Protein AF-A0A5S6QL30-F1 (afdb_monomer_lite)

Structure (mmCIF, N/CA/C/O backbone):
data_AF-A0A5S6QL30-F1
#
_entry.id   AF-A0A5S6QL30-F1
#
loop_
_atom_site.group_PDB
_atom_site.id
_atom_site.type_symbol
_atom_site.label_atom_id
_atom_site.label_alt_id
_atom_site.label_comp_id
_atom_site.label_asym_id
_atom_site.label_entity_id
_atom_site.label_seq_id
_atom_site.pdbx_PDB_ins_code
_atom_site.Cartn_x
_atom_site.Cartn_y
_atom_site.Cartn_z
_atom_site.occupancy
_atom_site.B_iso_or_equiv
_atom_site.auth_seq_id
_atom_site.auth_comp_id
_atom_site.auth_asym_id
_atom_site.auth_atom_id
_atom_site.pdbx_PDB_model_num
ATOM 1 N N . MET A 1 1 ? -44.414 19.441 17.711 1.00 27.30 1 MET A N 1
ATOM 2 C CA . MET A 1 1 ? -45.048 19.842 16.439 1.00 27.30 1 MET A CA 1
ATOM 3 C C . MET A 1 1 ? -44.093 20.809 15.750 1.00 27.30 1 MET A C 1
ATOM 5 O O . MET A 1 1 ? -44.275 22.012 15.836 1.00 27.30 1 MET A O 1
ATOM 9 N N . ASP A 1 2 ? -42.900 20.371 15.337 1.00 24.83 2 ASP A N 1
ATOM 10 C CA . ASP A 1 2 ? -42.609 19.432 14.226 1.00 24.83 2 ASP A CA 1
ATOM 11 C C . ASP A 1 2 ? -43.253 19.964 12.941 1.00 24.83 2 ASP A C 1
ATOM 13 O O . ASP A 1 2 ? -44.472 20.048 12.878 1.00 24.83 2 ASP A O 1
ATOM 17 N N . THR A 1 3 ? -42.542 20.414 11.909 1.00 24.20 3 THR A N 1
ATOM 18 C CA . THR A 1 3 ? -41.207 20.064 11.387 1.00 24.20 3 THR A CA 1
ATOM 19 C C . THR A 1 3 ? -40.676 21.210 10.508 1.00 24.20 3 THR A C 1
ATOM 21 O O . THR A 1 3 ? -41.485 21.781 9.775 1.00 24.20 3 THR A O 1
ATOM 24 N N . PRO A 1 4 ? -39.359 21.465 10.392 1.00 29.81 4 PRO A N 1
ATOM 25 C CA . PRO A 1 4 ? -38.807 22.034 9.175 1.00 29.81 4 PRO A CA 1
ATOM 26 C C . PRO A 1 4 ? -38.207 20.901 8.335 1.00 29.81 4 PRO A C 1
ATOM 28 O O . PRO A 1 4 ? -37.140 20.366 8.638 1.00 29.81 4 PRO A O 1
ATOM 31 N N . PHE A 1 5 ? -38.902 20.537 7.256 1.00 30.11 5 PHE A N 1
ATOM 32 C CA . PHE A 1 5 ? -38.281 19.865 6.119 1.00 30.11 5 PHE A CA 1
ATOM 33 C C . PHE A 1 5 ? -37.259 20.836 5.518 1.00 30.11 5 PHE A C 1
ATOM 35 O O . PHE A 1 5 ? -37.591 21.696 4.705 1.00 30.11 5 PHE A O 1
ATOM 42 N N . ALA A 1 6 ? -36.007 20.723 5.957 1.00 29.45 6 ALA A N 1
ATOM 43 C CA . ALA A 1 6 ? -34.879 21.308 5.253 1.00 29.45 6 ALA A CA 1
ATOM 44 C C . ALA A 1 6 ? -34.857 20.696 3.842 1.00 29.45 6 ALA A C 1
ATOM 46 O O . ALA A 1 6 ? -34.790 19.473 3.690 1.00 29.45 6 ALA A O 1
ATOM 47 N N . SER A 1 7 ? -35.020 21.535 2.816 1.00 34.50 7 SER A N 1
ATOM 48 C CA . SER A 1 7 ? -35.141 21.088 1.428 1.00 34.50 7 SER A CA 1
ATOM 49 C C . SER A 1 7 ? -33.910 20.273 1.027 1.00 34.50 7 SER A C 1
ATOM 51 O O . SER A 1 7 ? -32.803 20.543 1.498 1.00 34.50 7 SER A O 1
ATOM 53 N N . LEU A 1 8 ? -34.078 19.286 0.141 1.00 33.56 8 LEU A N 1
ATOM 54 C CA . LEU A 1 8 ? -32.977 18.452 -0.364 1.00 33.56 8 LEU A CA 1
ATOM 55 C C . LEU A 1 8 ? -31.755 19.280 -0.819 1.00 33.56 8 LEU A C 1
ATOM 57 O O . LEU A 1 8 ? -30.634 18.801 -0.702 1.00 33.56 8 LEU A O 1
ATOM 61 N N . ALA A 1 9 ? -31.970 20.527 -1.262 1.00 31.28 9 ALA A N 1
ATOM 62 C CA . ALA A 1 9 ? -30.929 21.477 -1.650 1.00 31.28 9 ALA A CA 1
ATOM 63 C C . ALA A 1 9 ? -30.005 21.902 -0.489 1.00 31.28 9 ALA A C 1
ATOM 65 O O . ALA A 1 9 ? -28.820 22.136 -0.699 1.00 31.28 9 ALA A O 1
ATOM 66 N N . THR A 1 10 ? -30.517 21.976 0.743 1.00 32.66 10 THR A N 1
ATOM 67 C CA . THR A 1 10 ? -29.713 22.309 1.936 1.00 32.66 10 THR A CA 1
ATOM 68 C C . THR A 1 10 ? -28.853 21.141 2.417 1.00 32.66 10 THR A C 1
ATOM 70 O O . THR A 1 10 ? -27.733 21.358 2.874 1.00 32.66 10 THR A O 1
ATOM 73 N N . TRP A 1 11 ? -29.307 19.898 2.225 1.00 32.75 11 TRP A N 1
ATOM 74 C CA . TRP A 1 11 ? -28.490 18.708 2.487 1.00 32.75 11 TRP A CA 1
ATOM 75 C C . TRP A 1 11 ? -27.426 18.480 1.410 1.00 32.75 11 TRP A C 1
ATOM 77 O O . TRP A 1 11 ? -26.304 18.105 1.745 1.00 32.75 11 TRP A O 1
ATOM 87 N N . THR A 1 12 ? -27.723 18.760 0.137 1.00 33.16 12 THR A N 1
ATOM 88 C CA . THR A 1 12 ? -26.707 18.715 -0.924 1.00 33.16 12 THR A CA 1
ATOM 89 C C . THR A 1 12 ? -25.686 19.836 -0.797 1.00 33.16 12 THR A C 1
ATOM 91 O O . THR A 1 12 ? -24.514 19.556 -1.015 1.00 33.16 12 THR A O 1
ATOM 94 N N . LEU A 1 13 ? -26.064 21.053 -0.377 1.00 31.69 13 LEU A N 1
ATOM 95 C CA . LEU A 1 13 ? -25.088 22.115 -0.091 1.00 31.69 13 LEU A CA 1
ATOM 96 C C . LEU A 1 13 ? -24.204 21.781 1.116 1.00 31.69 13 LEU A C 1
ATOM 98 O O . LEU A 1 13 ? -23.003 22.007 1.051 1.00 31.69 13 LEU A O 1
ATOM 102 N N . PHE A 1 14 ? -24.760 21.201 2.186 1.00 32.59 14 PHE A N 1
ATOM 103 C CA . PHE A 1 14 ? -23.971 20.779 3.349 1.00 32.59 14 PHE A CA 1
ATOM 104 C C . PHE A 1 14 ? -22.988 19.656 2.986 1.00 32.59 14 PHE A C 1
ATOM 106 O O . PHE A 1 14 ? -21.822 19.710 3.370 1.00 32.59 14 PHE A O 1
ATOM 113 N N . LEU A 1 15 ? -23.415 18.690 2.165 1.00 30.44 15 LEU A N 1
ATOM 114 C CA . LEU A 1 15 ? -22.529 17.658 1.623 1.00 30.44 15 LEU A CA 1
ATOM 115 C C . LEU A 1 15 ? -21.462 18.262 0.697 1.00 30.44 15 LEU A C 1
ATOM 117 O O . LEU A 1 15 ? -20.284 17.984 0.890 1.00 30.44 15 LEU A O 1
ATOM 121 N N . LEU A 1 16 ? -21.828 19.168 -0.215 1.00 30.36 16 LEU A N 1
ATOM 122 C CA . LEU A 1 16 ? -20.885 19.890 -1.080 1.00 30.36 16 LEU A CA 1
ATOM 123 C C . LEU A 1 16 ? -19.876 20.725 -0.286 1.00 30.36 16 LEU A C 1
ATOM 125 O O . LEU A 1 16 ? -18.712 20.757 -0.658 1.00 30.36 16 LEU A O 1
ATOM 129 N N . GLN A 1 17 ? -20.276 21.334 0.828 1.00 30.20 17 GLN A N 1
ATOM 130 C CA . GLN A 1 17 ? -19.393 22.143 1.670 1.00 30.20 17 GLN A CA 1
ATOM 131 C C . GLN A 1 17 ? -18.479 21.274 2.553 1.00 30.20 17 GLN A C 1
ATOM 133 O O . GLN A 1 17 ? -17.334 21.641 2.809 1.00 30.20 17 GLN A O 1
ATOM 138 N N . THR A 1 18 ? -18.920 20.069 2.940 1.00 32.12 18 THR A N 1
ATOM 139 C CA . THR A 1 18 ? -18.022 19.054 3.526 1.00 32.12 18 THR A CA 1
ATOM 140 C C . THR A 1 18 ? -17.090 18.407 2.494 1.00 32.12 18 THR A C 1
ATOM 142 O O . THR A 1 18 ? -16.000 17.969 2.857 1.00 32.12 18 THR A O 1
ATOM 145 N N . MET A 1 19 ? -17.478 18.389 1.214 1.00 31.00 19 MET A N 1
ATOM 146 C CA . MET A 1 19 ? -16.683 17.848 0.107 1.00 31.00 19 MET A CA 1
ATOM 147 C C . MET A 1 19 ? -15.715 18.879 -0.500 1.00 31.00 19 MET A C 1
ATOM 149 O O . MET A 1 19 ? -14.642 18.483 -0.946 1.00 31.00 19 MET A O 1
ATOM 153 N N . SER A 1 20 ? -16.019 20.185 -0.463 1.00 31.84 20 SER A N 1
ATOM 154 C CA . SER A 1 20 ? -15.163 21.242 -1.035 1.00 31.84 20 SER A CA 1
ATOM 155 C C . SER A 1 20 ? -13.999 21.661 -0.136 1.00 31.84 20 SER A C 1
ATOM 157 O O . SER A 1 20 ? -13.062 22.279 -0.624 1.00 31.84 20 SER A O 1
ATOM 159 N N . ASN A 1 21 ? -14.019 21.310 1.154 1.00 30.17 21 ASN A N 1
ATOM 160 C CA . ASN A 1 21 ? -12.858 21.466 2.045 1.00 30.17 21 ASN A CA 1
ATOM 161 C C . ASN A 1 21 ? -11.951 20.221 2.056 1.00 30.17 21 ASN A C 1
ATOM 163 O O . ASN A 1 21 ? -10.986 20.142 2.818 1.00 30.17 21 ASN A O 1
ATOM 167 N N . GLY A 1 22 ? -12.251 19.232 1.213 1.00 36.12 22 GLY A N 1
ATOM 168 C CA . GLY A 1 22 ? -11.392 18.089 0.949 1.00 36.12 22 GLY A CA 1
ATOM 169 C C . GLY A 1 22 ? -10.364 18.418 -0.125 1.00 36.12 22 GLY A C 1
ATOM 170 O O . GLY A 1 22 ? -10.407 17.814 -1.192 1.00 36.12 22 GLY A O 1
ATOM 171 N N . ASN A 1 23 ? -9.440 19.346 0.144 1.00 31.39 23 ASN A N 1
ATOM 172 C CA . ASN A 1 23 ? -8.239 19.483 -0.678 1.00 31.39 23 ASN A CA 1
ATOM 173 C C . ASN A 1 23 ? -7.398 18.212 -0.509 1.00 31.39 23 ASN A C 1
ATOM 175 O O . ASN A 1 23 ? -6.568 18.078 0.382 1.00 31.39 23 ASN A O 1
ATOM 179 N N . LEU A 1 24 ? -7.663 17.241 -1.379 1.00 34.72 24 LEU A N 1
ATOM 180 C CA . LEU A 1 24 ? -6.976 15.956 -1.516 1.00 34.72 24 LEU A CA 1
ATOM 181 C C . LEU A 1 24 ? -5.585 16.106 -2.174 1.00 34.72 24 LEU A C 1
ATOM 183 O O . LEU A 1 24 ? -5.085 15.173 -2.794 1.00 34.72 24 LEU A O 1
ATOM 187 N N . TYR A 1 25 ? -4.975 17.287 -2.047 1.00 29.92 25 TYR A N 1
ATOM 188 C CA . TYR A 1 25 ? -3.693 17.658 -2.648 1.00 29.92 25 TYR A CA 1
ATOM 189 C C . TYR A 1 25 ? -2.484 17.415 -1.723 1.00 29.92 25 TYR A C 1
ATOM 191 O O . TYR A 1 25 ? -1.354 17.614 -2.143 1.00 29.92 25 TYR A O 1
ATOM 199 N N . GLU A 1 26 ? -2.683 16.957 -0.484 1.00 36.44 26 GLU A N 1
ATOM 200 C CA . GLU A 1 26 ? -1.668 17.087 0.582 1.00 36.44 26 GLU A CA 1
ATOM 201 C C . GLU A 1 26 ? -1.311 15.772 1.293 1.00 36.44 26 GLU A C 1
ATOM 203 O O . GLU A 1 26 ? -1.044 15.748 2.490 1.00 36.44 26 GLU A O 1
ATOM 208 N N . VAL A 1 27 ? -1.292 14.647 0.576 1.00 33.84 27 VAL A N 1
ATOM 209 C CA . VAL A 1 27 ? -0.546 13.446 1.033 1.00 33.84 27 VAL A CA 1
ATOM 210 C C . VAL A 1 27 ? 0.636 13.180 0.091 1.00 33.84 27 VAL A C 1
ATOM 212 O O . VAL A 1 27 ? 1.112 12.064 -0.109 1.00 33.84 27 VAL A O 1
ATOM 215 N N . GLN A 1 28 ? 1.111 14.253 -0.530 1.00 41.78 28 GLN A N 1
ATOM 216 C CA . GLN A 1 28 ? 2.356 14.279 -1.264 1.00 41.78 28 GLN A CA 1
ATOM 217 C C . GLN A 1 28 ? 3.505 14.329 -0.246 1.00 41.78 28 GLN A C 1
ATOM 219 O O . GLN A 1 28 ? 3.478 15.114 0.687 1.00 41.78 28 GLN A O 1
ATOM 224 N N . THR A 1 29 ? 4.495 13.456 -0.453 1.00 39.97 29 THR A N 1
ATOM 225 C CA . THR A 1 29 ? 5.862 13.538 0.094 1.00 39.97 29 THR A CA 1
ATOM 226 C C . THR A 1 29 ? 6.090 13.068 1.538 1.00 39.97 29 THR A C 1
ATOM 228 O O . THR A 1 29 ? 6.372 13.866 2.422 1.00 39.97 29 THR A O 1
ATOM 231 N N . ASN A 1 30 ? 6.095 11.743 1.745 1.00 36.84 30 ASN A N 1
ATOM 232 C CA . ASN A 1 30 ? 7.153 11.093 2.547 1.00 36.84 30 ASN A CA 1
ATOM 233 C C . ASN A 1 30 ? 7.345 9.601 2.206 1.00 36.84 30 ASN A C 1
ATOM 235 O O . ASN A 1 30 ? 7.435 8.708 3.046 1.00 36.84 30 ASN A O 1
ATOM 239 N N . THR A 1 31 ? 7.356 9.287 0.910 1.00 39.44 31 THR A N 1
ATOM 240 C CA . THR A 1 31 ? 7.536 7.914 0.411 1.00 39.44 31 THR A CA 1
ATOM 241 C C . THR A 1 31 ? 8.948 7.640 -0.091 1.00 39.44 31 THR A C 1
ATOM 243 O O . THR A 1 31 ? 9.138 6.794 -0.964 1.00 39.44 31 THR A O 1
ATOM 246 N N . ARG A 1 32 ? 9.966 8.315 0.453 1.00 37.56 32 ARG A N 1
ATOM 247 C CA . ARG A 1 32 ? 11.339 7.836 0.284 1.00 37.56 32 ARG A CA 1
ATOM 248 C C . ARG A 1 32 ? 11.570 6.735 1.313 1.00 37.56 32 ARG A C 1
ATOM 250 O O . ARG A 1 32 ? 12.226 6.932 2.322 1.00 37.56 32 ARG A O 1
ATOM 257 N N . THR A 1 33 ? 10.974 5.570 1.069 1.00 45.16 33 THR A N 1
ATOM 258 C CA . THR A 1 33 ? 11.364 4.348 1.771 1.00 45.16 33 THR A CA 1
ATOM 259 C C . THR A 1 33 ? 12.815 4.119 1.367 1.00 45.16 33 THR A C 1
ATOM 261 O O . THR A 1 33 ? 13.051 3.681 0.249 1.00 45.16 33 THR A O 1
ATOM 264 N N . GLU A 1 34 ? 13.793 4.537 2.166 1.00 45.28 34 GLU A N 1
ATOM 265 C CA . GLU A 1 34 ? 15.200 4.195 1.954 1.00 45.28 34 GLU A CA 1
ATOM 266 C C . GLU A 1 34 ? 15.444 2.866 2.664 1.00 45.28 34 GLU A C 1
ATOM 268 O O . GLU A 1 34 ? 15.461 2.783 3.890 1.00 45.28 34 GLU A O 1
ATOM 273 N N . VAL A 1 35 ? 15.564 1.789 1.887 1.00 54.31 35 VAL A N 1
ATOM 274 C CA . VAL A 1 35 ? 15.933 0.487 2.436 1.00 54.31 35 VAL A CA 1
ATOM 275 C C . VAL A 1 35 ? 17.444 0.513 2.614 1.00 54.31 35 VAL A C 1
ATOM 277 O O . VAL A 1 35 ? 18.186 0.556 1.633 1.00 54.31 35 VAL A O 1
ATOM 280 N N . SER A 1 36 ? 17.905 0.503 3.866 1.00 58.34 36 SER A N 1
ATOM 281 C CA . SER A 1 36 ? 19.325 0.323 4.168 1.00 58.34 36 SER A CA 1
ATOM 282 C C . SER A 1 36 ? 19.766 -1.053 3.671 1.00 58.34 36 SER A C 1
ATOM 284 O O . SER A 1 36 ? 19.280 -2.085 4.143 1.00 58.34 36 SER A O 1
ATOM 286 N N . LEU A 1 37 ? 20.644 -1.068 2.669 1.00 65.62 37 LEU A N 1
ATOM 287 C CA . LEU A 1 37 ? 21.164 -2.306 2.109 1.00 65.62 37 LEU A CA 1
ATOM 288 C C . LEU A 1 37 ? 22.292 -2.856 2.985 1.00 65.62 37 LEU A C 1
ATOM 290 O O . LEU A 1 37 ? 23.103 -2.081 3.500 1.00 65.62 37 LEU A O 1
ATOM 294 N N . PRO A 1 38 ? 22.401 -4.190 3.124 1.00 73.62 38 PRO A N 1
ATOM 295 C CA . PRO A 1 38 ? 23.589 -4.805 3.692 1.00 73.62 38 PRO A CA 1
ATOM 296 C C . PRO A 1 38 ? 24.842 -4.282 2.972 1.00 73.62 38 PRO A C 1
ATOM 298 O O . PRO A 1 38 ? 24.801 -4.133 1.751 1.00 73.62 38 PRO A O 1
ATOM 301 N N . PRO A 1 39 ? 25.979 -4.077 3.663 1.00 70.44 39 PRO A N 1
ATOM 302 C CA . PRO A 1 39 ? 27.203 -3.554 3.042 1.00 70.44 39 PRO A CA 1
ATOM 303 C C . PRO A 1 39 ? 27.685 -4.355 1.820 1.00 70.44 39 PRO A C 1
ATOM 305 O O . PRO A 1 39 ? 28.372 -3.828 0.949 1.00 70.44 39 PRO A O 1
ATOM 308 N N . THR A 1 40 ? 27.319 -5.637 1.758 1.00 75.06 40 THR A N 1
ATOM 309 C CA . THR A 1 40 ? 27.644 -6.575 0.678 1.00 75.06 40 THR A CA 1
ATOM 310 C C . THR A 1 40 ? 26.717 -6.481 -0.536 1.00 75.06 40 THR A C 1
ATOM 312 O O . THR A 1 40 ? 27.034 -7.055 -1.576 1.00 75.06 40 THR A O 1
ATOM 315 N N . LEU A 1 41 ? 25.584 -5.780 -0.434 1.00 81.62 41 LEU A N 1
ATOM 316 C CA . LEU A 1 41 ? 24.588 -5.652 -1.492 1.00 81.62 41 LEU A CA 1
ATOM 317 C C . LEU A 1 41 ? 24.532 -4.204 -1.978 1.00 81.62 41 LEU A C 1
ATOM 319 O O . LEU A 1 41 ? 24.017 -3.322 -1.299 1.00 81.62 41 LEU A O 1
ATOM 323 N N . GLN A 1 42 ? 25.034 -3.965 -3.186 1.00 85.19 42 GLN A N 1
ATOM 324 C CA . GLN A 1 42 ? 24.994 -2.646 -3.813 1.00 85.19 42 GLN A CA 1
ATOM 325 C C . GLN A 1 42 ? 23.971 -2.625 -4.944 1.00 85.19 42 GLN A C 1
ATOM 327 O O . GLN A 1 42 ? 23.900 -3.545 -5.763 1.00 85.19 42 GLN A O 1
ATOM 332 N N . ARG A 1 43 ? 23.171 -1.556 -4.997 1.00 87.81 43 ARG A N 1
ATOM 333 C CA . ARG A 1 43 ? 22.287 -1.295 -6.133 1.00 87.81 43 ARG A CA 1
ATOM 334 C C . ARG A 1 43 ? 23.152 -0.919 -7.346 1.00 87.81 43 ARG A C 1
ATOM 336 O O . ARG A 1 43 ? 23.945 0.015 -7.230 1.00 87.81 43 ARG A O 1
ATOM 343 N N . PRO A 1 44 ? 23.012 -1.602 -8.493 1.00 93.25 44 PRO A N 1
ATOM 344 C CA . PRO A 1 44 ? 23.786 -1.274 -9.680 1.00 93.25 44 PRO A CA 1
ATOM 345 C C . PRO A 1 44 ? 23.339 0.060 -10.283 1.00 93.25 44 PRO A C 1
ATOM 347 O O . PRO A 1 44 ? 22.203 0.503 -10.095 1.00 93.25 44 PRO A O 1
ATOM 350 N N . THR A 1 45 ? 24.233 0.682 -11.049 1.00 94.31 45 THR A N 1
ATOM 351 C CA . THR A 1 45 ? 23.926 1.906 -11.792 1.00 94.31 45 THR A CA 1
ATOM 352 C C . THR A 1 45 ? 22.918 1.603 -12.911 1.00 94.31 45 THR A C 1
ATOM 354 O O . THR A 1 45 ? 23.205 0.756 -13.766 1.00 94.31 45 THR A O 1
ATOM 357 N N . PRO A 1 46 ? 21.753 2.278 -12.942 1.00 94.25 46 PRO A N 1
ATOM 358 C CA . PRO A 1 46 ? 20.791 2.132 -14.032 1.00 94.25 46 PRO A CA 1
ATOM 359 C C . PRO A 1 46 ? 21.375 2.586 -15.373 1.00 94.25 46 PRO A C 1
ATOM 361 O O . PRO A 1 46 ? 22.088 3.593 -15.435 1.00 94.25 46 PRO A O 1
ATOM 364 N N . SER A 1 47 ? 21.017 1.899 -16.459 1.00 95.38 47 SER A N 1
ATOM 365 C CA . SER A 1 47 ? 21.228 2.418 -17.813 1.00 95.38 47 SER A CA 1
ATOM 366 C C . SER A 1 47 ? 20.511 3.758 -17.962 1.00 95.38 47 SER A C 1
ATOM 368 O O . SER A 1 47 ? 19.378 3.921 -17.509 1.00 95.38 47 SER A O 1
ATOM 370 N N . LYS A 1 48 ? 21.151 4.737 -18.606 1.00 92.62 48 LYS A N 1
ATOM 371 C CA . LYS A 1 48 ? 20.518 6.041 -18.835 1.00 92.62 48 LYS A CA 1
ATOM 372 C C . LYS A 1 48 ? 19.301 5.871 -19.745 1.00 92.62 48 LYS A C 1
ATOM 374 O O . LYS A 1 48 ? 19.422 5.334 -20.841 1.00 92.62 48 LYS A O 1
ATOM 379 N N . VAL A 1 49 ? 18.152 6.371 -19.296 1.00 89.94 49 VAL A N 1
ATOM 380 C CA . VAL A 1 49 ? 16.908 6.400 -20.072 1.00 89.94 49 VAL A CA 1
ATOM 381 C C . VAL A 1 49 ? 16.592 7.843 -20.407 1.00 89.94 49 VAL A C 1
ATOM 383 O O . VAL A 1 49 ? 16.391 8.663 -19.510 1.00 89.94 49 VAL A O 1
ATOM 386 N N . HIS A 1 50 ? 16.543 8.163 -21.698 1.00 88.19 50 HIS A N 1
ATOM 387 C CA . HIS A 1 50 ? 16.126 9.490 -22.122 1.00 88.19 50 HIS A CA 1
ATOM 388 C C . HIS A 1 50 ? 14.651 9.719 -21.762 1.00 88.19 50 HIS A C 1
ATOM 390 O O . HIS A 1 50 ? 13.817 8.828 -21.920 1.00 88.19 50 HIS A O 1
ATOM 396 N N . LYS A 1 51 ? 14.300 10.928 -21.315 1.00 82.44 51 LYS A N 1
ATOM 397 C CA . LYS A 1 51 ? 12.949 11.274 -20.834 1.00 82.44 51 LYS A CA 1
ATOM 398 C C . LYS A 1 51 ? 11.838 10.899 -21.826 1.00 82.44 51 LYS A C 1
ATOM 400 O O . LYS A 1 51 ? 10.826 10.329 -21.429 1.00 82.44 51 LYS A O 1
ATOM 405 N N . LEU A 1 52 ? 12.052 11.164 -23.117 1.00 85.50 52 LEU A N 1
ATOM 406 C CA . LEU A 1 52 ? 11.089 10.852 -24.187 1.00 85.50 52 LEU A CA 1
ATOM 407 C C . LEU A 1 52 ? 10.931 9.343 -24.439 1.00 85.50 52 LEU A C 1
ATOM 409 O O . LEU A 1 52 ? 9.896 8.898 -24.930 1.00 85.50 52 LEU A O 1
ATOM 413 N N . GLU A 1 53 ? 11.940 8.556 -24.070 1.00 89.44 53 GLU A N 1
ATOM 414 C CA . GLU A 1 53 ? 11.970 7.101 -24.218 1.00 89.44 53 GLU A CA 1
ATOM 415 C C . GLU A 1 53 ? 11.495 6.378 -22.957 1.00 89.44 53 GLU A C 1
ATOM 417 O O . GLU A 1 53 ? 11.457 5.154 -22.933 1.00 89.44 53 GLU A O 1
ATOM 422 N N . ARG A 1 54 ? 11.115 7.093 -21.892 1.00 89.00 54 ARG A N 1
ATOM 423 C CA . ARG A 1 54 ? 10.667 6.456 -20.650 1.00 89.00 54 ARG A CA 1
ATOM 424 C C . ARG A 1 54 ? 9.386 5.644 -20.858 1.00 89.00 54 ARG A C 1
ATOM 426 O O . ARG A 1 54 ? 9.270 4.544 -20.330 1.00 89.00 54 ARG A O 1
ATOM 433 N N . ASN A 1 55 ? 8.436 6.152 -21.641 1.00 90.69 55 ASN A N 1
ATOM 434 C CA . ASN A 1 55 ? 7.190 5.439 -21.914 1.00 90.69 55 ASN A CA 1
ATOM 435 C C . ASN A 1 55 ? 7.441 4.216 -22.812 1.00 90.69 55 ASN A C 1
ATOM 437 O O . ASN A 1 55 ? 8.069 4.335 -23.865 1.00 90.69 55 ASN A O 1
ATOM 441 N N . TRP A 1 56 ? 6.906 3.057 -22.424 1.00 92.56 56 TRP A N 1
ATOM 442 C CA . TRP A 1 56 ? 6.998 1.807 -23.180 1.00 92.56 56 TRP A CA 1
ATOM 443 C C . TRP A 1 56 ? 6.460 1.914 -24.611 1.00 92.56 56 TRP A C 1
ATOM 445 O O . TRP A 1 56 ? 6.997 1.251 -25.497 1.00 92.56 56 TRP A O 1
ATOM 455 N N . THR A 1 57 ? 5.486 2.798 -24.863 1.00 91.25 57 THR A N 1
ATOM 456 C CA . THR A 1 57 ? 4.955 3.054 -26.214 1.00 91.25 57 THR A CA 1
ATOM 457 C C . THR A 1 57 ? 5.965 3.734 -27.137 1.00 91.25 57 THR A C 1
ATOM 459 O O . THR A 1 57 ? 5.839 3.645 -28.356 1.00 91.25 57 THR A O 1
ATOM 462 N N . THR A 1 58 ? 6.964 4.426 -26.582 1.00 91.12 58 THR A N 1
ATOM 463 C CA . THR A 1 58 ? 8.058 4.995 -27.369 1.00 91.12 58 THR A CA 1
ATOM 464 C C . THR A 1 58 ? 9.028 3.883 -27.756 1.00 91.12 58 THR A C 1
ATOM 466 O O . THR A 1 58 ? 9.535 3.144 -26.902 1.00 91.12 58 THR A O 1
ATOM 469 N N . VAL A 1 59 ? 9.310 3.782 -29.054 1.00 90.44 59 VAL A N 1
ATOM 470 C CA . VAL A 1 59 ? 10.294 2.848 -29.605 1.00 90.44 59 VAL A CA 1
ATOM 471 C C . VAL A 1 59 ? 11.695 3.276 -29.159 1.00 90.44 59 VAL A C 1
ATOM 473 O O . VAL A 1 59 ? 12.130 4.380 -29.467 1.00 90.44 59 VAL A O 1
ATOM 476 N N . SER A 1 60 ? 12.404 2.396 -28.450 1.00 90.94 60 SER A N 1
ATOM 477 C CA . SER A 1 60 ? 13.813 2.578 -28.071 1.00 90.94 60 SER A CA 1
ATOM 478 C C . SER A 1 60 ? 14.576 1.277 -28.366 1.00 90.94 60 SER A C 1
ATOM 480 O O . SER A 1 60 ? 14.657 0.396 -27.509 1.00 90.94 60 SER A O 1
ATOM 482 N N . PRO A 1 61 ? 15.064 1.085 -29.609 1.00 87.31 61 PRO A N 1
ATOM 483 C CA . PRO A 1 61 ? 15.653 -0.184 -30.051 1.00 87.31 61 PRO A CA 1
ATOM 484 C C . PRO A 1 61 ? 16.985 -0.509 -29.366 1.00 87.31 61 PRO A C 1
ATOM 486 O O . PRO A 1 61 ? 17.348 -1.673 -29.253 1.00 87.31 61 PRO A O 1
ATOM 489 N N . GLY A 1 62 ? 17.712 0.519 -28.916 1.00 89.50 62 GLY A N 1
ATOM 490 C CA . GLY A 1 62 ? 18.983 0.380 -28.199 1.00 89.50 62 GLY A CA 1
ATOM 491 C C . GLY A 1 62 ? 18.830 0.230 -26.686 1.00 89.50 62 GLY A C 1
ATOM 492 O O . GLY A 1 62 ? 19.835 0.232 -25.975 1.00 89.50 62 GLY A O 1
ATOM 493 N N . TYR A 1 63 ? 17.599 0.144 -26.174 1.00 95.00 63 TYR A N 1
ATOM 494 C CA . TYR A 1 63 ? 17.372 0.045 -24.741 1.00 95.00 63 TYR A CA 1
ATOM 495 C C . TYR A 1 63 ? 17.852 -1.303 -24.197 1.00 95.00 63 TYR A C 1
ATOM 497 O O . TYR A 1 63 ? 17.241 -2.342 -24.434 1.00 95.00 63 TYR A O 1
ATOM 505 N N . SER A 1 64 ? 18.939 -1.257 -23.430 1.00 95.12 64 SER A N 1
ATOM 506 C CA . SER A 1 64 ? 19.516 -2.404 -22.735 1.00 95.12 64 SER A CA 1
ATOM 507 C C . SER A 1 64 ? 19.653 -2.068 -21.245 1.00 95.12 64 SER A C 1
ATOM 509 O O . SER A 1 64 ? 20.653 -1.460 -20.844 1.00 95.12 64 SER A O 1
ATOM 511 N N . PRO A 1 65 ? 18.646 -2.385 -20.412 1.00 97.00 65 PRO A N 1
ATOM 512 C CA . PRO A 1 65 ? 18.692 -2.107 -18.980 1.00 97.00 65 PRO A CA 1
ATOM 513 C C . PRO A 1 65 ? 19.733 -2.968 -18.264 1.00 97.00 65 PRO A C 1
ATOM 515 O O . PRO A 1 65 ? 19.939 -4.131 -18.614 1.00 97.00 65 PRO A O 1
ATOM 518 N N . THR A 1 66 ? 20.348 -2.417 -17.219 1.00 97.81 66 THR A N 1
ATOM 519 C CA . THR A 1 66 ? 21.270 -3.166 -16.359 1.00 97.81 66 THR A CA 1
ATOM 520 C C . THR A 1 66 ? 20.492 -4.243 -15.586 1.00 97.81 66 THR A C 1
ATOM 522 O O . THR A 1 66 ? 19.560 -3.897 -14.853 1.00 97.81 66 THR A O 1
ATOM 525 N N . PRO A 1 67 ? 20.843 -5.539 -15.698 1.00 96.25 67 PRO A N 1
ATOM 526 C CA . PRO A 1 67 ? 20.163 -6.596 -14.954 1.00 96.25 67 PRO A CA 1
ATOM 527 C C . PRO A 1 67 ? 20.376 -6.484 -13.445 1.00 96.25 67 PRO A C 1
ATOM 529 O O . PRO A 1 67 ? 21.502 -6.315 -12.977 1.00 96.25 67 PRO A O 1
ATOM 532 N N . TRP A 1 68 ? 19.302 -6.639 -12.668 1.00 94.62 68 TRP A N 1
ATOM 533 C CA . TRP A 1 68 ? 19.363 -6.609 -11.212 1.00 94.62 68 TRP A CA 1
ATOM 534 C C . TRP A 1 68 ? 18.327 -7.532 -10.561 1.00 94.62 68 TRP A C 1
ATOM 536 O O . TRP A 1 68 ? 17.118 -7.319 -10.631 1.00 94.62 68 TRP A O 1
ATOM 546 N N . ASN A 1 69 ? 18.811 -8.558 -9.862 1.00 92.62 69 ASN A N 1
ATOM 547 C CA . ASN A 1 69 ? 17.996 -9.443 -9.032 1.00 92.62 69 ASN A CA 1
ATOM 548 C C . ASN A 1 69 ? 18.712 -9.634 -7.696 1.00 92.62 69 ASN A C 1
ATOM 550 O O . ASN A 1 69 ? 19.653 -10.422 -7.602 1.00 92.62 69 ASN A O 1
ATOM 554 N N . ALA A 1 70 ? 18.310 -8.874 -6.679 1.00 90.62 70 ALA A N 1
ATOM 555 C CA . ALA A 1 70 ? 18.905 -8.995 -5.359 1.00 90.62 70 ALA A CA 1
ATOM 556 C C . ALA A 1 70 ? 18.480 -10.317 -4.685 1.00 90.62 70 ALA A C 1
ATOM 558 O O . ALA A 1 70 ? 17.407 -10.856 -4.994 1.00 90.62 70 ALA A O 1
ATOM 559 N N . PRO A 1 71 ? 19.289 -10.841 -3.742 1.00 90.50 71 PRO A N 1
ATOM 560 C CA . PRO A 1 71 ? 18.862 -11.924 -2.864 1.00 90.50 71 PRO A CA 1
ATOM 561 C C . PRO A 1 71 ? 17.546 -11.582 -2.158 1.00 90.50 71 PRO A C 1
ATOM 563 O O . PRO A 1 71 ? 17.271 -10.418 -1.866 1.00 90.50 71 PRO A O 1
ATOM 566 N N . CYS A 1 72 ? 16.733 -12.598 -1.867 1.00 90.06 72 CYS A N 1
ATOM 567 C CA . CYS A 1 72 ? 15.470 -12.376 -1.174 1.00 90.06 72 CYS A CA 1
ATOM 568 C C . CYS A 1 72 ? 15.719 -11.857 0.248 1.00 90.06 72 CYS A C 1
ATOM 570 O O . CYS A 1 72 ? 16.322 -12.554 1.061 1.00 90.06 72 CYS A O 1
ATOM 572 N N . MET A 1 73 ? 15.246 -10.642 0.532 1.00 85.56 73 MET A N 1
ATOM 573 C CA . MET A 1 73 ? 15.330 -10.010 1.857 1.00 85.56 73 MET A CA 1
ATOM 574 C C . MET A 1 73 ? 14.002 -10.053 2.628 1.00 85.56 73 MET A C 1
ATOM 576 O O . MET A 1 73 ? 13.952 -9.673 3.793 1.00 85.56 73 MET A O 1
ATOM 580 N N . ALA A 1 74 ? 12.924 -10.502 1.984 1.00 87.06 74 ALA A N 1
ATOM 581 C CA . ALA A 1 74 ? 11.623 -10.709 2.610 1.00 87.06 74 ALA A CA 1
ATOM 582 C C . ALA A 1 74 ? 11.469 -12.160 3.094 1.00 87.06 74 ALA A C 1
ATOM 584 O O . ALA A 1 74 ? 12.269 -13.033 2.761 1.00 87.06 74 ALA A O 1
ATOM 585 N N . LYS A 1 75 ? 10.387 -12.443 3.831 1.00 86.88 75 LYS A N 1
ATOM 586 C CA . LYS A 1 75 ? 10.042 -13.807 4.277 1.00 86.88 75 LYS A CA 1
ATOM 587 C C . LYS A 1 75 ? 9.931 -14.795 3.110 1.00 86.88 75 LYS A C 1
ATOM 589 O O . LYS A 1 75 ? 10.277 -15.964 3.248 1.00 86.88 75 LYS A O 1
ATOM 594 N N . SER A 1 76 ? 9.422 -14.327 1.974 1.00 90.25 76 SER A N 1
ATOM 595 C CA . SER A 1 76 ? 9.415 -15.068 0.719 1.00 90.25 76 SER A CA 1
ATOM 596 C C . SER A 1 76 ? 9.478 -14.101 -0.456 1.00 90.25 76 SER A C 1
ATOM 598 O O . SER A 1 76 ? 9.024 -12.962 -0.356 1.00 90.25 76 SER A O 1
ATOM 600 N N . CYS A 1 77 ? 10.035 -14.569 -1.566 1.00 92.12 77 CYS A N 1
ATOM 601 C CA . CYS A 1 77 ? 10.068 -13.839 -2.823 1.00 92.12 77 CYS A CA 1
ATOM 602 C C . CYS A 1 77 ? 9.596 -14.756 -3.943 1.00 92.12 77 CYS A C 1
ATOM 604 O O . CYS A 1 77 ? 9.675 -15.983 -3.833 1.00 92.12 77 CYS A O 1
ATOM 606 N N . ASP A 1 78 ? 9.137 -14.153 -5.029 1.00 90.88 78 ASP A N 1
ATOM 607 C CA . ASP A 1 78 ? 8.842 -14.882 -6.245 1.00 90.88 78 ASP A CA 1
ATOM 608 C C . ASP A 1 78 ? 10.100 -15.575 -6.766 1.00 90.88 78 ASP A C 1
ATOM 610 O O . ASP A 1 78 ? 11.218 -15.044 -6.736 1.00 90.88 78 ASP A O 1
ATOM 614 N N . SER A 1 79 ? 9.890 -16.782 -7.277 1.00 82.44 79 SER A N 1
ATOM 615 C CA . SER A 1 79 ? 10.896 -17.512 -8.030 1.00 82.44 79 SER A CA 1
ATOM 616 C C . SER A 1 79 ? 11.134 -16.870 -9.407 1.00 82.44 79 SER A C 1
ATOM 618 O O . SER A 1 79 ? 10.756 -15.726 -9.673 1.00 82.44 79 SER A O 1
ATOM 620 N N . SER A 1 80 ? 11.771 -17.618 -10.307 1.00 84.06 80 SER A N 1
ATOM 621 C CA . SER A 1 80 ? 11.901 -17.229 -11.712 1.00 84.06 80 SER A CA 1
ATOM 622 C C . SER A 1 80 ? 10.537 -16.921 -12.343 1.00 84.06 80 SER A C 1
ATOM 624 O O . SER A 1 80 ? 9.546 -17.572 -11.993 1.00 84.06 80 SER A O 1
ATOM 626 N N . ILE A 1 81 ? 10.494 -15.927 -13.235 1.00 82.50 81 ILE A N 1
ATOM 627 C CA . ILE A 1 81 ? 9.254 -15.433 -13.855 1.00 82.50 81 ILE A CA 1
ATOM 628 C C . ILE A 1 81 ? 8.531 -16.531 -14.645 1.00 82.50 81 ILE A C 1
ATOM 630 O O . ILE A 1 81 ? 7.312 -16.554 -14.676 1.00 82.50 81 ILE A O 1
ATOM 634 N N . GLU A 1 82 ? 9.263 -17.506 -15.192 1.00 79.00 82 GLU A N 1
ATOM 635 C CA . GLU A 1 82 ? 8.733 -18.604 -16.011 1.00 79.00 82 GLU A CA 1
ATOM 636 C C . GLU A 1 82 ? 7.795 -19.530 -15.224 1.00 79.00 82 GLU A C 1
ATOM 638 O O . GLU A 1 82 ? 7.079 -20.343 -15.804 1.00 79.00 82 GLU A O 1
ATOM 643 N N . LYS A 1 83 ? 7.804 -19.432 -13.890 1.00 77.25 83 LYS A N 1
ATOM 644 C CA . LYS A 1 83 ? 6.889 -20.164 -13.007 1.00 77.25 83 LYS A CA 1
ATOM 645 C C . LYS A 1 83 ? 5.588 -19.408 -12.734 1.00 77.25 83 LYS A C 1
ATOM 647 O O . LYS A 1 83 ? 4.691 -19.983 -12.124 1.00 77.25 83 LYS A O 1
ATOM 652 N N . ILE A 1 84 ? 5.491 -18.145 -13.144 1.00 78.50 84 ILE A N 1
ATOM 653 C CA . ILE A 1 84 ? 4.295 -17.318 -13.008 1.00 78.50 84 ILE A CA 1
ATOM 654 C C . ILE A 1 84 ? 3.537 -17.401 -14.327 1.00 78.50 84 ILE A C 1
ATOM 656 O O . ILE A 1 84 ? 4.058 -17.063 -15.387 1.00 78.50 84 ILE A O 1
ATOM 660 N N . SER A 1 85 ? 2.298 -17.881 -14.266 1.00 78.25 85 SER A N 1
ATOM 661 C CA . SER A 1 85 ? 1.432 -17.897 -15.441 1.00 78.25 85 SER A CA 1
ATOM 662 C C . SER A 1 85 ? 1.117 -16.459 -15.854 1.00 78.25 85 SER A C 1
ATOM 664 O O . SER A 1 85 ? 0.776 -15.644 -14.995 1.00 78.25 85 SER A O 1
ATOM 666 N N . GLU A 1 86 ? 1.160 -16.142 -17.154 1.00 74.12 86 GLU A N 1
ATOM 667 C CA . GLU A 1 86 ? 0.757 -14.815 -17.662 1.00 74.12 86 GLU A CA 1
ATOM 668 C C . GLU A 1 86 ? -0.635 -14.407 -17.160 1.00 74.12 86 GLU A C 1
ATOM 670 O O . GLU A 1 86 ? -0.916 -13.249 -16.851 1.00 74.12 86 GLU A O 1
ATOM 675 N N . ASP A 1 87 ? -1.481 -15.414 -17.005 1.00 74.56 87 ASP A N 1
ATOM 676 C CA . ASP A 1 87 ? -2.848 -15.359 -16.534 1.00 74.56 87 ASP A CA 1
ATOM 677 C C . ASP A 1 87 ? -2.974 -14.990 -15.038 1.00 74.56 87 ASP A C 1
ATOM 679 O O . ASP A 1 87 ? -4.056 -14.622 -14.580 1.00 74.56 87 ASP A O 1
ATOM 683 N N . GLU A 1 88 ? -1.895 -15.069 -14.253 1.00 80.19 88 GLU A N 1
ATOM 684 C CA . GLU A 1 88 ? -1.843 -14.621 -12.854 1.00 80.19 88 GLU A CA 1
ATOM 685 C C . GLU A 1 88 ? -1.694 -13.092 -12.757 1.00 80.19 88 GLU A C 1
ATOM 687 O O . GLU A 1 88 ? -2.164 -12.462 -11.803 1.00 80.19 88 GLU A O 1
ATOM 692 N N . HIS A 1 89 ? -1.085 -12.459 -13.762 1.00 84.00 89 HIS A N 1
ATOM 693 C CA . HIS A 1 89 ? -0.894 -11.015 -13.778 1.00 84.00 89 HIS A CA 1
ATOM 694 C C . HIS A 1 89 ? -2.222 -10.263 -13.888 1.00 84.00 89 HIS A C 1
ATOM 696 O O . HIS A 1 89 ? -3.133 -10.634 -14.630 1.00 84.00 89 HIS A O 1
ATOM 702 N N . ASN A 1 90 ? -2.341 -9.152 -13.156 1.00 84.19 90 ASN A N 1
ATOM 703 C CA . ASN A 1 90 ? -3.562 -8.348 -13.074 1.00 84.19 90 ASN A CA 1
ATOM 704 C C . ASN A 1 90 ? -4.828 -9.106 -12.586 1.00 84.19 90 ASN A C 1
ATOM 706 O O . ASN A 1 90 ? -5.925 -8.527 -12.624 1.00 84.19 90 ASN A O 1
ATOM 710 N N . ARG A 1 91 ? -4.747 -10.372 -12.140 1.00 76.94 91 ARG A N 1
ATOM 711 C CA . ARG A 1 91 ? -5.887 -11.098 -11.552 1.00 76.94 91 ARG A CA 1
ATOM 712 C C . ARG A 1 91 ? -5.964 -10.873 -10.046 1.00 76.94 91 ARG A C 1
ATOM 714 O O . ARG A 1 91 ? -4.963 -10.698 -9.365 1.00 76.94 91 ARG A O 1
ATOM 721 N N . ARG A 1 92 ? -7.204 -10.837 -9.538 1.00 62.41 92 ARG A N 1
ATOM 722 C CA . ARG A 1 92 ? -7.491 -10.629 -8.107 1.00 62.41 92 ARG A CA 1
ATOM 723 C C . ARG A 1 92 ? -7.429 -11.936 -7.316 1.00 62.41 92 ARG A C 1
ATOM 725 O O . ARG A 1 92 ? -7.072 -11.889 -6.151 1.00 62.41 92 ARG A O 1
ATOM 732 N N . ARG A 1 93 ? -7.843 -13.061 -7.920 1.00 58.34 93 ARG A N 1
ATOM 733 C CA . ARG A 1 93 ? -7.795 -14.409 -7.330 1.00 58.34 93 ARG A CA 1
ATOM 734 C C . ARG A 1 93 ? -8.407 -15.462 -8.255 1.00 58.34 93 ARG A C 1
ATOM 736 O O . ARG A 1 93 ? -9.460 -15.208 -8.838 1.00 58.34 93 ARG A O 1
ATOM 743 N N . SER A 1 94 ? -7.828 -16.659 -8.222 1.00 50.97 94 SER A N 1
ATOM 744 C CA . SER A 1 94 ? -8.596 -17.878 -7.916 1.00 50.97 94 SER A CA 1
ATOM 745 C C . SER A 1 94 ? -7.820 -18.811 -6.971 1.00 50.97 94 SER A C 1
ATOM 747 O O . SER A 1 94 ? -8.462 -19.447 -6.146 1.00 50.97 94 SER A O 1
ATOM 749 N N . GLU A 1 95 ? -6.472 -18.812 -6.979 1.00 55.53 95 GLU A N 1
ATOM 750 C CA . GLU A 1 95 ? -5.665 -19.769 -6.176 1.00 55.53 95 GLU A CA 1
ATOM 751 C C . GLU A 1 95 ? -4.409 -19.202 -5.457 1.00 55.53 95 GLU A C 1
ATOM 753 O O . GLU A 1 95 ? -3.898 -19.849 -4.548 1.00 55.53 95 GLU A O 1
ATOM 758 N N . SER A 1 96 ? -3.924 -17.996 -5.791 1.00 68.31 96 SER A N 1
ATOM 759 C CA . SER A 1 96 ? -2.691 -17.406 -5.214 1.00 68.31 96 SER A CA 1
ATOM 760 C C . SER A 1 96 ? -2.960 -16.544 -3.966 1.00 68.31 96 SER A C 1
ATOM 762 O O . SER A 1 96 ? -3.997 -15.881 -3.877 1.00 68.31 96 SER A O 1
ATOM 764 N N . THR A 1 97 ? -2.027 -16.542 -3.003 1.00 83.69 97 THR A N 1
ATOM 765 C CA . THR A 1 97 ? -2.026 -15.663 -1.810 1.00 83.69 97 THR A CA 1
ATOM 766 C C . THR A 1 97 ? -1.405 -14.289 -2.077 1.00 83.69 97 THR A C 1
ATOM 768 O O . THR A 1 97 ? -1.383 -13.451 -1.184 1.00 83.69 97 THR A O 1
ATOM 771 N N . ILE A 1 98 ? -0.878 -14.062 -3.284 1.00 88.69 98 ILE A N 1
ATOM 772 C CA . ILE A 1 98 ? -0.176 -12.835 -3.670 1.00 88.69 98 ILE A CA 1
ATOM 773 C C . ILE A 1 98 ? -1.097 -11.993 -4.551 1.00 88.69 98 ILE A C 1
ATOM 775 O O . ILE A 1 98 ? -1.609 -12.460 -5.572 1.00 88.69 98 ILE A O 1
ATOM 779 N N . ASN A 1 99 ? -1.281 -10.725 -4.192 1.00 90.94 99 ASN A N 1
ATOM 780 C CA . ASN A 1 99 ? -2.066 -9.783 -4.973 1.00 90.94 99 ASN A CA 1
ATOM 781 C C . ASN A 1 99 ? -1.196 -9.120 -6.044 1.00 90.94 99 ASN A C 1
ATOM 783 O O . ASN A 1 99 ? -0.345 -8.282 -5.759 1.00 90.94 99 ASN A O 1
ATOM 787 N N . ARG A 1 100 ? -1.436 -9.494 -7.304 1.00 91.75 100 ARG A N 1
ATOM 788 C CA . ARG A 1 100 ? -0.733 -8.949 -8.474 1.00 91.75 100 ARG A CA 1
ATOM 789 C C . ARG A 1 100 ? -1.531 -7.861 -9.192 1.00 91.75 100 ARG A C 1
ATOM 791 O O . ARG A 1 100 ? -1.337 -7.646 -10.385 1.00 91.75 100 ARG A O 1
ATOM 798 N N . LYS A 1 101 ? -2.476 -7.190 -8.528 1.00 91.50 101 LYS A N 1
ATOM 799 C CA . LYS A 1 101 ? -3.168 -6.025 -9.101 1.00 91.50 101 LYS A CA 1
ATOM 800 C C . LYS A 1 101 ? -2.471 -4.733 -8.702 1.00 91.50 101 LYS A C 1
ATOM 802 O O . LYS A 1 101 ? -1.884 -4.617 -7.637 1.00 91.50 101 LYS A O 1
ATOM 807 N N . ARG A 1 102 ? -2.600 -3.710 -9.542 1.00 92.75 102 ARG A N 1
ATOM 808 C CA . ARG A 1 102 ? -2.184 -2.357 -9.161 1.00 92.75 102 ARG A CA 1
ATOM 809 C C . ARG A 1 102 ? -3.086 -1.805 -8.067 1.00 92.75 102 ARG A C 1
ATOM 811 O O . ARG A 1 102 ? -4.282 -2.114 -8.030 1.00 92.75 102 ARG A O 1
ATOM 818 N N . ALA A 1 103 ? -2.544 -0.940 -7.211 1.00 88.69 103 ALA A N 1
ATOM 819 C CA . ALA A 1 103 ? -3.378 -0.236 -6.254 1.00 88.69 103 ALA A CA 1
ATOM 820 C C . ALA A 1 103 ? -4.337 0.696 -7.010 1.00 88.69 103 ALA A C 1
ATOM 822 O O . ALA A 1 103 ? -3.943 1.470 -7.883 1.00 88.69 103 ALA A O 1
ATOM 823 N N . MET A 1 104 ? -5.627 0.609 -6.681 1.00 83.50 104 MET A N 1
ATOM 824 C CA . MET A 1 104 ? -6.636 1.484 -7.279 1.00 83.50 104 MET A CA 1
ATOM 825 C C . MET A 1 104 ? -6.300 2.946 -6.966 1.00 83.50 104 MET A C 1
ATOM 827 O O . MET A 1 104 ? -6.249 3.314 -5.793 1.00 83.50 104 MET A O 1
ATOM 831 N N . CYS A 1 105 ? -6.191 3.773 -8.001 1.00 77.44 105 CYS A N 1
ATOM 832 C CA . CYS A 1 105 ? -6.120 5.228 -7.904 1.00 77.44 105 CYS A CA 1
ATOM 833 C C . CYS A 1 105 ? -7.216 5.854 -8.770 1.00 77.44 105 CYS A C 1
ATOM 835 O O . CYS A 1 105 ? -7.710 5.208 -9.695 1.00 77.44 105 CYS A O 1
ATOM 837 N N . CYS A 1 106 ? -7.621 7.088 -8.479 1.00 69.38 106 CYS A N 1
ATOM 838 C CA . CYS A 1 106 ? -8.608 7.826 -9.268 1.00 69.38 106 CYS A CA 1
ATOM 839 C C . CYS A 1 106 ? -9.914 7.060 -9.546 1.00 69.38 106 CYS A C 1
ATOM 841 O O . CYS A 1 106 ? -10.494 7.152 -10.622 1.00 69.38 106 CYS A O 1
ATOM 843 N N . CYS A 1 107 ? -10.383 6.272 -8.568 1.00 67.69 107 CYS A N 1
ATOM 844 C CA . CYS A 1 107 ? -11.631 5.500 -8.639 1.00 67.69 107 CYS A CA 1
ATOM 845 C C . CYS A 1 107 ? -11.671 4.439 -9.769 1.00 67.69 107 CYS A C 1
ATOM 847 O O . CYS A 1 107 ? -12.744 3.871 -10.026 1.00 67.69 107 CYS A O 1
ATOM 849 N N . ALA A 1 108 ? -10.525 4.141 -10.393 1.00 73.81 108 ALA A N 1
ATOM 850 C CA . ALA A 1 108 ? -10.378 3.232 -11.525 1.00 73.81 108 ALA A CA 1
ATOM 851 C C . ALA A 1 108 ? -9.443 2.058 -11.198 1.00 73.81 108 ALA A C 1
ATOM 853 O O . ALA A 1 108 ? -8.430 2.211 -10.512 1.00 73.81 108 ALA A O 1
ATOM 854 N N . GLU A 1 109 ? -9.789 0.870 -11.701 1.00 78.31 109 GLU A N 1
ATOM 855 C CA . GLU A 1 109 ? -8.848 -0.249 -11.718 1.00 78.31 109 GLU A CA 1
ATOM 856 C C . GLU A 1 109 ? -7.809 -0.004 -12.812 1.00 78.31 109 GLU A C 1
ATOM 858 O O . GLU A 1 109 ? -8.160 0.227 -13.968 1.00 78.31 109 GLU A O 1
ATOM 863 N N . HIS A 1 110 ? -6.532 -0.085 -12.443 1.00 84.56 110 HIS A N 1
ATOM 864 C CA . HIS A 1 110 ? -5.423 0.046 -13.380 1.00 84.56 110 HIS A CA 1
ATOM 865 C C . HIS A 1 110 ? -4.824 -1.326 -13.670 1.00 84.56 110 HIS A C 1
ATOM 867 O O . HIS A 1 110 ? -4.671 -2.148 -12.764 1.00 84.56 110 HIS A O 1
ATOM 873 N N . ARG A 1 111 ? -4.455 -1.560 -14.928 1.00 90.62 111 ARG A N 1
ATOM 874 C CA . ARG A 1 111 ? -3.699 -2.744 -15.354 1.00 90.62 111 ARG A CA 1
ATOM 875 C C . ARG A 1 111 ? -2.277 -2.339 -15.735 1.00 90.62 111 ARG A C 1
ATOM 877 O O . ARG A 1 111 ? -2.010 -1.157 -15.951 1.00 90.62 111 ARG A O 1
ATOM 884 N N . TYR A 1 112 ? -1.380 -3.311 -15.782 1.00 92.56 112 TYR A N 1
ATOM 885 C CA . TYR A 1 112 ? -0.051 -3.178 -16.377 1.00 92.56 112 TYR A CA 1
ATOM 886 C C . TYR A 1 112 ? 0.108 -4.162 -17.535 1.00 92.56 112 TYR A C 1
ATOM 888 O O . TYR A 1 112 ? -0.563 -5.198 -17.583 1.00 92.56 112 TYR A O 1
ATOM 896 N N . GLU A 1 113 ? 0.989 -3.813 -18.464 1.00 93.38 113 GLU A N 1
ATOM 897 C CA . GLU A 1 113 ? 1.348 -4.652 -19.602 1.00 93.38 113 GLU A CA 1
ATOM 898 C C . GLU A 1 113 ? 2.291 -5.776 -19.161 1.00 93.38 113 GLU A C 1
ATOM 900 O O . GLU A 1 113 ? 3.099 -5.604 -18.247 1.00 93.38 113 GLU A O 1
ATOM 905 N N . VAL A 1 114 ? 2.168 -6.932 -19.807 1.00 92.69 114 VAL A N 1
ATOM 906 C CA . VAL A 1 114 ? 3.082 -8.064 -19.656 1.00 92.69 114 VAL A CA 1
ATOM 907 C C . VAL A 1 114 ? 3.633 -8.362 -21.038 1.00 92.69 114 VAL A C 1
ATOM 909 O O . VAL A 1 114 ? 2.859 -8.500 -21.984 1.00 92.69 114 VAL A O 1
ATOM 912 N N . LYS A 1 115 ? 4.955 -8.440 -21.151 1.00 90.50 115 LYS A N 1
ATOM 913 C CA . LYS A 1 115 ? 5.652 -8.714 -22.402 1.00 90.50 115 LYS A CA 1
ATOM 914 C C . LYS A 1 115 ? 6.655 -9.836 -22.184 1.00 90.50 115 LYS A C 1
ATOM 916 O O . LYS A 1 115 ? 7.490 -9.739 -21.290 1.00 90.50 115 LYS A O 1
ATOM 921 N N . ASP A 1 116 ? 6.556 -10.889 -22.994 1.00 88.31 116 ASP A N 1
ATOM 922 C CA . ASP A 1 116 ? 7.407 -12.083 -22.906 1.00 88.31 116 ASP A CA 1
ATOM 923 C C . ASP A 1 116 ? 7.414 -12.698 -21.487 1.00 88.31 116 ASP A C 1
ATOM 925 O O . ASP A 1 116 ? 8.452 -13.099 -20.965 1.00 88.31 116 ASP A O 1
ATOM 929 N N . GLY A 1 117 ? 6.254 -12.696 -20.819 1.00 88.00 117 GLY A N 1
ATOM 930 C CA . GLY A 1 117 ? 6.095 -13.119 -19.424 1.00 88.00 117 GLY A CA 1
ATOM 931 C C . GLY A 1 117 ? 6.535 -12.100 -18.363 1.00 88.00 117 GLY A C 1
ATOM 932 O O . GLY A 1 117 ? 6.226 -12.283 -17.190 1.00 88.00 117 GLY A O 1
ATOM 933 N N . TYR A 1 118 ? 7.201 -11.000 -18.725 1.00 92.06 118 TYR A N 1
ATOM 934 C CA . TYR A 1 118 ? 7.654 -9.990 -17.767 1.00 92.06 118 TYR A CA 1
ATOM 935 C C . TYR A 1 118 ? 6.646 -8.841 -17.619 1.00 92.06 118 TYR A C 1
ATOM 937 O O . TYR A 1 118 ? 6.265 -8.223 -18.616 1.00 92.06 118 TYR A O 1
ATOM 945 N N . PRO A 1 119 ? 6.235 -8.479 -16.390 1.00 95.38 119 PRO A N 1
ATOM 946 C CA . PRO A 1 119 ? 5.439 -7.278 -16.172 1.00 95.38 119 PRO A CA 1
ATOM 947 C C . PRO A 1 119 ? 6.261 -6.032 -16.512 1.00 95.38 119 PRO A C 1
ATOM 949 O O . PRO A 1 119 ? 7.458 -5.974 -16.237 1.00 95.38 119 PRO A O 1
ATOM 952 N N . LEU A 1 120 ? 5.616 -5.023 -17.087 1.00 95.75 120 LEU A N 1
ATOM 953 C CA . LEU A 1 120 ? 6.237 -3.743 -17.408 1.00 95.75 120 LEU A CA 1
ATOM 954 C C . LEU A 1 120 ? 5.774 -2.672 -16.425 1.00 95.75 120 LEU A C 1
ATOM 956 O O . LEU A 1 120 ? 4.575 -2.483 -16.203 1.00 95.75 120 LEU A O 1
ATOM 960 N N . ASN A 1 121 ? 6.737 -1.960 -15.841 1.00 96.56 121 ASN A N 1
ATOM 961 C CA . ASN A 1 121 ? 6.474 -0.894 -14.887 1.00 96.56 121 ASN A CA 1
ATOM 962 C C . ASN A 1 121 ? 5.586 0.186 -15.528 1.00 96.56 121 ASN A C 1
ATOM 964 O O . ASN A 1 121 ? 5.988 0.781 -16.531 1.00 96.56 121 ASN A O 1
ATOM 968 N N . PRO A 1 122 ? 4.399 0.479 -14.966 1.00 93.25 122 PRO A N 1
ATOM 969 C CA . PRO A 1 122 ? 3.457 1.438 -15.539 1.00 93.25 122 PRO A CA 1
ATOM 970 C C . PRO A 1 122 ? 4.004 2.872 -15.575 1.00 93.25 122 PRO A C 1
ATOM 972 O O . PRO A 1 122 ? 3.522 3.675 -16.368 1.00 93.25 122 PRO A O 1
ATOM 975 N N . SER A 1 123 ? 5.011 3.188 -14.754 1.00 90.06 123 SER A N 1
ATOM 976 C CA . SER A 1 123 ? 5.708 4.480 -14.765 1.00 90.06 123 SER A CA 1
ATOM 977 C C . SER A 1 123 ? 6.803 4.571 -15.847 1.00 90.06 123 SER A C 1
ATOM 979 O O . SER A 1 123 ? 7.428 5.623 -15.999 1.00 90.06 123 SER A O 1
ATOM 981 N N . GLY A 1 124 ? 7.034 3.493 -16.607 1.00 93.19 124 GLY A N 1
ATOM 982 C CA . GLY A 1 124 ? 7.983 3.425 -17.718 1.00 93.19 124 GLY A CA 1
ATOM 983 C C . GLY A 1 124 ? 9.325 2.764 -17.385 1.00 93.19 124 GLY A C 1
ATOM 984 O O . GLY A 1 124 ? 9.524 2.214 -16.302 1.00 93.19 124 GLY A O 1
ATOM 985 N N . ARG A 1 125 ? 10.245 2.830 -18.353 1.00 95.12 125 ARG A N 1
ATOM 986 C CA . ARG A 1 125 ? 11.626 2.334 -18.284 1.00 95.12 125 ARG A CA 1
ATOM 987 C C . ARG A 1 125 ? 12.404 3.019 -17.158 1.00 95.12 125 ARG A C 1
ATOM 989 O O . ARG A 1 125 ? 12.422 4.247 -17.075 1.00 95.12 125 ARG A O 1
ATOM 996 N N . THR A 1 126 ? 13.096 2.241 -16.334 1.00 94.50 126 THR A N 1
ATOM 997 C CA . THR A 1 126 ? 13.906 2.726 -15.206 1.00 94.50 126 THR A CA 1
ATOM 998 C C . THR A 1 126 ? 15.410 2.593 -15.442 1.00 94.50 126 THR A C 1
ATOM 1000 O O . THR A 1 126 ? 16.196 3.153 -14.679 1.00 94.50 126 THR A O 1
ATOM 1003 N N . GLY A 1 127 ? 15.821 1.849 -16.474 1.00 96.12 127 GLY A N 1
ATOM 1004 C CA . GLY A 1 127 ? 17.221 1.508 -16.731 1.00 96.12 127 GLY A CA 1
ATOM 1005 C C . GLY A 1 127 ? 17.712 0.274 -15.971 1.00 96.12 127 GLY A C 1
ATOM 1006 O O . GLY A 1 127 ? 18.891 -0.068 -16.081 1.00 96.12 127 GLY A O 1
ATOM 1007 N N . LEU A 1 128 ? 16.836 -0.393 -15.212 1.00 97.31 128 LEU A N 1
ATOM 1008 C CA . LEU A 1 128 ? 17.125 -1.614 -14.458 1.00 97.31 128 LEU A CA 1
ATOM 1009 C C . LEU A 1 128 ? 16.118 -2.705 -14.815 1.00 97.31 128 LEU A C 1
ATOM 1011 O O . LEU A 1 128 ? 14.919 -2.479 -14.695 1.00 97.31 128 LEU A O 1
ATOM 1015 N N . SER A 1 129 ? 16.581 -3.902 -15.163 1.00 96.31 129 SER A N 1
ATOM 1016 C CA . SER A 1 129 ? 15.717 -5.076 -15.356 1.00 96.31 129 SER A CA 1
ATOM 1017 C C . SER A 1 129 ? 15.809 -6.036 -14.169 1.00 96.31 129 SER A C 1
ATOM 1019 O O . SER A 1 129 ? 16.634 -5.869 -13.273 1.00 96.31 129 SER A O 1
ATOM 1021 N N . GLY A 1 130 ? 14.949 -7.053 -14.149 1.00 95.25 130 GLY A N 1
ATOM 1022 C CA . GLY A 1 130 ? 14.804 -7.986 -13.028 1.00 95.25 130 GLY A CA 1
ATOM 1023 C C . GLY A 1 130 ? 13.915 -7.449 -11.903 1.00 95.25 130 GLY A C 1
ATOM 1024 O O . GLY A 1 130 ? 13.306 -6.388 -12.032 1.00 95.25 130 GLY A O 1
ATOM 1025 N N . ARG A 1 131 ? 13.811 -8.185 -10.791 1.00 94.38 131 ARG A N 1
ATOM 1026 C CA . ARG A 1 131 ? 13.007 -7.776 -9.619 1.00 94.38 131 ARG A CA 1
ATOM 1027 C C . ARG A 1 131 ? 13.675 -6.719 -8.750 1.00 94.38 131 ARG A C 1
ATOM 1029 O O . ARG A 1 131 ? 13.011 -6.092 -7.930 1.00 94.38 131 ARG A O 1
ATOM 1036 N N . GLY A 1 132 ? 14.990 -6.560 -8.859 1.00 94.12 132 GLY A N 1
ATOM 1037 C CA . GLY A 1 132 ? 15.755 -5.769 -7.907 1.00 94.12 132 GLY A CA 1
ATOM 1038 C C . GLY A 1 132 ? 15.573 -6.269 -6.475 1.00 94.12 132 GLY A C 1
ATOM 1039 O O . GLY A 1 132 ? 15.758 -7.457 -6.217 1.00 94.12 132 GLY A O 1
ATOM 1040 N N . LEU A 1 133 ? 15.214 -5.362 -5.561 1.00 91.62 133 LEU A N 1
ATOM 1041 C CA . LEU A 1 133 ? 14.958 -5.652 -4.138 1.00 91.62 133 LEU A CA 1
ATOM 1042 C C . LEU A 1 133 ? 13.530 -6.116 -3.851 1.00 91.62 133 LEU A C 1
ATOM 1044 O O . LEU A 1 133 ? 13.245 -6.575 -2.746 1.00 91.62 133 LEU A O 1
ATOM 1048 N N . CYS A 1 134 ? 12.619 -5.952 -4.805 1.00 93.75 134 CYS A N 1
ATOM 1049 C CA . CYS A 1 134 ? 11.221 -6.264 -4.588 1.00 93.75 134 CYS A CA 1
ATOM 1050 C C . CYS A 1 134 ? 11.011 -7.782 -4.425 1.00 93.75 134 CYS A C 1
ATOM 1052 O O . CYS A 1 134 ? 11.550 -8.577 -5.212 1.00 93.75 134 CYS A O 1
ATOM 1054 N N . PRO A 1 135 ? 10.206 -8.216 -3.436 1.00 92.31 135 PRO A N 1
ATOM 1055 C CA . PRO A 1 135 ? 9.904 -9.630 -3.262 1.00 92.31 135 PRO A CA 1
ATOM 1056 C C . PRO A 1 135 ? 9.095 -10.208 -4.425 1.00 92.31 135 PRO A C 1
ATOM 1058 O O . PRO A 1 135 ? 9.274 -11.379 -4.750 1.00 92.31 135 PRO A O 1
ATOM 1061 N N . ARG A 1 136 ? 8.240 -9.414 -5.078 1.00 94.06 136 ARG A N 1
ATOM 1062 C CA . ARG A 1 136 ? 7.325 -9.866 -6.135 1.00 94.06 136 ARG A CA 1
ATOM 1063 C C . ARG A 1 136 ? 7.678 -9.273 -7.495 1.00 94.06 136 ARG A C 1
ATOM 1065 O O . ARG A 1 136 ? 8.110 -8.123 -7.580 1.00 94.06 136 ARG A O 1
ATOM 1072 N N . TRP A 1 137 ? 7.450 -10.038 -8.564 1.00 94.88 137 TRP A N 1
ATOM 1073 C CA . TRP A 1 137 ? 7.392 -9.488 -9.921 1.00 94.88 137 TRP A CA 1
ATOM 1074 C C . TRP A 1 137 ? 6.135 -8.624 -10.079 1.00 94.88 137 TRP A C 1
ATOM 1076 O O . TRP A 1 137 ? 5.037 -9.027 -9.686 1.00 94.88 137 TRP A O 1
ATOM 1086 N N . GLY A 1 138 ? 6.290 -7.453 -10.694 1.00 95.69 138 GLY A N 1
ATOM 1087 C CA . GLY A 1 138 ? 5.222 -6.479 -10.884 1.00 95.69 138 GLY A CA 1
ATOM 1088 C C . GLY A 1 138 ? 4.954 -5.634 -9.626 1.00 95.69 138 GLY A C 1
ATOM 1089 O O . GLY A 1 138 ? 5.902 -5.111 -9.032 1.00 95.69 138 GLY A O 1
ATOM 1090 N N . PRO A 1 139 ? 3.687 -5.445 -9.218 1.00 95.62 139 PRO A N 1
ATOM 1091 C CA . PRO A 1 139 ? 3.339 -4.592 -8.085 1.00 95.62 139 PRO A CA 1
ATOM 1092 C C . PRO A 1 139 ? 3.742 -5.213 -6.737 1.00 95.62 139 PRO A C 1
ATOM 1094 O O . PRO A 1 139 ? 3.490 -6.385 -6.476 1.00 95.62 139 PRO A O 1
ATOM 1097 N N . ASN A 1 140 ? 4.326 -4.399 -5.857 1.00 95.31 140 ASN A N 1
ATOM 1098 C CA . ASN A 1 140 ? 4.673 -4.749 -4.479 1.00 95.31 140 ASN A CA 1
ATOM 1099 C C . ASN A 1 140 ? 3.948 -3.791 -3.534 1.00 95.31 140 ASN A C 1
ATOM 1101 O O . ASN A 1 140 ? 4.233 -2.591 -3.523 1.00 95.31 140 ASN A O 1
ATOM 1105 N N . HIS A 1 141 ? 2.984 -4.300 -2.769 1.00 94.06 141 HIS A N 1
ATOM 1106 C CA . HIS A 1 141 ? 2.103 -3.451 -1.977 1.00 94.06 141 HIS A CA 1
ATOM 1107 C C . HIS A 1 141 ? 2.748 -3.000 -0.672 1.00 94.06 141 HIS A C 1
ATOM 1109 O O . HIS A 1 141 ? 3.140 -3.820 0.153 1.00 94.06 141 HIS A O 1
ATOM 1115 N N . TYR A 1 142 ? 2.790 -1.686 -0.471 1.00 92.31 142 TYR A N 1
ATOM 1116 C CA . TYR A 1 142 ? 3.295 -1.054 0.740 1.00 92.31 142 TYR A CA 1
ATOM 1117 C C . TYR A 1 142 ? 2.170 -0.282 1.425 1.00 92.31 142 TYR A C 1
ATOM 1119 O O . TYR A 1 142 ? 1.587 0.637 0.842 1.00 92.31 142 TYR A O 1
ATOM 1127 N N . ILE A 1 143 ? 1.828 -0.670 2.649 1.00 91.50 143 ILE A N 1
ATOM 1128 C CA . ILE A 1 143 ? 0.737 -0.061 3.409 1.00 91.50 143 ILE A CA 1
ATOM 1129 C C . ILE A 1 143 ? 1.320 0.909 4.425 1.00 91.50 143 ILE A C 1
ATOM 1131 O O . ILE A 1 143 ? 2.249 0.547 5.132 1.00 91.50 143 ILE A O 1
ATOM 1135 N N . LYS A 1 144 ? 0.736 2.106 4.527 1.00 89.06 144 LYS A N 1
ATOM 1136 C CA . LYS A 1 144 ? 0.940 3.045 5.636 1.00 89.06 144 LYS A CA 1
ATOM 1137 C C . LYS A 1 144 ? -0.384 3.273 6.366 1.00 89.06 144 LYS A C 1
ATOM 1139 O O . LYS A 1 144 ? -1.386 3.629 5.738 1.00 89.06 144 LYS A O 1
ATOM 1144 N N . LEU A 1 145 ? -0.402 3.092 7.682 1.00 92.25 145 LEU A N 1
ATOM 1145 C CA . LEU A 1 145 ? -1.582 3.261 8.531 1.00 92.25 145 LEU A CA 1
ATOM 1146 C C . LEU A 1 145 ? -1.368 4.392 9.538 1.00 92.25 145 LEU A C 1
ATOM 1148 O O . LEU A 1 145 ? -0.343 4.436 10.210 1.00 92.25 145 LEU A O 1
ATOM 1152 N N . LEU A 1 146 ? -2.376 5.253 9.686 1.00 89.50 146 LEU A N 1
ATOM 1153 C CA . LEU A 1 146 ? -2.458 6.271 10.736 1.00 89.50 146 LEU A CA 1
ATOM 1154 C C . LEU A 1 146 ? -3.691 6.011 11.601 1.00 89.50 146 LEU A C 1
ATOM 1156 O O . LEU A 1 146 ? -4.810 5.939 11.086 1.00 89.50 146 LEU A O 1
ATOM 1160 N N . PHE A 1 147 ? -3.518 5.899 12.915 1.00 94.81 147 PHE A N 1
ATOM 1161 C CA . PHE A 1 147 ? -4.636 5.723 13.844 1.00 94.81 147 PHE A CA 1
ATOM 1162 C C . PHE A 1 147 ? -5.127 7.073 14.347 1.00 94.81 147 PHE A C 1
ATOM 1164 O O . PHE A 1 147 ? -4.382 7.799 15.000 1.00 94.81 147 PHE A O 1
ATOM 1171 N N . VAL A 1 148 ? -6.395 7.388 14.077 1.00 90.06 148 VAL A N 1
ATOM 1172 C CA . VAL A 1 148 ? -6.996 8.678 14.433 1.00 90.06 148 VAL A CA 1
ATOM 1173 C C . VAL A 1 148 ? -8.163 8.467 15.388 1.00 90.06 148 VAL A C 1
ATOM 1175 O O . VAL A 1 148 ? -9.129 7.759 15.080 1.00 90.06 148 VAL A O 1
ATOM 1178 N N . LYS A 1 149 ? -8.100 9.128 16.542 1.00 92.19 149 LYS A N 1
ATOM 1179 C CA . LYS A 1 149 ? -9.176 9.187 17.530 1.00 92.19 149 LYS A CA 1
ATOM 1180 C C . LYS A 1 149 ? -9.838 10.557 17.477 1.00 92.19 149 LYS A C 1
ATOM 1182 O O . LYS A 1 149 ? -9.171 11.577 17.374 1.00 92.19 149 LYS A O 1
ATOM 1187 N N . LYS A 1 150 ? -11.165 10.576 17.550 1.00 87.94 150 LYS A N 1
ATOM 1188 C CA . LYS A 1 150 ? -11.963 11.800 17.589 1.00 87.94 150 LYS A CA 1
ATOM 1189 C C . LYS A 1 150 ? -12.663 11.893 18.930 1.00 87.94 150 LYS A C 1
ATOM 1191 O O . LYS A 1 150 ? -13.323 10.942 19.344 1.00 87.94 150 LYS A O 1
ATOM 1196 N N . GLU A 1 151 ? -12.559 13.046 19.570 1.00 86.38 151 GLU A N 1
ATOM 1197 C CA . GLU A 1 151 ? -13.239 13.338 20.826 1.00 86.38 151 GLU A CA 1
ATOM 1198 C C . GLU A 1 151 ? -14.100 14.589 20.668 1.00 86.38 151 GLU A C 1
ATOM 1200 O O . GLU A 1 151 ? -13.688 15.584 20.071 1.00 86.38 151 GLU A O 1
ATOM 1205 N N . LYS A 1 152 ? -15.333 14.525 21.177 1.00 81.81 152 LYS A N 1
ATOM 1206 C CA . LYS A 1 152 ? -16.241 15.673 21.201 1.00 81.81 152 LYS A CA 1
ATOM 1207 C C . LYS A 1 152 ? -16.159 16.333 22.571 1.00 81.81 152 LYS A C 1
ATOM 1209 O O . LYS A 1 152 ? -16.548 15.726 23.566 1.00 81.81 152 LYS A O 1
ATOM 1214 N N . SER A 1 153 ? -15.704 17.577 22.604 1.00 76.81 153 SER A N 1
ATOM 1215 C CA . SER A 1 153 ? -15.917 18.484 23.729 1.00 76.81 153 SER A CA 1
ATOM 1216 C C . SER A 1 153 ? -17.191 19.299 23.484 1.00 76.81 153 SER A C 1
ATOM 1218 O O . SER A 1 153 ? -17.691 19.364 22.363 1.00 76.81 153 SER A O 1
ATOM 1220 N N . LYS A 1 154 ? -17.743 19.935 24.524 1.00 75.06 154 LYS A N 1
ATOM 1221 C CA . LYS A 1 154 ? -19.043 20.640 24.485 1.00 75.06 154 LYS A CA 1
ATOM 1222 C C . LYS A 1 154 ? -19.176 21.678 23.355 1.00 75.06 154 LYS A C 1
ATOM 1224 O O . LYS A 1 154 ? -20.302 22.026 23.014 1.00 75.06 154 LYS A O 1
ATOM 1229 N N . LYS A 1 155 ? -18.062 22.184 22.813 1.00 76.31 155 LYS A N 1
ATOM 1230 C CA . LYS A 1 155 ? -18.034 23.170 21.719 1.00 76.31 155 LYS A CA 1
ATOM 1231 C C . LYS A 1 155 ? -17.143 22.794 20.530 1.00 76.31 155 LYS A C 1
ATOM 1233 O O . LYS A 1 155 ? -17.375 23.328 19.456 1.00 76.31 155 LYS A O 1
ATOM 1238 N N . ASP A 1 156 ? -16.213 21.851 20.694 1.00 79.69 156 ASP A N 1
ATOM 1239 C CA . ASP A 1 156 ? -15.181 21.555 19.695 1.00 79.69 156 ASP A CA 1
ATOM 1240 C C . ASP A 1 156 ? -15.000 20.054 19.462 1.00 79.69 156 ASP A C 1
ATOM 1242 O O . ASP A 1 156 ? -15.253 19.217 20.335 1.00 79.69 156 ASP A O 1
ATOM 1246 N N . VAL A 1 157 ? -14.532 19.717 18.264 1.00 82.00 157 VAL A N 1
ATOM 1247 C CA . VAL A 1 157 ? -14.155 18.358 17.876 1.00 82.00 157 VAL A CA 1
ATOM 1248 C C . VAL A 1 157 ? -12.637 18.286 17.796 1.00 82.00 157 VAL A C 1
ATOM 1250 O O . VAL A 1 157 ? -12.034 18.837 16.878 1.00 82.00 157 VAL A O 1
ATOM 1253 N N . MET A 1 158 ? -12.032 17.546 18.719 1.00 85.25 158 MET A N 1
ATOM 1254 C CA . MET A 1 158 ? -10.587 17.347 18.753 1.00 85.25 158 MET A CA 1
ATOM 1255 C C . MET A 1 158 ? -10.225 16.030 18.075 1.00 85.25 158 MET A C 1
ATOM 1257 O O . MET A 1 158 ? -10.919 15.020 18.231 1.00 85.25 158 MET A O 1
ATOM 1261 N N . HIS A 1 159 ? -9.132 16.046 17.318 1.00 86.81 159 HIS A N 1
ATOM 1262 C CA . HIS A 1 159 ? -8.571 14.862 16.683 1.00 86.81 159 HIS A CA 1
ATOM 1263 C C . HIS A 1 159 ? -7.247 14.544 17.361 1.00 86.81 159 HIS A C 1
ATOM 1265 O O . HIS A 1 159 ? -6.473 15.445 17.667 1.00 86.81 159 HIS A O 1
ATOM 1271 N N . PHE A 1 160 ? -6.998 13.266 17.601 1.00 90.38 160 PHE A N 1
ATOM 1272 C CA . PHE A 1 160 ? -5.762 12.767 18.170 1.00 90.38 160 PHE A CA 1
ATOM 1273 C C . PHE A 1 160 ? -5.158 11.750 17.221 1.00 90.38 160 PHE A C 1
ATOM 1275 O O . PHE A 1 160 ? -5.879 10.917 16.666 1.00 90.38 160 PHE A O 1
ATOM 1282 N N . LEU A 1 161 ? -3.844 11.809 17.069 1.00 89.75 161 LEU A N 1
ATOM 1283 C CA . LEU A 1 161 ? -3.072 10.854 16.292 1.00 89.75 161 LEU A CA 1
ATOM 1284 C C . LEU A 1 161 ? -2.242 10.015 17.265 1.00 89.75 161 LEU A C 1
ATOM 1286 O O . LEU A 1 161 ? -1.713 10.532 18.251 1.00 89.75 161 LEU A O 1
ATOM 1290 N N . LEU A 1 162 ? -2.189 8.706 17.033 1.00 94.00 162 LEU A N 1
ATOM 1291 C CA . LEU A 1 162 ? -1.303 7.826 17.787 1.00 94.00 162 LEU A CA 1
ATOM 1292 C C . LEU A 1 162 ? 0.108 7.958 17.211 1.00 94.00 162 LEU A C 1
ATOM 1294 O O . LEU A 1 162 ? 0.308 7.652 16.041 1.00 94.00 162 LEU A O 1
ATOM 1298 N N . SER A 1 163 ? 1.060 8.405 18.024 1.00 92.00 163 SER A N 1
ATOM 1299 C CA . SER A 1 163 ? 2.436 8.673 17.593 1.00 92.00 163 SER A CA 1
ATOM 1300 C C . SER A 1 163 ? 3.438 8.158 18.621 1.00 92.00 163 SER A C 1
ATOM 1302 O O . SER A 1 163 ? 3.158 8.171 19.829 1.00 92.00 163 SER A O 1
ATOM 1304 N N . LEU A 1 164 ? 4.596 7.685 18.164 1.00 90.94 164 LEU A N 1
ATOM 1305 C CA . LEU A 1 164 ? 5.696 7.279 19.030 1.00 90.94 164 LEU A CA 1
ATOM 1306 C C . LEU A 1 164 ? 6.140 8.478 19.878 1.00 90.94 164 LEU A C 1
ATOM 1308 O O . LEU A 1 164 ? 6.340 9.581 19.378 1.00 90.94 164 LEU A O 1
ATOM 1312 N N . ASN A 1 165 ? 6.237 8.283 21.194 1.00 89.69 165 ASN A N 1
ATOM 1313 C CA . ASN A 1 165 ? 6.526 9.327 22.186 1.00 89.69 165 ASN A CA 1
ATOM 1314 C C . ASN A 1 165 ? 5.517 10.497 22.239 1.00 89.69 165 ASN A C 1
ATOM 1316 O O . ASN A 1 165 ? 5.676 11.389 23.072 1.00 89.69 165 ASN A O 1
ATOM 1320 N N . GLY A 1 166 ? 4.443 10.469 21.439 1.00 84.44 166 GLY A N 1
ATOM 1321 C CA . GLY A 1 166 ? 3.433 11.527 21.376 1.00 84.44 166 GLY A CA 1
ATOM 1322 C C . GLY A 1 166 ? 3.911 12.801 20.673 1.00 84.44 166 GLY A C 1
ATOM 1323 O O . GLY A 1 166 ? 3.527 13.891 21.094 1.00 84.44 166 GLY A O 1
ATOM 1324 N N . THR A 1 167 ? 4.761 12.672 19.650 1.00 82.00 167 THR A N 1
ATOM 1325 C CA . THR A 1 167 ? 5.260 13.802 18.849 1.00 82.00 167 THR A CA 1
ATOM 1326 C C . THR A 1 167 ? 4.297 14.179 17.727 1.00 82.00 167 THR A C 1
ATOM 1328 O O . THR A 1 167 ? 3.528 13.339 17.259 1.00 82.00 167 THR A O 1
ATOM 1331 N N . ASP A 1 168 ? 4.392 15.419 17.251 1.00 72.88 168 ASP A N 1
ATOM 1332 C CA . ASP A 1 168 ? 3.689 15.917 16.064 1.00 72.88 168 ASP A CA 1
ATOM 1333 C C . ASP A 1 168 ? 4.343 15.515 14.731 1.00 72.88 168 ASP A C 1
ATOM 1335 O O . ASP A 1 168 ? 3.721 15.672 13.679 1.00 72.88 168 ASP A O 1
ATOM 1339 N N . ASP A 1 169 ? 5.548 14.943 14.786 1.00 74.50 169 ASP A N 1
ATOM 1340 C CA . ASP A 1 169 ? 6.207 14.297 13.652 1.00 74.50 169 ASP A CA 1
ATOM 1341 C C . ASP A 1 169 ? 5.377 13.116 13.122 1.00 74.50 169 ASP A C 1
ATOM 1343 O O . ASP A 1 169 ? 5.094 12.149 13.839 1.00 74.50 169 ASP A O 1
ATOM 1347 N N . LEU A 1 170 ? 4.986 13.214 11.851 1.00 74.19 170 LEU A N 1
ATOM 1348 C CA . LEU A 1 170 ? 4.145 12.237 11.172 1.00 74.19 170 LEU A CA 1
ATOM 1349 C C . LEU A 1 170 ? 4.894 10.929 10.884 1.00 74.19 170 LEU A C 1
ATOM 1351 O O . LEU A 1 170 ? 4.256 9.877 10.843 1.00 74.19 170 LEU A O 1
ATOM 1355 N N . GLU A 1 171 ? 6.225 10.965 10.762 1.00 77.00 171 GLU A N 1
ATOM 1356 C CA . GLU A 1 171 ? 7.042 9.759 10.562 1.00 77.00 171 GLU A CA 1
ATOM 1357 C C . GLU A 1 171 ? 6.957 8.816 11.764 1.00 77.00 171 GLU A C 1
ATOM 1359 O O . GLU A 1 171 ? 6.901 7.599 11.610 1.00 77.00 171 GLU A O 1
ATOM 1364 N N . ASN A 1 172 ? 6.813 9.378 12.963 1.00 84.19 172 ASN A N 1
ATOM 1365 C CA . ASN A 1 172 ? 6.612 8.628 14.202 1.00 84.19 172 ASN A CA 1
ATOM 1366 C C . ASN A 1 172 ? 5.175 8.106 14.382 1.00 84.19 172 ASN A C 1
ATOM 1368 O O . ASN A 1 172 ? 4.896 7.375 15.336 1.00 84.19 172 ASN A O 1
ATOM 1372 N N . ALA A 1 173 ? 4.247 8.488 13.501 1.00 87.75 173 ALA A N 1
ATOM 1373 C CA . ALA A 1 173 ? 2.845 8.084 13.564 1.00 87.75 173 ALA A CA 1
ATOM 1374 C C . ALA A 1 173 ? 2.477 6.990 12.552 1.00 87.75 173 ALA A C 1
ATOM 1376 O O . ALA A 1 173 ? 1.431 6.346 12.702 1.00 87.75 173 ALA A O 1
ATOM 1377 N N . TYR A 1 174 ? 3.300 6.777 11.521 1.00 85.56 174 TYR A N 1
ATOM 1378 C CA . TYR A 1 174 ? 3.051 5.749 10.521 1.00 85.56 174 TYR A CA 1
ATOM 1379 C C . TYR A 1 174 ? 3.367 4.356 11.056 1.00 85.56 174 TYR A C 1
ATOM 1381 O O . TYR A 1 174 ? 4.467 4.064 11.511 1.00 85.56 174 TYR A O 1
ATOM 1389 N N . PHE A 1 175 ? 2.400 3.456 10.900 1.00 92.75 175 PHE A N 1
ATOM 1390 C CA . PHE A 1 175 ? 2.662 2.025 10.929 1.00 92.75 175 PHE A CA 1
ATOM 1391 C C . PHE A 1 175 ? 2.694 1.518 9.498 1.00 92.75 175 PHE A C 1
ATOM 1393 O O . PHE A 1 175 ? 1.677 1.582 8.798 1.00 92.75 175 PHE A O 1
ATOM 1400 N N . GLU A 1 176 ? 3.846 1.035 9.053 1.00 89.69 176 GLU A N 1
ATOM 1401 C CA . GLU A 1 176 ? 4.064 0.759 7.641 1.00 89.69 176 GLU A CA 1
ATOM 1402 C C . GLU A 1 176 ? 4.831 -0.530 7.356 1.00 89.69 176 GLU A C 1
ATOM 1404 O O . GLU A 1 176 ? 5.552 -1.053 8.202 1.00 89.69 176 GLU A O 1
ATOM 1409 N N . GLY A 1 177 ? 4.629 -1.079 6.159 1.00 88.12 177 GLY A N 1
ATOM 1410 C CA . GLY A 1 177 ? 5.320 -2.283 5.714 1.00 88.12 177 GLY A CA 1
ATOM 1411 C C . GLY A 1 177 ? 4.741 -2.889 4.440 1.00 88.12 177 GLY A C 1
ATOM 1412 O O . GLY A 1 177 ? 3.659 -2.516 3.976 1.00 88.12 177 GLY A O 1
ATOM 1413 N N . PHE A 1 178 ? 5.487 -3.838 3.872 1.00 91.31 178 PHE A N 1
ATOM 1414 C CA . PHE A 1 178 ? 5.042 -4.620 2.721 1.00 91.31 178 PHE A CA 1
ATOM 1415 C C . PHE A 1 178 ? 4.051 -5.708 3.138 1.00 91.31 178 PHE A C 1
ATOM 1417 O O . PHE A 1 178 ? 4.215 -6.332 4.187 1.00 91.31 178 PHE A O 1
ATOM 1424 N N . VAL A 1 179 ? 3.051 -5.946 2.290 1.00 93.12 179 VAL A N 1
ATOM 1425 C CA . VAL A 1 179 ? 2.054 -7.016 2.448 1.00 93.12 179 VAL A CA 1
ATOM 1426 C C . VAL A 1 179 ? 1.837 -7.713 1.108 1.00 93.12 179 VAL A C 1
ATOM 1428 O O . VAL A 1 179 ? 1.926 -7.070 0.058 1.00 93.12 179 VAL A O 1
ATOM 1431 N N . ASP A 1 180 ? 1.543 -9.013 1.128 1.00 92.00 180 ASP A N 1
ATOM 1432 C CA . ASP A 1 180 ? 1.341 -9.771 -0.112 1.00 92.00 180 ASP A CA 1
ATOM 1433 C C . ASP A 1 180 ? -0.053 -9.535 -0.701 1.00 92.00 180 ASP A C 1
ATOM 1435 O O . ASP A 1 180 ? -0.197 -9.414 -1.918 1.00 92.00 180 ASP A O 1
ATOM 1439 N N . ASP A 1 181 ? -1.074 -9.405 0.150 1.00 91.38 181 ASP A N 1
ATOM 1440 C CA . ASP A 1 181 ? -2.429 -9.052 -0.270 1.00 91.38 181 ASP A CA 1
ATOM 1441 C C . ASP A 1 181 ? -3.080 -8.036 0.682 1.00 91.38 181 ASP A C 1
ATOM 1443 O O . ASP A 1 181 ? -3.611 -8.424 1.718 1.00 91.38 181 ASP A O 1
ATOM 1447 N N . PRO A 1 182 ? -3.159 -6.744 0.314 1.00 90.38 182 PRO A N 1
ATOM 1448 C CA . PRO A 1 182 ? -3.833 -5.708 1.107 1.00 90.38 182 PRO A CA 1
ATOM 1449 C C . PRO A 1 182 ? -5.310 -5.983 1.439 1.00 90.38 182 PRO A C 1
ATOM 1451 O O . PRO A 1 182 ? -5.903 -5.304 2.289 1.00 90.38 182 PRO A O 1
ATOM 1454 N N . GLU A 1 183 ? -5.960 -6.899 0.715 1.00 86.94 183 GLU A N 1
ATOM 1455 C CA . GLU A 1 183 ? -7.349 -7.294 0.947 1.00 86.94 183 GLU A CA 1
ATOM 1456 C C . GLU A 1 183 ? -7.505 -8.269 2.117 1.00 86.94 183 GLU A C 1
ATOM 1458 O O . GLU A 1 183 ? -8.508 -8.183 2.833 1.00 86.94 183 GLU A O 1
ATOM 1463 N N . GLU A 1 184 ? -6.506 -9.121 2.343 1.00 87.56 184 GLU A N 1
ATOM 1464 C CA . GLU A 1 184 ? -6.478 -10.122 3.416 1.00 87.56 184 GLU A CA 1
ATOM 1465 C C . GLU A 1 184 ? -5.543 -9.698 4.564 1.00 87.56 184 GLU A C 1
ATOM 1467 O O . GLU A 1 184 ? -5.917 -9.773 5.735 1.00 87.56 184 GLU A O 1
ATOM 1472 N N . GLU A 1 185 ? -4.371 -9.158 4.230 1.00 89.44 185 GLU A N 1
ATOM 1473 C CA . GLU A 1 185 ? -3.295 -8.706 5.115 1.00 89.44 185 GLU A CA 1
ATOM 1474 C C . GLU A 1 185 ? -3.240 -7.171 5.149 1.00 89.44 185 GLU A C 1
ATOM 1476 O O . GLU A 1 185 ? -2.403 -6.517 4.532 1.00 89.44 185 GLU A O 1
ATOM 1481 N N . PHE A 1 186 ? -4.190 -6.558 5.858 1.00 93.56 186 PHE A N 1
ATOM 1482 C CA . PHE A 1 186 ? -4.273 -5.093 5.940 1.00 93.56 186 PHE A CA 1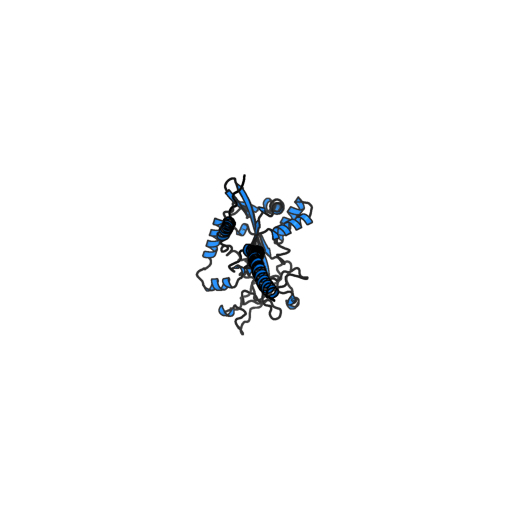
ATOM 1483 C C . PHE A 1 186 ? -3.217 -4.461 6.860 1.00 93.56 186 PHE A C 1
ATOM 1485 O O . PHE A 1 186 ? -2.806 -3.324 6.641 1.00 93.56 186 PHE A O 1
ATOM 1492 N N . PHE A 1 187 ? -2.817 -5.171 7.915 1.00 96.44 187 PHE A N 1
ATOM 1493 C CA . PHE A 1 187 ? -1.836 -4.695 8.886 1.00 96.44 187 PHE A CA 1
ATOM 1494 C C . PHE A 1 187 ? -0.461 -5.288 8.548 1.00 96.44 187 PHE A C 1
ATOM 1496 O O . PHE A 1 187 ? -0.389 -6.506 8.377 1.00 96.44 187 PHE A O 1
ATOM 1503 N N . PRO A 1 188 ? 0.618 -4.482 8.494 1.00 94.00 188 PRO A N 1
ATOM 1504 C CA . PRO A 1 188 ? 1.983 -5.004 8.418 1.00 94.00 188 PRO A CA 1
ATOM 1505 C C . PRO A 1 188 ? 2.263 -6.013 9.538 1.00 94.00 188 PRO A C 1
ATOM 1507 O O . PRO A 1 188 ? 1.709 -5.867 10.627 1.00 94.00 188 PRO A O 1
ATOM 1510 N N . ALA A 1 189 ? 3.119 -7.010 9.288 1.00 91.06 189 ALA A N 1
ATOM 1511 C CA . ALA A 1 189 ? 3.287 -8.189 10.149 1.00 91.06 189 ALA A CA 1
ATOM 1512 C C . ALA A 1 189 ? 3.467 -7.865 11.647 1.00 91.06 189 ALA A C 1
ATOM 1514 O O . ALA A 1 189 ? 2.696 -8.348 12.474 1.00 91.06 189 ALA A O 1
ATOM 1515 N N . ASP A 1 190 ? 4.401 -6.976 11.996 1.00 91.44 190 ASP A N 1
ATOM 1516 C CA . ASP A 1 190 ? 4.679 -6.628 13.398 1.00 91.44 190 ASP A CA 1
ATOM 1517 C C . ASP A 1 190 ? 3.470 -5.977 14.093 1.00 91.44 190 ASP A C 1
ATOM 1519 O O . ASP A 1 190 ? 3.161 -6.252 15.260 1.00 91.44 190 ASP A O 1
ATOM 1523 N N . LEU A 1 191 ? 2.738 -5.133 13.358 1.00 96.56 191 LEU A N 1
ATOM 1524 C CA . LEU A 1 191 ? 1.517 -4.507 13.852 1.00 96.56 191 LEU A CA 1
ATOM 1525 C C . LEU A 1 191 ? 0.371 -5.520 13.941 1.00 96.56 191 LEU A C 1
ATOM 1527 O O . LEU A 1 191 ? -0.383 -5.508 14.915 1.00 96.56 191 LEU A O 1
ATOM 1531 N N . HIS A 1 192 ? 0.234 -6.390 12.938 1.00 96.88 192 HIS A N 1
ATOM 1532 C CA . HIS A 1 192 ? -0.755 -7.460 12.918 1.00 96.88 192 HIS A CA 1
ATOM 1533 C C . HIS A 1 192 ? -0.614 -8.338 14.163 1.00 96.88 192 HIS A C 1
ATOM 1535 O O . HIS A 1 192 ? -1.593 -8.542 14.881 1.00 96.88 192 HIS A O 1
ATOM 1541 N N . ASP A 1 193 ? 0.601 -8.801 14.448 1.00 96.00 193 ASP A N 1
ATOM 1542 C CA . ASP A 1 193 ? 0.877 -9.700 15.565 1.00 96.00 193 ASP A CA 1
ATOM 1543 C C . ASP A 1 193 ? 0.649 -9.009 16.909 1.00 96.00 193 ASP A C 1
ATOM 1545 O O . ASP A 1 193 ? 0.034 -9.592 17.804 1.00 96.00 193 ASP A O 1
ATOM 1549 N N . THR A 1 194 ? 1.034 -7.735 17.024 1.00 97.81 194 THR A N 1
ATOM 1550 C CA . THR A 1 194 ? 0.780 -6.930 18.226 1.00 97.81 194 THR A CA 1
ATOM 1551 C C . THR A 1 194 ? -0.721 -6.744 18.485 1.00 97.81 194 THR A C 1
ATOM 1553 O O . THR A 1 194 ? -1.196 -7.013 19.590 1.00 97.81 194 THR A O 1
ATOM 1556 N N . ILE A 1 195 ? -1.491 -6.337 17.467 1.00 98.25 195 ILE A N 1
ATOM 1557 C CA . ILE A 1 195 ? -2.945 -6.140 17.589 1.00 98.25 195 ILE A CA 1
ATOM 1558 C C . ILE A 1 195 ? -3.646 -7.469 17.872 1.00 98.25 195 ILE A C 1
ATOM 1560 O O . ILE A 1 195 ? -4.518 -7.547 18.740 1.00 98.25 195 ILE A O 1
ATOM 1564 N N . SER A 1 196 ? -3.274 -8.523 17.146 1.00 97.69 196 SER A N 1
ATOM 1565 C CA . SER A 1 196 ? -3.841 -9.858 17.315 1.00 97.69 196 SER A CA 1
ATOM 1566 C C . SER A 1 196 ? -3.589 -10.381 18.728 1.00 97.69 196 SER A C 1
ATOM 1568 O O . SER A 1 196 ? -4.522 -10.864 19.373 1.00 97.69 196 SER A O 1
ATOM 1570 N N . TYR A 1 197 ? -2.368 -10.235 19.250 1.00 97.69 197 TYR A N 1
ATOM 1571 C CA . TYR A 1 197 ? -2.020 -10.613 20.619 1.00 97.69 197 TYR A CA 1
ATOM 1572 C C . TYR A 1 197 ? -2.905 -9.902 21.649 1.00 97.69 197 TYR A C 1
ATOM 1574 O O . TYR A 1 197 ? -3.537 -10.556 22.481 1.00 97.69 197 TYR A O 1
ATOM 1582 N N . ASP A 1 198 ? -3.012 -8.578 21.554 1.00 98.31 198 ASP A N 1
ATOM 1583 C CA . ASP A 1 198 ? -3.786 -7.767 22.490 1.00 98.31 198 ASP A CA 1
ATOM 1584 C C . ASP A 1 198 ? -5.288 -8.107 22.467 1.00 98.31 198 ASP A C 1
ATOM 1586 O O . ASP A 1 198 ? -5.927 -8.256 23.515 1.00 98.31 198 ASP A O 1
ATOM 1590 N N . LEU A 1 199 ? -5.863 -8.277 21.272 1.00 98.38 199 LEU A N 1
ATOM 1591 C CA . LEU A 1 199 ? -7.271 -8.647 21.112 1.00 98.38 199 LEU A CA 1
ATOM 1592 C C . LEU A 1 199 ? -7.549 -10.067 21.617 1.00 98.38 199 LEU A C 1
ATOM 1594 O O . LEU A 1 199 ? -8.571 -10.296 22.269 1.00 98.38 199 LEU A O 1
ATOM 1598 N N . ASN A 1 200 ? -6.644 -11.014 21.358 1.00 97.75 200 ASN A N 1
ATOM 1599 C CA . ASN A 1 200 ? -6.749 -12.379 21.870 1.00 97.75 200 ASN A CA 1
ATOM 1600 C C . ASN A 1 200 ? -6.661 -12.420 23.395 1.00 97.75 200 ASN A C 1
ATOM 1602 O O . ASN A 1 200 ? -7.441 -13.129 24.030 1.00 97.75 200 ASN A O 1
ATOM 1606 N N . LEU A 1 201 ? -5.767 -11.630 23.990 1.00 96.75 201 LEU A N 1
ATOM 1607 C CA . LEU A 1 201 ? -5.646 -11.525 25.440 1.00 96.75 201 LEU A CA 1
ATOM 1608 C C . LEU A 1 201 ? -6.920 -10.943 26.070 1.00 96.75 201 LEU A C 1
ATOM 1610 O O . LEU A 1 201 ? -7.381 -11.439 27.099 1.00 96.75 201 LEU A O 1
ATOM 1614 N N . GLN A 1 202 ? -7.514 -9.928 25.436 1.00 97.81 202 GLN A N 1
ATOM 1615 C CA . GLN A 1 202 ? -8.736 -9.289 25.921 1.00 97.81 202 GLN A CA 1
ATOM 1616 C C . GLN A 1 202 ? -9.968 -10.196 25.805 1.00 97.81 202 GLN A C 1
ATOM 1618 O O . GLN A 1 202 ? -10.752 -10.291 26.748 1.00 97.81 202 GLN A O 1
ATOM 1623 N N . PHE A 1 203 ? -10.187 -10.810 24.641 1.00 97.44 203 PHE A N 1
ATOM 1624 C CA . PHE A 1 203 ? -11.443 -11.505 24.346 1.00 97.44 203 PHE A CA 1
ATOM 1625 C C . PHE A 1 203 ? -11.382 -13.017 24.539 1.00 97.44 203 PHE A C 1
ATOM 1627 O O . PHE A 1 203 ? -12.436 -13.640 24.642 1.00 97.44 203 PHE A O 1
ATOM 1634 N N . LYS A 1 204 ? -10.179 -13.607 24.583 1.00 96.56 204 LYS A N 1
ATOM 1635 C CA . LYS A 1 204 ? -9.957 -15.063 24.608 1.00 96.56 204 LYS A CA 1
ATOM 1636 C C . LYS A 1 204 ? -10.679 -15.795 23.464 1.00 96.56 204 LYS A C 1
ATOM 1638 O O . LYS A 1 204 ? -11.080 -16.945 23.607 1.00 96.56 204 LYS A O 1
ATOM 1643 N N . ASP A 1 205 ? -10.847 -15.108 22.335 1.00 95.62 205 ASP A N 1
ATOM 1644 C CA . ASP A 1 205 ? -11.535 -15.588 21.137 1.00 95.62 205 ASP A CA 1
ATOM 1645 C C . ASP A 1 205 ? -10.813 -15.063 19.887 1.00 95.62 205 ASP A C 1
ATOM 1647 O O . ASP A 1 205 ? -10.944 -13.894 19.503 1.00 95.62 205 ASP A O 1
ATOM 1651 N N . SER A 1 206 ? -10.070 -15.957 19.234 1.00 95.00 206 SER A N 1
ATOM 1652 C CA . SER A 1 206 ? -9.301 -15.650 18.026 1.00 95.00 206 SER A CA 1
ATOM 1653 C C . SER A 1 206 ? -10.163 -15.323 16.819 1.00 95.00 206 SER A C 1
ATOM 1655 O O . SER A 1 206 ? -9.797 -14.458 16.023 1.00 95.00 206 SER A O 1
ATOM 1657 N N . LYS A 1 207 ? -11.358 -15.913 16.713 1.00 97.06 207 LYS A N 1
ATOM 1658 C CA . LYS A 1 207 ? -12.295 -15.596 15.629 1.00 97.06 207 LYS A CA 1
ATOM 1659 C C . LYS A 1 207 ? -12.851 -14.189 15.799 1.00 97.06 207 LYS A C 1
ATOM 1661 O O . LYS A 1 207 ? -13.038 -13.471 14.812 1.00 97.06 207 LYS A O 1
ATOM 1666 N N . LYS A 1 208 ? -13.110 -13.762 17.042 1.00 97.19 208 LYS A N 1
ATOM 1667 C CA . LYS A 1 208 ? -13.505 -12.375 17.322 1.00 97.19 208 LYS A CA 1
ATOM 1668 C C . LYS A 1 208 ? -12.378 -11.400 16.978 1.00 97.19 208 LYS A C 1
ATOM 1670 O O . LYS A 1 208 ? -12.663 -10.398 16.319 1.00 97.19 208 LYS A O 1
ATOM 1675 N N . ALA A 1 209 ? -11.137 -11.693 17.370 1.00 96.88 209 ALA A N 1
ATOM 1676 C CA . ALA A 1 209 ? -9.975 -10.860 17.048 1.00 96.88 209 ALA A CA 1
ATOM 1677 C C . ALA A 1 209 ? -9.813 -10.675 15.526 1.00 96.88 209 ALA A C 1
ATOM 1679 O O . ALA A 1 209 ? -9.837 -9.544 15.034 1.00 96.88 209 ALA A O 1
ATOM 1680 N N . GLU A 1 210 ? -9.795 -11.772 14.765 1.00 95.25 210 GLU A N 1
ATOM 1681 C CA . GLU A 1 210 ? -9.694 -11.748 13.300 1.00 95.25 210 GLU A CA 1
ATOM 1682 C C . GLU A 1 210 ? -10.846 -10.948 12.662 1.00 95.25 210 GLU A C 1
ATOM 1684 O O . GLU A 1 210 ? -10.647 -10.118 11.770 1.00 95.25 210 GLU A O 1
ATOM 1689 N N . LYS A 1 211 ? -12.076 -11.129 13.162 1.00 96.75 211 LYS A N 1
ATOM 1690 C CA . LYS A 1 211 ? -13.252 -10.387 12.688 1.00 96.75 211 LYS A CA 1
ATOM 1691 C C . LYS A 1 211 ? -13.130 -8.883 12.932 1.00 96.75 211 LYS A C 1
ATOM 1693 O O . LYS A 1 211 ? -13.596 -8.105 12.096 1.00 96.75 211 LYS A O 1
ATOM 1698 N N . LEU A 1 212 ? -12.556 -8.455 14.058 1.00 97.38 212 LEU A N 1
ATOM 1699 C CA . LEU A 1 212 ? -12.316 -7.038 14.346 1.00 97.38 212 LEU A CA 1
ATOM 1700 C C . LEU A 1 212 ? -11.274 -6.450 13.392 1.00 97.38 212 LEU A C 1
ATOM 1702 O O . LEU A 1 212 ? -11.522 -5.391 12.816 1.00 97.38 212 LEU A O 1
ATOM 1706 N N . MET A 1 213 ? -10.177 -7.165 13.148 1.00 96.31 213 MET A N 1
ATOM 1707 C CA . MET A 1 213 ? -9.128 -6.741 12.216 1.00 96.31 213 MET A CA 1
ATOM 1708 C C . MET A 1 213 ? -9.655 -6.642 10.774 1.00 96.31 213 MET A C 1
ATOM 1710 O O . MET A 1 213 ? -9.494 -5.609 10.121 1.00 96.31 213 MET A O 1
ATOM 1714 N N . LYS A 1 214 ? -10.420 -7.641 10.309 1.00 95.00 214 LYS A N 1
ATOM 1715 C CA . LYS A 1 214 ? -11.096 -7.608 8.996 1.00 95.00 214 LYS A CA 1
ATOM 1716 C C . LYS A 1 214 ? -12.109 -6.465 8.875 1.00 95.00 214 LYS A C 1
ATOM 1718 O O . LYS A 1 214 ? -12.245 -5.857 7.810 1.00 95.00 214 LYS A O 1
ATOM 1723 N N . LYS A 1 21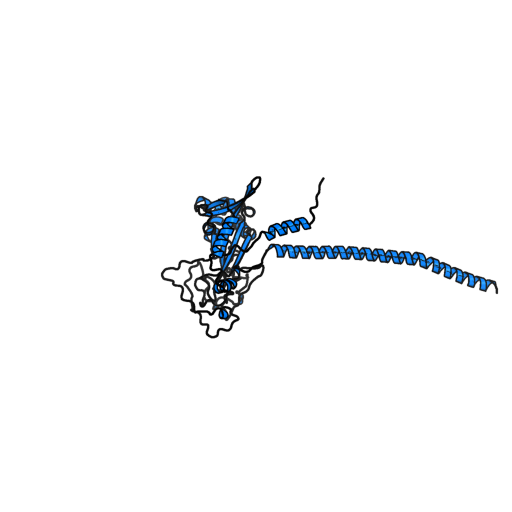5 ? -12.846 -6.151 9.948 1.00 95.62 215 LYS A N 1
ATOM 1724 C CA . LYS A 1 215 ? -13.750 -4.986 9.980 1.00 95.62 215 LYS A CA 1
ATOM 1725 C C . LYS A 1 215 ? -12.976 -3.676 9.901 1.00 95.62 215 LYS A C 1
ATOM 1727 O O . LYS A 1 215 ? -13.442 -2.774 9.209 1.00 95.62 215 LYS A O 1
ATOM 1732 N N . ALA A 1 216 ? -11.830 -3.583 10.571 1.00 95.31 216 ALA A N 1
ATOM 1733 C CA . ALA A 1 216 ? -11.020 -2.376 10.579 1.00 95.31 216 ALA A CA 1
ATOM 1734 C C . ALA A 1 216 ? -10.564 -1.994 9.179 1.00 95.31 216 ALA A C 1
ATOM 1736 O O . ALA A 1 216 ? -10.848 -0.876 8.767 1.00 95.31 216 ALA A O 1
ATOM 1737 N N . ARG A 1 217 ? -10.043 -2.944 8.392 1.00 93.06 217 ARG A N 1
ATOM 1738 C CA . ARG A 1 217 ? -9.752 -2.733 6.963 1.00 93.06 217 ARG A CA 1
ATOM 1739 C C . ARG A 1 217 ? -10.922 -2.073 6.221 1.00 93.06 217 ARG A C 1
ATOM 1741 O O . ARG A 1 217 ? -10.756 -1.040 5.584 1.00 93.06 217 ARG A O 1
ATOM 1748 N N . LYS A 1 218 ? -12.124 -2.653 6.329 1.00 91.44 218 LYS A N 1
ATOM 1749 C CA . LYS A 1 218 ? -13.328 -2.182 5.613 1.00 91.44 218 LYS A CA 1
ATOM 1750 C C . LYS A 1 218 ? -13.839 -0.821 6.095 1.00 91.44 218 LYS A C 1
ATOM 1752 O O . LYS A 1 218 ? -14.582 -0.164 5.373 1.00 91.44 218 LYS A O 1
ATOM 1757 N N . ARG A 1 219 ? -13.525 -0.439 7.334 1.00 90.94 219 ARG A N 1
ATOM 1758 C CA . ARG A 1 219 ? -14.007 0.792 7.982 1.00 90.94 219 ARG A CA 1
ATOM 1759 C C . ARG A 1 219 ? -12.980 1.921 7.971 1.00 90.94 219 ARG A C 1
ATOM 1761 O O . ARG A 1 219 ? -13.354 3.062 8.244 1.00 90.94 219 ARG A O 1
ATOM 1768 N N . SER A 1 220 ? -11.721 1.606 7.686 1.00 85.88 220 SER A N 1
ATOM 1769 C CA . SER A 1 220 ? -10.653 2.575 7.473 1.00 85.88 220 SER A CA 1
ATOM 1770 C C . SER A 1 220 ? -10.887 3.365 6.189 1.00 85.88 220 SER A C 1
ATOM 1772 O O . SER A 1 220 ? -11.422 2.851 5.207 1.00 85.88 220 SER A O 1
ATOM 1774 N N . ALA A 1 221 ? -10.486 4.631 6.200 1.00 82.56 221 ALA A N 1
ATOM 1775 C CA . ALA A 1 221 ? -10.561 5.491 5.030 1.00 82.56 221 ALA A CA 1
ATOM 1776 C C . ALA A 1 221 ? -9.232 5.423 4.281 1.00 82.56 221 ALA A C 1
ATOM 1778 O O . ALA A 1 221 ? -8.196 5.788 4.833 1.00 82.56 221 ALA A O 1
ATOM 1779 N N . ARG A 1 222 ? -9.247 4.966 3.029 1.00 81.25 222 ARG A N 1
ATOM 1780 C CA . ARG A 1 222 ? -8.067 5.062 2.169 1.00 81.25 222 ARG A CA 1
ATOM 1781 C C . ARG A 1 222 ? -7.924 6.492 1.672 1.00 81.25 222 ARG A C 1
ATOM 1783 O O . ARG A 1 222 ? -8.850 7.003 1.049 1.00 81.25 222 ARG A O 1
ATOM 1790 N N . VAL A 1 223 ? -6.778 7.104 1.935 1.00 77.75 223 VAL A N 1
ATOM 1791 C CA . VAL A 1 223 ? -6.484 8.483 1.534 1.00 77.75 223 VAL A CA 1
ATOM 1792 C C . VAL A 1 223 ? -5.803 8.508 0.177 1.00 77.75 223 VAL A C 1
ATOM 1794 O O . VAL A 1 223 ? -6.253 9.221 -0.709 1.00 77.75 223 VAL A O 1
ATOM 1797 N N . LEU A 1 224 ? -4.779 7.670 -0.004 1.00 75.31 224 LEU A N 1
ATOM 1798 C CA . LEU A 1 224 ? -4.040 7.533 -1.257 1.00 75.31 224 LEU A CA 1
ATOM 1799 C C . LEU A 1 224 ? -3.824 6.069 -1.627 1.00 75.31 224 LEU A C 1
ATOM 1801 O O . LEU A 1 224 ? -3.802 5.186 -0.766 1.00 75.31 224 LEU A O 1
ATOM 1805 N N . GLY A 1 225 ? -3.619 5.829 -2.917 1.00 82.00 225 GLY A N 1
ATOM 1806 C CA . GLY A 1 225 ? -3.203 4.541 -3.451 1.00 82.00 225 GLY A CA 1
ATOM 1807 C C . GLY A 1 225 ? -2.616 4.698 -4.848 1.00 82.00 225 GLY A C 1
ATOM 1808 O O . GLY A 1 225 ? -3.152 5.472 -5.632 1.00 82.00 225 GLY A O 1
ATOM 1809 N N . GLY A 1 226 ? -1.552 3.971 -5.177 1.00 85.06 226 GLY A N 1
ATOM 1810 C CA . GLY A 1 226 ? -1.003 3.917 -6.535 1.00 85.06 226 GLY A CA 1
ATOM 1811 C C . GLY A 1 226 ? 0.487 3.591 -6.576 1.00 85.06 226 GLY A C 1
ATOM 1812 O O . GLY A 1 226 ? 1.106 3.376 -5.534 1.00 85.06 226 GLY A O 1
ATOM 1813 N N . SER A 1 227 ? 1.073 3.594 -7.777 1.00 87.56 227 SER A N 1
ATOM 1814 C CA . SER A 1 227 ? 2.512 3.397 -7.947 1.00 87.56 227 SER A CA 1
ATOM 1815 C C . SER A 1 227 ? 3.274 4.587 -7.376 1.00 87.56 227 SER A C 1
ATOM 1817 O O . SER A 1 227 ? 2.850 5.732 -7.538 1.00 87.56 227 SER A O 1
ATOM 1819 N N . VAL A 1 228 ? 4.395 4.311 -6.712 1.00 82.69 228 VAL A N 1
ATOM 1820 C CA . VAL A 1 228 ? 5.173 5.302 -5.959 1.00 82.69 228 VAL A CA 1
ATOM 1821 C C . VAL A 1 228 ? 6.599 5.387 -6.499 1.00 82.69 228 VAL A C 1
ATOM 1823 O O . VAL A 1 228 ? 7.193 4.342 -6.792 1.00 82.69 228 VAL A O 1
ATOM 1826 N N . PRO A 1 229 ? 7.186 6.594 -6.615 1.00 82.00 229 PRO A N 1
ATOM 1827 C CA . PRO A 1 229 ? 8.607 6.731 -6.903 1.00 82.00 229 PRO A CA 1
ATOM 1828 C C . PRO A 1 229 ? 9.426 6.098 -5.779 1.00 82.00 229 PRO A C 1
ATOM 1830 O O . PRO A 1 229 ? 9.363 6.526 -4.631 1.00 82.00 229 PRO A O 1
ATOM 1833 N N . SER A 1 230 ? 10.192 5.062 -6.113 1.00 85.00 230 SER A N 1
ATOM 1834 C CA . SER A 1 230 ? 11.017 4.329 -5.158 1.00 85.00 230 SER A CA 1
ATOM 1835 C C . SER A 1 230 ? 12.326 3.894 -5.800 1.00 85.00 230 SER A C 1
ATOM 1837 O O . SER A 1 230 ? 12.375 3.519 -6.973 1.00 85.00 230 SER A O 1
ATOM 1839 N N . HIS A 1 231 ? 13.392 3.889 -5.001 1.00 85.06 231 HIS A N 1
ATOM 1840 C CA . HIS A 1 231 ? 14.693 3.345 -5.387 1.00 85.06 231 HIS A CA 1
ATOM 1841 C C . HIS A 1 231 ? 14.643 1.826 -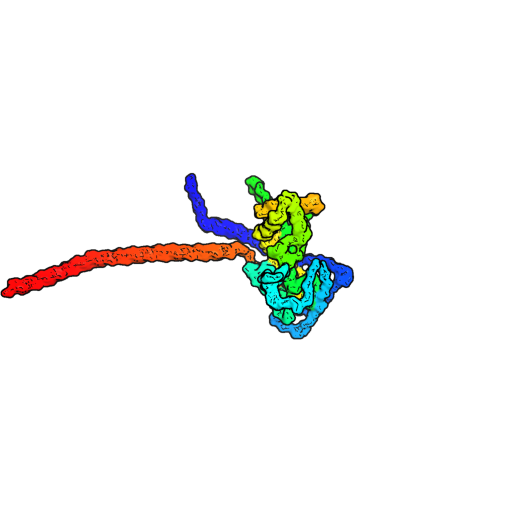5.647 1.00 85.06 231 HIS A C 1
ATOM 1843 O O . HIS A 1 231 ? 15.549 1.281 -6.276 1.00 85.06 231 HIS A O 1
ATOM 1849 N N . MET A 1 232 ? 13.587 1.147 -5.189 1.00 88.62 232 MET A N 1
ATOM 1850 C CA . MET A 1 232 ? 13.357 -0.278 -5.430 1.00 88.62 232 MET A CA 1
ATOM 1851 C C . MET A 1 232 ? 12.801 -0.567 -6.829 1.00 88.62 232 MET A C 1
ATOM 1853 O O . MET A 1 232 ? 12.842 -1.715 -7.263 1.00 88.62 232 MET A O 1
ATOM 1857 N N . ASN A 1 233 ? 12.282 0.447 -7.529 1.00 93.12 233 ASN A N 1
ATOM 1858 C CA . ASN A 1 233 ? 11.622 0.249 -8.813 1.00 93.12 233 ASN A CA 1
ATOM 1859 C C . ASN A 1 233 ? 12.623 -0.187 -9.896 1.00 93.12 233 ASN A C 1
ATOM 1861 O O . ASN A 1 233 ? 13.684 0.417 -10.082 1.00 93.12 233 ASN A O 1
ATOM 1865 N N . THR A 1 234 ? 12.227 -1.200 -10.655 1.00 97.00 234 THR A N 1
ATOM 1866 C CA . THR A 1 234 ? 12.857 -1.683 -11.884 1.00 97.00 234 THR A CA 1
ATOM 1867 C C . THR A 1 234 ? 11.833 -1.636 -13.024 1.00 97.00 234 THR A C 1
ATOM 1869 O O . THR A 1 234 ? 10.690 -1.212 -12.832 1.00 97.00 234 THR A O 1
ATOM 1872 N N . ASP A 1 235 ? 12.222 -2.087 -14.210 1.00 97.44 235 ASP A N 1
ATOM 1873 C CA . ASP A 1 235 ? 11.321 -2.303 -15.339 1.00 97.44 235 ASP A CA 1
ATOM 1874 C C . ASP A 1 235 ? 10.264 -3.374 -15.047 1.00 97.44 235 ASP A C 1
ATOM 1876 O O . ASP A 1 235 ? 9.192 -3.335 -15.645 1.00 97.44 235 ASP A O 1
ATOM 1880 N N . HIS A 1 236 ? 10.547 -4.308 -14.129 1.00 97.25 236 HIS A N 1
ATOM 1881 C CA . HIS A 1 236 ? 9.728 -5.505 -13.902 1.00 97.25 236 HIS A CA 1
ATOM 1882 C C . HIS A 1 236 ? 9.232 -5.686 -12.466 1.00 97.25 236 HIS A C 1
ATOM 1884 O O . HIS A 1 236 ? 8.559 -6.671 -12.164 1.00 97.25 236 HIS A O 1
ATOM 1890 N N . ALA A 1 237 ? 9.536 -4.762 -11.561 1.00 97.00 237 ALA A N 1
ATOM 1891 C CA . ALA A 1 237 ? 8.976 -4.736 -10.220 1.00 97.00 237 ALA A CA 1
ATOM 1892 C C . ALA A 1 237 ? 8.927 -3.303 -9.686 1.00 97.00 237 ALA A C 1
ATOM 1894 O O . ALA A 1 237 ? 9.862 -2.527 -9.871 1.00 97.00 237 ALA A O 1
ATOM 1895 N N . TRP A 1 238 ? 7.836 -2.935 -9.019 1.00 96.50 238 TRP A N 1
ATOM 1896 C CA . TRP A 1 238 ? 7.640 -1.581 -8.502 1.00 96.50 238 TRP A CA 1
ATOM 1897 C C . TRP A 1 238 ? 6.799 -1.564 -7.233 1.00 96.50 238 TRP A C 1
ATOM 1899 O O . TRP A 1 238 ? 6.077 -2.514 -6.930 1.00 96.50 238 TRP A O 1
ATOM 1909 N N . VAL A 1 239 ? 6.876 -0.456 -6.501 1.00 94.69 239 VAL A N 1
ATOM 1910 C CA . VAL A 1 239 ? 6.115 -0.245 -5.267 1.00 94.69 239 VAL A CA 1
ATOM 1911 C C . VAL A 1 239 ? 4.744 0.366 -5.567 1.00 94.69 239 VAL A C 1
ATOM 1913 O O . VAL A 1 239 ? 4.633 1.382 -6.255 1.00 94.69 239 VAL A O 1
ATOM 1916 N N . GLU A 1 240 ? 3.696 -0.240 -5.012 1.00 93.19 240 GLU A N 1
ATOM 1917 C CA . GLU A 1 240 ? 2.322 0.268 -4.979 1.00 93.19 240 GLU A CA 1
ATOM 1918 C C . GLU A 1 240 ? 1.986 0.676 -3.536 1.00 93.19 240 GLU A C 1
ATOM 1920 O O . GLU A 1 240 ? 1.672 -0.162 -2.687 1.00 93.19 240 GLU A O 1
ATOM 1925 N N . GLY A 1 241 ? 2.074 1.971 -3.245 1.00 88.44 241 GLY A N 1
ATOM 1926 C CA . GLY A 1 241 ? 1.831 2.526 -1.917 1.00 88.44 241 GLY A CA 1
ATOM 1927 C C . GLY A 1 241 ? 0.350 2.776 -1.669 1.00 88.44 241 GLY A C 1
ATOM 1928 O O . GLY A 1 241 ? -0.372 3.208 -2.568 1.00 88.44 241 GLY A O 1
ATOM 1929 N N . GLN A 1 242 ? -0.117 2.528 -0.446 1.00 87.25 242 GLN A N 1
ATOM 1930 C CA . GLN A 1 242 ? -1.476 2.857 -0.020 1.00 87.25 242 GLN A CA 1
ATOM 1931 C C . GLN A 1 242 ? -1.481 3.411 1.401 1.00 87.25 242 GLN A C 1
ATOM 1933 O O . GLN A 1 242 ? -0.954 2.790 2.321 1.00 87.25 242 GLN A O 1
ATOM 1938 N N . VAL A 1 243 ? -2.128 4.561 1.586 1.00 83.69 243 VAL A N 1
ATOM 1939 C CA . VAL A 1 243 ? -2.201 5.253 2.877 1.00 83.69 243 VAL A CA 1
ATOM 1940 C C . VAL A 1 243 ? -3.629 5.192 3.397 1.00 83.69 243 VAL A C 1
ATOM 1942 O O . VAL A 1 243 ? -4.563 5.581 2.690 1.00 83.69 243 VAL A O 1
ATOM 1945 N N . TYR A 1 244 ? -3.809 4.731 4.632 1.00 84.38 244 TYR A N 1
ATOM 1946 C CA . TYR A 1 244 ? -5.117 4.610 5.269 1.00 84.38 244 TYR A CA 1
ATOM 1947 C C . TYR A 1 244 ? -5.170 5.321 6.621 1.00 84.38 244 TYR A C 1
ATOM 1949 O O . TYR A 1 244 ? -4.247 5.236 7.427 1.00 84.38 244 TYR A O 1
ATOM 1957 N N . LEU A 1 245 ? -6.316 5.940 6.903 1.00 87.12 245 LEU A N 1
ATOM 1958 C CA . LEU A 1 245 ? -6.702 6.373 8.241 1.00 87.12 245 LEU A CA 1
ATOM 1959 C C . LEU A 1 245 ? -7.550 5.286 8.900 1.00 87.12 245 LEU A C 1
ATOM 1961 O O . LEU A 1 245 ? -8.671 4.996 8.462 1.00 87.12 245 LEU A O 1
ATOM 1965 N N . VAL A 1 246 ? -7.043 4.719 9.988 1.00 92.62 246 VAL A N 1
ATOM 1966 C CA . VAL A 1 246 ? -7.802 3.841 10.873 1.00 92.62 246 VAL A CA 1
ATOM 1967 C C . VAL A 1 246 ? -8.578 4.711 11.858 1.00 92.62 246 VAL A C 1
ATOM 1969 O O . VAL A 1 246 ? -8.052 5.202 12.855 1.00 92.62 246 VAL A O 1
ATOM 1972 N N . LEU A 1 247 ? -9.857 4.927 11.552 1.00 88.94 247 LEU A N 1
ATOM 1973 C CA . LEU A 1 247 ? -10.743 5.781 12.343 1.00 88.94 247 LEU A CA 1
ATOM 1974 C C . LEU A 1 247 ? -11.238 5.032 13.587 1.00 88.94 247 LEU A C 1
ATOM 1976 O O . LEU A 1 247 ? -12.073 4.127 13.478 1.00 88.94 247 LEU A O 1
ATOM 1980 N N . CYS A 1 248 ? -10.767 5.418 14.774 1.00 94.38 248 CYS A N 1
ATOM 1981 C CA . CYS A 1 248 ? -11.127 4.744 16.024 1.00 94.38 248 CYS A CA 1
ATOM 1982 C C . CYS A 1 248 ? -12.605 4.892 16.391 1.00 94.38 248 CYS A C 1
ATOM 1984 O O . CYS A 1 248 ? -13.173 3.980 16.984 1.00 94.38 248 CYS A O 1
ATOM 1986 N N . GLU A 1 249 ? -13.276 5.962 15.953 1.00 92.12 249 GLU A N 1
ATOM 1987 C CA . GLU A 1 249 ? -14.733 6.101 16.112 1.00 92.12 249 GLU A CA 1
ATOM 1988 C C . GLU A 1 249 ? -15.518 4.974 15.405 1.00 92.12 249 GLU A C 1
ATOM 1990 O O . GLU A 1 249 ? -16.599 4.596 15.850 1.00 92.12 249 GLU A O 1
ATOM 1995 N N . LYS A 1 250 ? -14.967 4.389 14.328 1.00 91.50 250 LYS A N 1
ATOM 1996 C CA . LYS A 1 250 ? -15.568 3.257 13.597 1.00 91.50 250 LYS A CA 1
ATOM 1997 C C . LYS A 1 250 ? -15.035 1.897 14.067 1.00 91.50 250 LYS A C 1
ATOM 1999 O O . LYS A 1 250 ? -15.633 0.860 13.756 1.00 91.50 250 LYS A O 1
ATOM 2004 N N . ASN A 1 251 ? -13.927 1.896 14.807 1.00 95.56 251 ASN A N 1
ATOM 2005 C CA . ASN A 1 251 ? -13.148 0.720 15.198 1.00 95.56 251 ASN A CA 1
ATOM 2006 C C . ASN A 1 251 ? -12.850 0.706 16.707 1.00 95.56 251 ASN A C 1
ATOM 2008 O O . ASN A 1 251 ? -11.726 0.423 17.114 1.00 95.56 251 ASN A O 1
ATOM 2012 N N . VAL A 1 252 ? -13.866 1.007 17.525 1.00 96.19 252 VAL A N 1
ATOM 2013 C CA . VAL A 1 252 ? -13.737 1.237 18.977 1.00 96.19 252 VAL A CA 1
ATOM 2014 C C . VAL A 1 252 ? -13.004 0.098 19.688 1.00 96.19 252 VAL A C 1
ATOM 2016 O O . VAL A 1 252 ? -11.949 0.334 20.264 1.00 96.19 252 VAL A O 1
ATOM 2019 N N . GLU A 1 253 ? -13.494 -1.143 19.575 1.00 97.19 253 GLU A N 1
ATOM 2020 C CA . GLU A 1 253 ? -12.878 -2.304 20.242 1.00 97.19 253 GLU A CA 1
ATOM 2021 C C . GLU A 1 253 ? -11.421 -2.531 19.800 1.00 97.19 253 GLU A C 1
ATOM 2023 O O . GLU A 1 253 ? -10.583 -2.905 20.616 1.00 97.19 253 GLU A O 1
ATOM 2028 N N . LEU A 1 254 ? -11.093 -2.285 18.524 1.00 97.56 254 LEU A N 1
ATOM 2029 C CA . LEU A 1 254 ? -9.718 -2.437 18.047 1.00 97.56 254 LEU A CA 1
ATOM 2030 C C . LEU A 1 254 ? -8.804 -1.376 18.660 1.00 97.56 254 LEU A C 1
ATOM 2032 O O . LEU A 1 254 ? -7.729 -1.719 19.134 1.00 97.56 254 LEU A O 1
ATOM 2036 N N . CYS A 1 255 ? -9.221 -0.110 18.679 1.00 97.19 255 CYS A N 1
ATOM 2037 C CA . CYS A 1 255 ? -8.379 0.953 19.222 1.00 97.19 255 CYS A CA 1
ATOM 2038 C C . CYS A 1 255 ? -8.258 0.906 20.751 1.00 97.19 255 CYS A C 1
ATOM 2040 O O . CYS A 1 255 ? -7.208 1.245 21.291 1.00 97.19 255 CYS A O 1
ATOM 2042 N N . GLU A 1 256 ? -9.317 0.500 21.452 1.00 95.81 256 GLU A N 1
ATOM 2043 C CA . GLU A 1 256 ? -9.333 0.436 22.916 1.00 95.81 256 GLU A CA 1
ATOM 2044 C C . GLU A 1 256 ? -8.534 -0.758 23.453 1.00 95.81 256 GLU A C 1
ATOM 2046 O O . GLU A 1 256 ? -7.826 -0.643 24.458 1.00 95.81 256 GLU A O 1
ATOM 2051 N N . TYR A 1 257 ? -8.633 -1.906 22.778 1.00 97.88 257 TYR A N 1
ATOM 2052 C CA . TYR A 1 257 ? -8.042 -3.150 23.260 1.00 97.88 257 TYR A CA 1
ATOM 2053 C C . TYR A 1 257 ? -6.805 -3.568 22.477 1.00 97.88 257 TYR A C 1
ATOM 2055 O O . TYR A 1 257 ? -5.839 -3.977 23.103 1.00 97.88 257 TYR A O 1
ATOM 2063 N N . GLY A 1 258 ? -6.808 -3.426 21.151 1.00 97.44 258 GLY A N 1
ATOM 2064 C CA . GLY A 1 258 ? -5.752 -3.912 20.256 1.00 97.44 258 GLY A CA 1
ATOM 2065 C C . GLY A 1 258 ? -4.498 -3.039 20.165 1.00 97.44 258 GLY A C 1
ATOM 2066 O O . GLY A 1 258 ? -3.534 -3.445 19.536 1.00 97.44 258 GLY A O 1
ATOM 2067 N N . LEU A 1 259 ? -4.492 -1.839 20.753 1.00 97.69 259 LEU A N 1
ATOM 2068 C CA . LEU A 1 259 ? -3.340 -0.920 20.714 1.00 97.69 259 LEU A CA 1
ATOM 2069 C C . LEU A 1 259 ? -2.648 -0.794 22.081 1.00 97.69 259 LEU A C 1
ATOM 2071 O O . LEU A 1 259 ? -1.913 0.165 22.326 1.00 97.69 259 LEU A O 1
ATOM 2075 N N . ARG A 1 260 ? -2.919 -1.703 23.022 1.00 96.88 260 ARG A N 1
ATOM 2076 C CA . ARG A 1 260 ? -2.451 -1.598 24.411 1.00 96.88 260 ARG A CA 1
ATOM 2077 C C . ARG A 1 260 ? -0.958 -1.852 24.528 1.00 96.88 260 ARG A C 1
ATOM 2079 O O . ARG A 1 260 ? -0.277 -1.100 25.219 1.00 96.88 260 ARG A O 1
ATOM 2086 N N . THR A 1 261 ? -0.435 -2.868 23.857 1.00 97.31 261 THR A N 1
ATOM 2087 C CA . THR A 1 261 ? 0.995 -3.186 23.846 1.00 97.31 261 THR A CA 1
ATOM 2088 C C . THR A 1 261 ? 1.797 -2.058 23.201 1.00 97.31 261 THR A C 1
ATOM 2090 O O . THR A 1 261 ? 2.824 -1.661 23.752 1.00 97.31 261 THR A O 1
ATOM 2093 N N . LEU A 1 262 ? 1.291 -1.459 22.117 1.00 96.50 262 LEU A N 1
ATOM 2094 C CA . LEU A 1 262 ? 1.917 -0.284 21.497 1.00 96.50 262 LEU A CA 1
ATOM 2095 C C . LEU A 1 262 ? 2.053 0.871 22.499 1.00 96.50 262 LEU A C 1
ATOM 2097 O O . LEU A 1 262 ? 3.119 1.466 22.637 1.00 96.50 262 LEU A O 1
ATOM 2101 N N . GLN A 1 263 ? 0.985 1.153 23.248 1.00 95.62 263 GLN A N 1
ATOM 2102 C CA . GLN A 1 263 ? 0.966 2.261 24.203 1.00 95.62 263 GLN A CA 1
ATOM 2103 C C . GLN A 1 263 ? 1.774 1.981 25.478 1.00 95.62 263 GLN A C 1
ATOM 2105 O O . GLN A 1 263 ? 2.464 2.859 25.988 1.00 95.62 263 GLN A O 1
ATOM 2110 N N . THR A 1 264 ? 1.700 0.758 26.004 1.00 95.19 264 THR A N 1
ATOM 2111 C CA . THR A 1 264 ? 2.291 0.405 27.307 1.00 95.19 264 THR A CA 1
ATOM 2112 C C . THR A 1 264 ? 3.743 -0.046 27.218 1.00 95.19 264 THR A C 1
ATOM 2114 O O . THR A 1 264 ? 4.493 0.180 28.163 1.00 95.19 264 THR A O 1
ATOM 2117 N N . LYS A 1 265 ? 4.152 -0.678 26.109 1.00 94.69 265 LYS A N 1
ATOM 2118 C CA . LYS A 1 265 ? 5.502 -1.240 25.943 1.00 94.69 265 LYS A CA 1
ATOM 2119 C C . LYS A 1 265 ? 6.329 -0.542 24.873 1.00 94.69 265 LYS A C 1
ATOM 2121 O O . LYS A 1 265 ? 7.545 -0.503 25.008 1.00 94.69 265 LYS A O 1
ATOM 2126 N N . GLN A 1 266 ? 5.695 -0.010 23.828 1.00 92.56 266 GLN A N 1
ATOM 2127 C CA . GLN A 1 266 ? 6.405 0.580 22.685 1.00 92.56 266 GLN A CA 1
ATOM 2128 C C . GLN A 1 266 ? 6.366 2.115 22.665 1.00 92.56 266 GLN A C 1
ATOM 2130 O O . GLN A 1 266 ? 6.871 2.721 21.732 1.00 92.56 266 GLN A O 1
ATOM 2135 N N . GLY A 1 267 ? 5.798 2.761 23.690 1.00 94.56 267 GLY A N 1
ATOM 2136 C CA . GLY A 1 267 ? 5.885 4.215 23.872 1.00 94.56 267 GLY A CA 1
ATOM 2137 C C . GLY A 1 267 ? 4.944 5.053 23.002 1.00 94.56 267 GLY A C 1
ATOM 2138 O O . GLY A 1 267 ? 5.078 6.277 22.984 1.00 94.56 267 GLY A O 1
ATOM 2139 N N . TYR A 1 268 ? 3.977 4.446 22.311 1.00 96.06 268 TYR A N 1
ATOM 2140 C CA . TYR A 1 268 ? 2.998 5.191 21.516 1.00 96.06 268 TYR A CA 1
ATOM 2141 C C . TYR A 1 268 ? 1.985 5.920 22.400 1.00 96.06 268 TYR A C 1
ATOM 2143 O O . TYR A 1 268 ? 1.480 5.375 23.382 1.00 96.06 268 TYR A O 1
ATOM 2151 N N . ARG A 1 269 ? 1.653 7.164 22.055 1.00 95.56 269 ARG A N 1
ATOM 2152 C CA . ARG A 1 269 ? 0.708 7.991 22.815 1.00 95.56 269 ARG A CA 1
ATOM 2153 C C . ARG A 1 269 ? -0.222 8.745 21.882 1.00 95.56 269 ARG A C 1
ATOM 2155 O O . ARG A 1 269 ? 0.167 9.149 20.790 1.00 95.56 269 ARG A O 1
ATOM 2162 N N . TRP A 1 270 ? -1.458 8.937 22.331 1.00 94.50 270 TRP A N 1
ATOM 2163 C CA . TRP A 1 270 ? -2.396 9.840 21.674 1.00 94.50 270 TRP A CA 1
ATOM 2164 C C . TRP A 1 270 ? -1.940 11.276 21.903 1.00 94.50 270 TRP A C 1
ATOM 2166 O O . TRP A 1 270 ? -1.905 11.730 23.047 1.00 94.50 270 TRP A O 1
ATOM 2176 N N . PHE A 1 271 ? -1.613 11.987 20.831 1.00 89.56 271 PHE A N 1
ATOM 2177 C CA . PHE A 1 271 ? -1.292 13.410 20.887 1.00 89.56 271 PHE A CA 1
ATOM 2178 C C . PHE A 1 271 ? -2.363 14.214 20.154 1.00 89.56 271 PHE A C 1
ATOM 2180 O O . PHE A 1 271 ? -3.006 13.704 19.233 1.00 89.56 271 PHE A O 1
ATOM 2187 N N . LEU A 1 272 ? -2.585 15.458 20.583 1.00 88.81 272 LEU A N 1
ATOM 2188 C CA . LEU A 1 272 ? -3.561 16.331 19.946 1.00 88.81 272 LEU A CA 1
ATOM 2189 C C . LEU A 1 272 ? -3.094 16.696 18.537 1.00 88.81 272 LEU A C 1
ATOM 2191 O O . LEU A 1 272 ? -2.154 17.466 18.359 1.00 88.81 272 LEU A O 1
ATOM 2195 N N . TRP A 1 273 ? -3.793 16.179 17.539 1.00 82.56 273 TRP A N 1
ATOM 2196 C CA . TRP A 1 273 ? -3.412 16.333 16.152 1.00 82.56 273 TRP A CA 1
ATOM 2197 C C . TRP A 1 273 ? -4.002 17.609 15.557 1.00 82.56 273 TRP A C 1
ATOM 2199 O O . TRP A 1 273 ? -5.196 17.693 15.255 1.00 82.56 273 TRP A O 1
ATOM 2209 N N . ASN A 1 274 ? -3.141 18.607 15.353 1.00 77.25 274 ASN A N 1
ATOM 2210 C CA . ASN A 1 274 ? -3.481 19.777 14.557 1.00 77.25 274 ASN A CA 1
ATOM 2211 C C . ASN A 1 274 ? -3.330 19.448 13.067 1.00 77.25 274 ASN A C 1
ATOM 2213 O O . ASN A 1 274 ? -2.256 19.603 12.481 1.00 77.25 274 ASN A O 1
ATOM 2217 N N . ARG A 1 275 ? -4.440 19.023 12.455 1.00 68.25 275 ARG A N 1
ATOM 2218 C CA . ARG A 1 275 ? -4.494 18.665 11.035 1.00 68.25 275 ARG A CA 1
ATOM 2219 C C . ARG A 1 275 ? -3.964 19.782 10.129 1.00 68.25 275 ARG A C 1
ATOM 2221 O O . ARG A 1 275 ? -3.236 19.481 9.195 1.00 68.25 275 ARG A O 1
ATOM 2228 N N . GLU A 1 276 ? -4.293 21.044 10.407 1.00 68.06 276 GLU A N 1
ATOM 2229 C CA . GLU A 1 276 ? -3.860 22.189 9.589 1.00 68.06 276 GLU A CA 1
ATOM 2230 C C . GLU A 1 276 ? -2.349 22.421 9.657 1.00 68.06 276 GLU A C 1
ATOM 2232 O O . GLU A 1 276 ? -1.741 22.854 8.680 1.00 68.06 276 GLU A O 1
ATOM 2237 N N . SER A 1 277 ? -1.733 22.136 10.806 1.00 65.38 277 SER A N 1
ATOM 2238 C CA . SER A 1 277 ? -0.283 22.240 10.970 1.00 65.38 277 SER A CA 1
ATOM 2239 C C . SER A 1 277 ? 0.437 21.139 10.198 1.00 65.38 277 SER A C 1
ATOM 2241 O O . SER A 1 277 ? 1.357 21.440 9.444 1.00 65.38 277 SER A O 1
ATOM 2243 N N . SER A 1 278 ? -0.014 19.884 10.316 1.00 64.06 278 SER A N 1
ATOM 2244 C CA . SER A 1 278 ? 0.566 18.766 9.555 1.00 64.06 278 SER A CA 1
ATOM 2245 C C . SER A 1 278 ? 0.384 18.948 8.049 1.00 64.06 278 SER A C 1
ATOM 2247 O O . SER A 1 278 ? 1.306 18.676 7.288 1.00 64.06 278 SER A O 1
ATOM 2249 N N . ILE A 1 279 ? -0.777 19.458 7.626 1.00 61.88 279 ILE A N 1
ATOM 2250 C CA . ILE A 1 279 ? -1.052 19.857 6.241 1.00 61.88 279 ILE A CA 1
ATOM 2251 C C . ILE A 1 279 ? -0.016 20.878 5.766 1.00 61.88 279 ILE A C 1
ATOM 2253 O O . ILE A 1 279 ? 0.687 20.633 4.794 1.00 61.88 279 ILE A O 1
ATOM 2257 N N . ARG A 1 280 ? 0.139 21.989 6.489 1.00 59.62 280 ARG A N 1
ATOM 2258 C CA . ARG A 1 280 ? 1.052 23.077 6.118 1.00 59.62 280 ARG A CA 1
ATOM 2259 C C . ARG A 1 280 ? 2.510 22.636 6.086 1.00 59.62 280 ARG A C 1
ATOM 2261 O O . ARG A 1 280 ? 3.273 23.128 5.261 1.00 59.62 280 ARG A O 1
ATOM 2268 N N . GLU A 1 281 ? 2.900 21.737 6.980 1.00 59.34 281 GLU A N 1
ATOM 2269 C CA . GLU A 1 281 ? 4.250 21.181 6.996 1.00 59.34 281 GLU A CA 1
ATOM 2270 C C . GLU A 1 281 ? 4.480 20.245 5.809 1.00 59.34 281 GLU A C 1
ATOM 2272 O O . GLU A 1 281 ? 5.473 20.380 5.100 1.00 59.34 281 GLU A O 1
ATOM 2277 N N . THR A 1 282 ? 3.502 19.390 5.504 1.00 51.28 282 THR A N 1
ATOM 2278 C CA . THR A 1 282 ? 3.522 18.538 4.306 1.00 51.28 282 THR A CA 1
ATOM 2279 C C . THR A 1 282 ? 3.574 19.391 3.036 1.00 51.28 282 THR A C 1
ATOM 2281 O O . THR A 1 282 ? 4.367 19.118 2.137 1.00 51.28 282 THR A O 1
ATOM 2284 N N . GLU A 1 283 ? 2.807 20.484 2.972 1.00 52.72 283 GLU A N 1
ATOM 2285 C CA . GLU A 1 283 ? 2.871 21.446 1.872 1.00 52.72 283 GLU A CA 1
ATOM 2286 C C . GLU A 1 283 ? 4.234 22.125 1.773 1.00 52.72 283 GLU A C 1
ATOM 2288 O O . GLU A 1 283 ? 4.717 22.326 0.665 1.00 52.72 283 GLU A O 1
ATOM 2293 N N . ARG A 1 284 ? 4.851 22.528 2.891 1.00 53.75 284 ARG A N 1
ATOM 2294 C CA . ARG A 1 284 ? 6.188 23.140 2.885 1.00 53.75 284 ARG A CA 1
ATOM 2295 C C . ARG A 1 284 ? 7.234 22.159 2.389 1.00 53.75 284 ARG A C 1
ATOM 2297 O O . ARG A 1 284 ? 8.025 22.541 1.535 1.00 53.75 284 ARG A O 1
ATOM 2304 N N . LEU A 1 285 ? 7.201 20.915 2.863 1.00 47.78 285 LEU A N 1
ATOM 2305 C CA . LEU A 1 285 ? 8.086 19.848 2.398 1.00 47.78 285 LEU A CA 1
ATOM 2306 C C . LEU A 1 285 ? 7.883 19.592 0.901 1.00 47.78 285 LEU A C 1
ATOM 2308 O O . LEU A 1 285 ? 8.852 19.608 0.146 1.00 47.78 285 LEU A O 1
ATOM 2312 N N . THR A 1 286 ? 6.631 19.517 0.445 1.00 44.69 286 THR A N 1
ATOM 2313 C CA . THR A 1 286 ? 6.283 19.380 -0.979 1.00 44.69 286 THR A CA 1
ATOM 2314 C C . THR A 1 286 ? 6.732 20.590 -1.804 1.00 44.69 286 THR A C 1
ATOM 2316 O O . THR A 1 286 ? 7.229 20.429 -2.910 1.00 44.69 286 THR A O 1
ATOM 2319 N N . LYS A 1 287 ? 6.597 21.812 -1.272 1.00 44.62 287 LYS A N 1
ATOM 2320 C CA . LYS A 1 287 ? 7.043 23.063 -1.911 1.00 44.62 287 LYS A CA 1
ATOM 2321 C C . LYS A 1 287 ? 8.568 23.225 -1.907 1.00 44.62 287 LYS A C 1
ATOM 2323 O O . LYS A 1 287 ? 9.086 23.951 -2.747 1.00 44.62 287 LYS A O 1
ATOM 2328 N N . SER A 1 288 ? 9.259 22.571 -0.972 1.00 40.81 288 SER A N 1
ATOM 2329 C CA . SER A 1 288 ? 10.721 22.545 -0.846 1.00 40.81 288 SER A CA 1
ATOM 2330 C C . SER A 1 288 ? 11.385 21.449 -1.680 1.00 40.81 288 SER A C 1
ATOM 2332 O O . SER A 1 288 ? 12.570 21.554 -1.996 1.00 40.81 288 SER A O 1
ATOM 2334 N N . MET A 1 289 ? 10.631 20.415 -2.078 1.00 41.72 289 MET A N 1
ATOM 2335 C CA . MET A 1 289 ? 11.022 19.598 -3.224 1.00 41.72 289 MET A CA 1
ATOM 2336 C C . MET A 1 289 ? 11.073 20.522 -4.442 1.00 41.72 289 MET A C 1
ATOM 2338 O O . MET A 1 289 ? 10.248 21.431 -4.516 1.00 41.72 289 MET A O 1
ATOM 2342 N N . PRO A 1 290 ? 12.039 20.355 -5.360 1.00 45.31 290 PRO A N 1
ATOM 2343 C CA . PRO A 1 290 ? 12.254 21.283 -6.466 1.00 45.31 290 PRO A CA 1
ATOM 2344 C C . PRO A 1 290 ? 11.020 21.324 -7.380 1.00 45.31 290 PRO A C 1
ATOM 2346 O O . PRO A 1 290 ? 10.909 20.591 -8.356 1.00 45.31 290 PRO A O 1
ATOM 2349 N N . ASN A 1 291 ? 10.072 22.192 -7.034 1.00 46.00 291 ASN A N 1
ATOM 2350 C CA . ASN A 1 291 ? 8.853 22.473 -7.783 1.00 46.00 291 ASN A CA 1
ATOM 2351 C C . ASN A 1 291 ? 9.145 23.260 -9.066 1.00 46.00 291 ASN A C 1
ATOM 2353 O O . ASN A 1 291 ? 8.280 23.337 -9.937 1.00 46.00 291 ASN A O 1
ATOM 2357 N N . ASP A 1 292 ? 10.358 23.800 -9.191 1.00 45.94 292 ASP A N 1
ATOM 2358 C CA . ASP A 1 292 ? 10.793 24.611 -10.329 1.00 45.94 292 ASP A CA 1
ATOM 2359 C C . ASP A 1 292 ? 11.471 23.788 -11.436 1.00 45.94 292 ASP A C 1
ATOM 2361 O O . ASP A 1 292 ? 11.792 24.327 -12.493 1.00 45.94 292 ASP A O 1
ATOM 2365 N N . ASP A 1 293 ? 11.667 22.482 -11.231 1.00 59.19 293 ASP A N 1
ATOM 2366 C CA . ASP A 1 293 ? 12.232 21.600 -12.246 1.00 59.19 293 ASP A CA 1
AT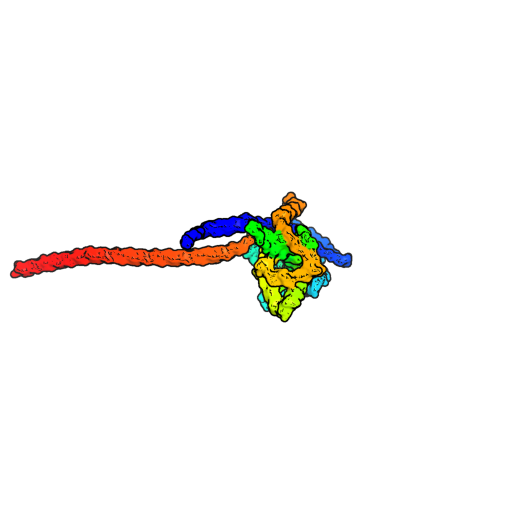OM 2367 C C . ASP A 1 293 ? 11.126 20.828 -12.988 1.00 59.19 293 AS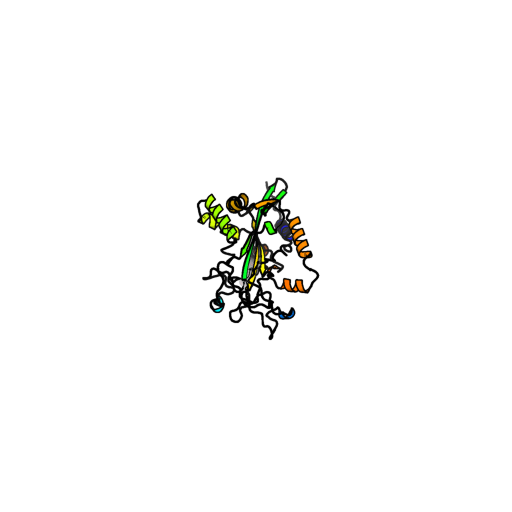P A C 1
ATOM 2369 O O . ASP A 1 293 ? 10.510 19.878 -12.489 1.00 59.19 293 ASP A O 1
ATOM 2373 N N . GLU A 1 294 ? 10.864 21.247 -14.227 1.00 63.66 294 GLU A N 1
ATOM 2374 C CA . GLU A 1 294 ? 9.918 20.592 -15.133 1.00 63.66 294 GLU A CA 1
ATOM 2375 C C . GLU A 1 294 ? 10.256 19.103 -15.347 1.00 63.66 294 GLU A C 1
ATOM 2377 O O . GLU A 1 294 ? 9.364 18.283 -15.608 1.00 63.66 294 GLU A O 1
ATOM 2382 N N . GLU A 1 295 ? 11.530 18.724 -15.213 1.00 62.88 295 GLU A N 1
ATOM 2383 C CA . GLU A 1 295 ? 11.993 17.343 -15.299 1.00 62.88 295 GLU A CA 1
ATOM 2384 C C . GLU A 1 295 ? 11.444 16.487 -14.153 1.00 62.88 295 GLU A C 1
ATOM 2386 O O . GLU A 1 295 ? 10.716 15.525 -14.427 1.00 62.88 295 GLU A O 1
ATOM 2391 N N . THR A 1 296 ? 11.662 16.894 -12.902 1.00 63.34 296 THR A N 1
ATOM 2392 C CA . THR A 1 296 ? 11.126 16.230 -11.704 1.00 63.34 296 THR A CA 1
ATOM 2393 C C . THR A 1 296 ? 9.601 16.110 -11.757 1.00 63.34 296 THR A C 1
ATOM 2395 O O . THR A 1 296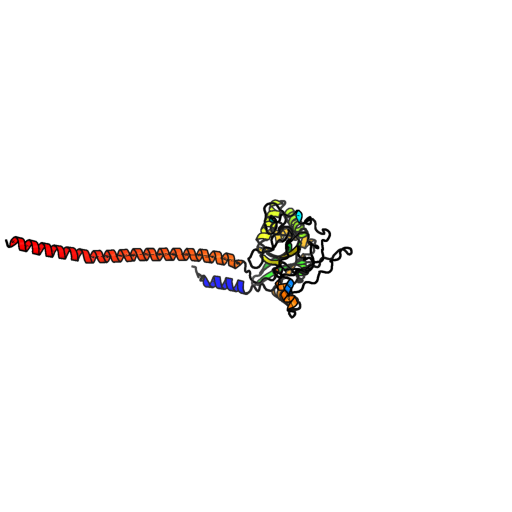 ? 9.042 15.040 -11.500 1.00 63.34 296 THR A O 1
ATOM 2398 N N . ARG A 1 297 ? 8.893 17.170 -12.170 1.00 62.91 297 ARG A N 1
ATOM 2399 C CA . ARG A 1 297 ? 7.423 17.143 -12.276 1.00 62.91 297 ARG A CA 1
ATOM 2400 C C . ARG A 1 297 ? 6.932 16.138 -13.317 1.00 62.91 297 ARG A C 1
ATOM 2402 O O . ARG A 1 297 ? 5.936 15.451 -13.094 1.00 62.91 297 ARG A O 1
ATOM 2409 N N . THR A 1 298 ? 7.627 16.036 -14.448 1.00 65.00 298 THR A N 1
ATOM 2410 C CA . THR A 1 298 ? 7.276 15.073 -15.501 1.00 65.00 298 THR A CA 1
ATOM 2411 C C . THR A 1 298 ? 7.559 13.637 -15.066 1.00 65.00 298 THR A C 1
ATOM 2413 O O . THR A 1 298 ? 6.780 12.738 -15.372 1.00 65.00 298 THR A O 1
ATOM 2416 N N . GLU A 1 299 ? 8.649 13.412 -14.334 1.00 66.69 299 GLU A N 1
ATOM 2417 C CA . GLU A 1 299 ? 8.967 12.110 -13.750 1.00 66.69 299 GLU A CA 1
ATOM 2418 C C . GLU A 1 299 ? 7.909 11.676 -12.728 1.00 66.69 299 GLU A C 1
ATOM 2420 O O . GLU A 1 299 ? 7.403 10.554 -12.802 1.00 66.69 299 GLU A O 1
ATOM 2425 N N . LEU A 1 300 ? 7.525 12.571 -11.815 1.00 68.50 300 LEU A N 1
ATOM 2426 C CA . LEU A 1 300 ? 6.499 12.293 -10.814 1.00 68.50 300 LEU A CA 1
ATOM 2427 C C . LEU A 1 300 ? 5.117 12.087 -11.449 1.00 68.50 300 LEU A C 1
ATOM 2429 O O . LEU A 1 300 ? 4.372 11.227 -10.990 1.00 68.50 300 LEU A O 1
ATOM 2433 N N . ALA A 1 301 ? 4.789 12.780 -12.543 1.00 68.06 301 ALA A N 1
ATOM 2434 C CA . ALA A 1 301 ? 3.518 12.605 -13.254 1.00 68.06 301 ALA A CA 1
ATOM 2435 C C . ALA A 1 301 ? 3.294 11.177 -13.796 1.00 68.06 301 ALA A C 1
ATOM 2437 O O . ALA A 1 301 ? 2.149 10.784 -14.016 1.00 68.06 301 ALA A O 1
ATOM 2438 N N . GLY A 1 302 ? 4.358 10.386 -13.985 1.00 72.75 302 GLY A N 1
ATOM 2439 C CA . GLY A 1 302 ? 4.250 8.977 -14.380 1.00 72.75 302 GLY A CA 1
ATOM 2440 C C . GLY A 1 302 ? 3.742 8.049 -13.269 1.00 72.75 302 GLY A C 1
ATOM 2441 O O . GLY A 1 302 ? 3.336 6.923 -13.547 1.00 72.75 302 GLY A O 1
ATOM 2442 N N . TYR A 1 303 ? 3.746 8.499 -12.012 1.00 79.81 303 TYR A N 1
ATOM 2443 C CA . TYR A 1 303 ? 3.366 7.691 -10.857 1.00 79.81 303 TYR A CA 1
ATOM 2444 C C . TYR A 1 303 ? 1.911 7.903 -10.469 1.00 79.81 303 TYR A C 1
ATOM 2446 O O . TYR A 1 303 ? 1.463 9.020 -10.207 1.00 79.81 303 TYR A O 1
ATOM 2454 N N . SER A 1 304 ? 1.162 6.803 -10.373 1.00 83.62 304 SER A N 1
ATOM 2455 C CA . SER A 1 304 ? -0.281 6.912 -10.214 1.00 83.62 304 SER A CA 1
ATOM 2456 C C . SER A 1 304 ? -0.711 7.338 -8.819 1.00 83.62 304 SER A C 1
ATOM 2458 O O . SER A 1 304 ? -1.853 7.746 -8.663 1.00 83.62 304 SER A O 1
ATOM 2460 N N . ILE A 1 305 ? 0.157 7.278 -7.801 1.00 73.69 305 ILE A N 1
ATOM 2461 C CA . ILE A 1 305 ? -0.181 7.801 -6.469 1.00 73.69 305 ILE A CA 1
ATOM 2462 C C . ILE A 1 305 ? -0.495 9.307 -6.495 1.00 73.69 305 ILE A C 1
ATOM 2464 O O . ILE A 1 305 ? -1.242 9.789 -5.648 1.00 73.69 305 ILE A O 1
ATOM 2468 N N . PHE A 1 306 ? 0.028 10.031 -7.489 1.00 69.94 306 PHE A N 1
ATOM 2469 C CA . PHE A 1 306 ? -0.210 11.462 -7.681 1.00 69.94 306 PHE A CA 1
ATOM 2470 C C . PHE A 1 306 ? -1.372 11.767 -8.625 1.00 69.94 306 PHE A C 1
ATOM 2472 O O . PHE A 1 306 ? -1.587 12.931 -8.970 1.00 69.94 306 PHE A O 1
ATOM 2479 N N . CYS A 1 307 ? -2.119 10.758 -9.085 1.00 67.44 307 CYS A N 1
ATOM 2480 C CA . CYS A 1 307 ? -3.261 11.041 -9.937 1.00 67.44 307 CYS A CA 1
ATOM 2481 C C . CYS A 1 307 ? -4.302 11.874 -9.167 1.00 67.44 307 CYS A C 1
ATOM 2483 O O . CYS A 1 307 ? -4.689 11.561 -8.040 1.00 67.44 307 CYS A O 1
ATOM 2485 N N . GLN A 1 308 ? -4.776 12.938 -9.809 1.00 54.47 308 GLN A N 1
ATOM 2486 C CA . GLN A 1 308 ? -5.833 13.793 -9.284 1.00 54.47 308 GLN A CA 1
ATOM 2487 C C . GLN A 1 308 ? -7.201 13.202 -9.633 1.00 54.47 308 GLN A C 1
ATOM 2489 O O . GLN A 1 308 ? -7.432 12.755 -10.756 1.00 54.47 308 GLN A O 1
ATOM 2494 N N . GLY A 1 309 ? -8.129 13.233 -8.677 1.00 50.50 309 GLY A N 1
ATOM 2495 C CA . GLY A 1 309 ? -9.537 12.932 -8.933 1.00 50.50 309 GLY A CA 1
ATOM 2496 C C . GLY A 1 309 ? -9.979 11.535 -8.510 1.00 50.50 309 GLY A C 1
ATOM 2497 O O . GLY A 1 309 ? -10.150 10.638 -9.328 1.00 50.50 309 GLY A O 1
ATOM 2498 N N . CYS A 1 310 ? -10.284 11.379 -7.224 1.00 48.09 310 CYS A N 1
ATOM 2499 C CA . CYS A 1 310 ? -11.295 10.422 -6.780 1.00 48.09 310 CYS A CA 1
ATOM 2500 C C . CYS A 1 310 ? -11.851 10.840 -5.425 1.00 48.09 310 CYS A C 1
ATOM 2502 O O . CYS A 1 310 ? -11.239 10.599 -4.389 1.00 48.09 310 CYS A O 1
ATOM 2504 N N . HIS A 1 311 ? -13.044 11.434 -5.444 1.00 46.28 311 HIS A N 1
ATOM 2505 C CA . HIS A 1 311 ? -13.907 11.456 -4.272 1.00 46.28 311 HIS A CA 1
ATOM 2506 C C . HIS A 1 311 ? -14.751 10.170 -4.293 1.00 46.28 311 HIS A C 1
ATOM 2508 O O . HIS A 1 311 ? -15.613 10.027 -5.167 1.00 46.28 311 HIS A O 1
ATOM 2514 N N . PRO A 1 312 ? -14.515 9.212 -3.377 1.00 42.41 312 PRO A N 1
ATOM 2515 C CA . PRO A 1 312 ? -15.213 7.923 -3.364 1.00 42.41 312 PRO A CA 1
ATOM 2516 C C . PRO A 1 312 ? -16.740 8.055 -3.222 1.00 42.41 312 PRO A C 1
ATOM 2518 O O . PRO A 1 312 ? -17.472 7.175 -3.680 1.00 42.41 312 PRO A O 1
ATOM 2521 N N . ASP A 1 313 ? -17.232 9.176 -2.688 1.00 45.62 313 ASP A N 1
ATOM 2522 C CA . ASP A 1 313 ? -18.664 9.454 -2.533 1.00 45.62 313 ASP A CA 1
ATOM 2523 C C . ASP A 1 313 ? -19.402 9.650 -3.869 1.00 45.62 313 ASP A C 1
ATOM 2525 O O . ASP A 1 313 ? -20.622 9.486 -3.932 1.00 45.62 313 ASP A O 1
ATOM 2529 N N . MET A 1 314 ? -18.690 9.916 -4.972 1.00 40.25 314 MET A N 1
ATOM 2530 C CA . MET A 1 314 ? -19.328 10.152 -6.270 1.00 40.25 314 MET A CA 1
ATOM 2531 C C . MET A 1 314 ? -19.940 8.879 -6.873 1.00 40.25 314 MET A C 1
ATOM 2533 O O . MET A 1 314 ? -20.966 8.968 -7.540 1.00 40.25 314 MET A O 1
ATOM 2537 N N . LYS A 1 315 ? -19.398 7.680 -6.597 1.00 42.19 315 LYS A N 1
ATOM 2538 C CA . LYS A 1 315 ? -20.022 6.422 -7.062 1.00 42.19 315 LYS A CA 1
ATOM 2539 C C . LYS A 1 315 ? -21.362 6.163 -6.369 1.00 42.19 315 LYS A C 1
ATOM 2541 O O . LYS A 1 315 ? -22.309 5.737 -7.026 1.00 42.19 315 LYS A O 1
ATOM 2546 N N . LEU A 1 316 ? -21.459 6.446 -5.068 1.00 43.19 316 LEU A N 1
ATOM 2547 C CA . LEU A 1 316 ? -22.702 6.276 -4.314 1.00 43.19 316 LEU A CA 1
ATOM 2548 C C . LEU A 1 316 ? -23.722 7.371 -4.664 1.00 43.19 316 LEU A C 1
ATOM 2550 O O . LEU A 1 316 ? -24.902 7.071 -4.824 1.00 43.19 316 LEU A O 1
ATOM 2554 N N . ALA A 1 317 ? -23.264 8.610 -4.867 1.00 42.88 317 ALA A N 1
ATOM 2555 C CA . ALA A 1 317 ? -24.105 9.711 -5.329 1.00 42.88 317 ALA A CA 1
ATOM 2556 C C . ALA A 1 317 ? -24.641 9.483 -6.754 1.00 42.88 317 ALA A C 1
ATOM 2558 O O . ALA A 1 317 ? -25.808 9.758 -7.011 1.00 42.88 317 ALA A O 1
ATOM 2559 N N . LEU A 1 318 ? -23.836 8.924 -7.665 1.00 41.97 318 LEU A N 1
ATOM 2560 C CA . LEU A 1 318 ? -24.243 8.622 -9.042 1.00 41.97 318 LEU A CA 1
ATOM 2561 C C . LEU A 1 318 ? -25.236 7.446 -9.112 1.00 41.97 318 LEU A C 1
ATOM 2563 O O . LEU A 1 318 ? -26.211 7.500 -9.864 1.00 41.97 318 LEU A O 1
ATOM 2567 N N . LEU A 1 319 ? -25.044 6.410 -8.286 1.00 48.09 319 LEU A N 1
ATOM 2568 C CA . LEU A 1 319 ? -26.015 5.316 -8.136 1.00 48.09 319 LEU A CA 1
ATOM 2569 C C . LEU A 1 319 ? -27.314 5.792 -7.463 1.00 48.09 319 LEU A C 1
ATOM 2571 O O . LEU A 1 319 ? -28.405 5.402 -7.873 1.00 48.09 319 LEU A O 1
ATOM 2575 N N . GLY A 1 320 ? -27.219 6.687 -6.476 1.00 52.16 320 GLY A N 1
ATOM 2576 C CA . GLY A 1 320 ? -28.383 7.325 -5.860 1.00 52.16 320 GLY A CA 1
ATOM 2577 C C . GLY A 1 320 ? -29.153 8.214 -6.841 1.00 52.16 320 GLY A C 1
ATOM 2578 O O . GLY A 1 320 ? -30.374 8.118 -6.932 1.00 52.16 320 GLY A O 1
ATOM 2579 N N . ALA A 1 321 ? -28.453 9.033 -7.628 1.00 48.69 321 ALA A N 1
ATOM 2580 C CA . ALA A 1 321 ? -29.054 9.938 -8.607 1.00 48.69 321 ALA A CA 1
ATOM 2581 C C . ALA A 1 321 ? -29.749 9.189 -9.755 1.00 48.69 321 ALA A C 1
ATOM 2583 O O . ALA A 1 321 ? -30.825 9.596 -10.188 1.00 48.69 321 ALA A O 1
ATOM 2584 N N . THR A 1 322 ? -29.180 8.071 -10.214 1.00 49.81 322 THR A N 1
ATOM 2585 C CA . THR A 1 322 ? -29.808 7.217 -11.237 1.00 49.81 322 THR A CA 1
ATOM 2586 C C . THR A 1 322 ? -31.055 6.512 -10.702 1.00 49.81 322 THR A C 1
ATOM 2588 O O . THR A 1 322 ? -32.088 6.535 -11.368 1.00 49.81 322 THR A O 1
ATOM 2591 N N . ALA A 1 323 ? -31.020 5.981 -9.475 1.00 52.25 323 ALA A N 1
ATOM 2592 C CA . ALA A 1 323 ? -32.199 5.387 -8.840 1.00 52.25 323 ALA A CA 1
ATOM 2593 C C . ALA A 1 323 ? -33.330 6.413 -8.618 1.00 52.25 323 ALA A C 1
ATOM 2595 O O . ALA A 1 323 ? -34.494 6.128 -8.904 1.00 52.25 323 ALA A O 1
ATOM 2596 N N . ILE A 1 324 ? -32.991 7.630 -8.174 1.00 57.09 324 ILE A N 1
ATOM 2597 C CA . ILE A 1 324 ? -33.954 8.729 -7.998 1.00 57.09 324 ILE A CA 1
ATOM 2598 C C . ILE A 1 324 ? -34.519 9.180 -9.352 1.00 57.09 324 ILE A C 1
ATOM 2600 O O . ILE A 1 324 ? -35.728 9.365 -9.473 1.00 57.09 324 ILE A O 1
ATOM 2604 N N . GLY A 1 325 ? -33.679 9.304 -10.384 1.00 49.69 325 GLY A N 1
ATOM 2605 C CA . GLY A 1 325 ? -34.107 9.677 -11.735 1.00 49.69 325 GLY A CA 1
ATOM 2606 C C . GLY A 1 325 ? -35.112 8.688 -12.332 1.00 49.69 325 GLY A C 1
ATOM 2607 O O . GLY A 1 325 ? -36.148 9.104 -12.850 1.00 49.69 325 GLY A O 1
ATOM 2608 N N . VAL A 1 326 ? -34.861 7.382 -12.183 1.00 62.62 326 VAL A N 1
ATOM 2609 C CA . VAL A 1 326 ? -35.789 6.324 -12.622 1.00 62.62 326 VAL A CA 1
ATOM 2610 C C . VAL A 1 326 ? -37.108 6.394 -11.847 1.00 62.62 326 VAL A C 1
ATOM 2612 O O . VAL A 1 326 ? -38.184 6.324 -12.446 1.00 62.62 326 VAL A O 1
ATOM 2615 N N . PHE A 1 327 ? -37.057 6.596 -10.529 1.00 64.81 327 PHE A N 1
ATOM 2616 C CA . PHE A 1 327 ? -38.258 6.681 -9.698 1.00 64.81 327 PHE A CA 1
ATOM 2617 C C . PHE A 1 327 ? -39.126 7.905 -10.045 1.00 64.81 327 PHE A C 1
ATOM 2619 O O . PHE A 1 327 ? -40.340 7.779 -10.210 1.00 64.81 327 PHE A O 1
ATOM 2626 N N . VAL A 1 328 ? -38.512 9.076 -10.251 1.00 66.19 328 VAL A N 1
ATOM 2627 C CA . VAL A 1 328 ? -39.218 10.307 -10.650 1.00 66.19 328 VAL A CA 1
ATOM 2628 C C . VAL A 1 328 ? -39.820 10.178 -12.053 1.00 66.19 328 VAL A C 1
ATOM 2630 O O . VAL A 1 328 ? -40.979 10.546 -12.249 1.00 66.19 328 VAL A O 1
ATOM 2633 N N . ALA A 1 329 ? -39.093 9.602 -13.017 1.00 61.84 329 ALA A N 1
ATOM 2634 C CA . ALA A 1 329 ? -39.611 9.362 -14.367 1.00 61.84 329 ALA A CA 1
ATOM 2635 C C . ALA A 1 329 ? -40.815 8.401 -14.366 1.00 61.84 329 ALA A C 1
ATOM 2637 O O . ALA A 1 329 ? -41.792 8.619 -15.087 1.00 61.84 329 ALA A O 1
ATOM 2638 N N . THR A 1 330 ? -40.789 7.380 -13.504 1.00 67.31 330 THR A N 1
ATOM 2639 C CA . THR A 1 330 ? -41.903 6.432 -13.339 1.00 67.31 330 THR A CA 1
ATOM 2640 C C . THR A 1 330 ? -43.139 7.119 -12.743 1.00 67.31 330 THR A C 1
ATOM 2642 O O . THR A 1 330 ? -44.255 6.933 -13.221 1.00 67.31 330 THR A O 1
ATOM 2645 N N . ILE A 1 331 ? -42.965 7.993 -11.747 1.00 66.31 331 ILE A N 1
ATOM 2646 C CA . ILE A 1 331 ? -44.082 8.759 -11.166 1.00 66.31 331 ILE A CA 1
ATOM 2647 C C . ILE A 1 331 ? -44.683 9.737 -12.184 1.00 66.31 331 ILE A C 1
ATOM 2649 O O . ILE A 1 331 ? -45.908 9.862 -12.271 1.00 66.31 331 ILE A O 1
ATOM 2653 N N . LEU A 1 332 ? -43.846 10.430 -12.962 1.00 64.44 332 LEU A N 1
ATOM 2654 C CA . LEU A 1 332 ? -44.314 11.377 -13.976 1.00 64.44 332 LEU A CA 1
ATOM 2655 C C . LEU A 1 332 ? -45.070 10.667 -15.103 1.00 64.44 332 LEU A C 1
ATOM 2657 O O . LEU A 1 332 ? -46.160 11.107 -15.462 1.00 64.44 332 LEU A O 1
ATOM 2661 N N . THR A 1 333 ? -44.558 9.543 -15.611 1.00 64.69 333 THR A N 1
ATOM 2662 C CA . THR A 1 333 ? -45.245 8.751 -16.648 1.00 64.69 333 THR A CA 1
ATOM 2663 C C . THR A 1 333 ? -46.596 8.222 -16.170 1.00 64.69 333 THR A C 1
ATOM 2665 O O . THR A 1 333 ? -47.579 8.339 -16.903 1.00 64.69 333 THR A O 1
ATOM 2668 N N . ILE A 1 334 ? -46.698 7.741 -14.925 1.00 71.12 334 ILE A N 1
ATOM 2669 C CA . ILE A 1 334 ? -47.981 7.330 -14.332 1.00 71.12 334 ILE A CA 1
ATOM 2670 C C . ILE A 1 334 ? -48.946 8.523 -14.232 1.00 71.12 334 ILE A C 1
ATOM 2672 O O . ILE A 1 334 ? -50.099 8.413 -14.651 1.00 71.12 334 ILE A O 1
ATOM 2676 N N . ARG A 1 335 ? -48.493 9.687 -13.741 1.00 64.25 335 ARG A N 1
ATOM 2677 C CA . ARG A 1 335 ? -49.346 10.886 -13.630 1.00 64.25 335 ARG A CA 1
ATOM 2678 C C . ARG A 1 335 ? -49.854 11.386 -14.982 1.00 64.25 335 ARG A C 1
ATOM 2680 O O . ARG A 1 335 ? -51.043 11.679 -15.092 1.00 64.25 335 ARG A O 1
ATOM 2687 N N . PHE A 1 336 ? -48.994 11.467 -15.997 1.00 67.06 336 PHE A N 1
ATOM 2688 C CA . PHE A 1 336 ? -49.403 11.897 -17.339 1.00 67.06 336 PHE A CA 1
ATOM 2689 C C . PHE A 1 336 ? -50.327 10.878 -18.016 1.00 67.06 336 PHE A C 1
ATOM 2691 O O . PHE A 1 336 ? -51.275 11.282 -18.686 1.00 67.06 336 PHE A O 1
ATOM 2698 N N . SER A 1 337 ? -50.125 9.578 -17.776 1.00 65.94 337 SER A N 1
ATOM 2699 C CA . SER A 1 337 ? -51.012 8.527 -18.295 1.00 65.94 337 SER A CA 1
ATOM 2700 C C . SER A 1 337 ? -52.415 8.616 -17.689 1.00 65.94 337 SER A C 1
ATOM 2702 O O . SER A 1 337 ? -53.403 8.547 -18.415 1.00 65.94 337 SER A O 1
ATOM 2704 N N . ILE A 1 338 ? -52.525 8.846 -16.375 1.00 71.88 338 ILE A N 1
ATOM 2705 C CA . ILE A 1 338 ? -53.822 9.028 -15.705 1.00 71.88 338 ILE A CA 1
ATOM 2706 C C . ILE A 1 338 ? -54.526 10.288 -16.231 1.00 71.88 338 ILE A C 1
ATOM 2708 O O . ILE A 1 338 ? -55.708 10.232 -16.563 1.00 71.88 338 ILE A O 1
ATOM 2712 N N . LEU A 1 339 ? -53.807 11.407 -16.369 1.00 70.31 339 LEU A N 1
ATOM 2713 C CA . LEU A 1 339 ? -54.352 12.649 -16.932 1.00 70.31 339 LEU A CA 1
ATOM 2714 C C . LEU A 1 339 ? -54.850 12.477 -18.374 1.00 70.31 339 LEU A C 1
ATOM 2716 O O . LEU A 1 339 ? -55.921 12.979 -18.704 1.00 70.31 339 LEU A O 1
ATOM 2720 N N . ALA A 1 340 ? -54.120 11.738 -19.212 1.00 66.25 340 ALA A N 1
ATOM 2721 C CA . ALA A 1 340 ? -54.529 11.459 -20.587 1.00 66.25 340 ALA A CA 1
ATOM 2722 C C . ALA A 1 340 ? -55.814 10.613 -20.650 1.00 66.25 340 ALA A C 1
ATOM 2724 O O . ALA A 1 340 ? -56.714 10.927 -21.428 1.00 66.25 340 ALA A O 1
ATOM 2725 N N . VAL A 1 341 ? -55.937 9.588 -19.796 1.00 73.56 341 VAL A N 1
ATOM 2726 C CA . VAL A 1 341 ? -57.149 8.751 -19.702 1.00 73.56 341 VAL A CA 1
ATOM 2727 C C . VAL A 1 341 ? -58.353 9.569 -19.232 1.00 73.56 341 VAL A C 1
ATOM 2729 O O . VAL A 1 341 ? -59.442 9.441 -19.796 1.00 73.56 341 VAL A O 1
ATOM 2732 N N . TRP A 1 342 ? -58.166 10.449 -18.246 1.00 70.31 342 TRP A N 1
ATOM 2733 C CA . TRP A 1 342 ? -59.221 11.353 -17.782 1.00 70.31 342 TRP A CA 1
ATOM 2734 C C . TRP A 1 342 ? -59.664 12.330 -18.871 1.00 70.31 342 TRP A C 1
ATOM 2736 O O . TRP A 1 342 ? -60.865 12.501 -19.079 1.00 70.31 342 TRP A O 1
ATOM 2746 N N . LEU A 1 343 ? -58.721 12.929 -19.604 1.00 70.56 343 LEU A N 1
ATOM 2747 C CA . LEU A 1 343 ? -59.039 13.883 -20.665 1.00 70.56 343 LEU A CA 1
ATOM 2748 C C . LEU A 1 343 ? -59.770 13.209 -21.837 1.00 70.56 343 LEU A C 1
ATOM 2750 O O . LEU A 1 343 ? -60.760 13.749 -22.321 1.00 70.56 343 LEU A O 1
ATOM 2754 N N . ALA A 1 344 ? -59.338 12.009 -22.240 1.00 69.38 344 ALA A N 1
ATOM 2755 C CA . ALA A 1 344 ? -60.001 11.220 -23.281 1.00 69.38 344 ALA A CA 1
ATOM 2756 C C . ALA A 1 344 ? -61.415 10.769 -22.870 1.00 69.38 344 ALA A C 1
ATOM 2758 O O . ALA A 1 344 ? -62.333 10.766 -23.688 1.00 69.38 344 ALA A O 1
ATOM 2759 N N . SER A 1 345 ? -61.613 10.431 -21.593 1.00 69.31 345 SER A N 1
ATOM 2760 C CA . SER A 1 345 ? -62.935 10.059 -21.067 1.00 69.31 345 SER A CA 1
ATOM 2761 C C . SER A 1 345 ? -63.882 11.263 -21.019 1.00 69.31 345 SER A C 1
ATOM 2763 O O . SER A 1 345 ? -65.066 11.135 -21.330 1.00 69.31 345 SER A O 1
ATOM 2765 N N . LEU A 1 346 ? -63.360 12.448 -20.683 1.00 71.62 346 LEU A N 1
ATOM 2766 C CA . LEU A 1 346 ? -64.136 13.687 -20.649 1.00 71.62 346 LEU A CA 1
ATOM 2767 C C . LEU A 1 346 ? -64.575 14.117 -22.057 1.00 71.62 346 LEU A C 1
ATOM 2769 O O . LEU A 1 346 ? -65.735 14.475 -22.256 1.00 71.62 346 LEU A O 1
ATOM 2773 N N . THR A 1 347 ? -63.678 14.047 -23.049 1.00 68.62 347 THR A N 1
ATOM 2774 C CA . THR A 1 347 ? -64.015 14.405 -24.435 1.00 68.62 347 THR A CA 1
ATOM 2775 C C . THR A 1 347 ? -65.008 13.423 -25.052 1.00 68.62 347 THR A C 1
ATOM 2777 O O . THR A 1 347 ? -65.975 13.863 -25.672 1.00 68.62 347 THR A O 1
ATOM 2780 N N . ALA A 1 348 ? -64.849 12.115 -24.820 1.00 67.62 348 ALA A N 1
ATOM 2781 C CA . ALA A 1 348 ? -65.808 11.108 -25.275 1.00 67.62 348 ALA A CA 1
ATOM 2782 C C . ALA A 1 348 ? -67.203 11.308 -24.651 1.00 67.62 348 ALA A C 1
ATOM 2784 O O . ALA A 1 348 ? -68.211 11.225 -25.355 1.00 67.62 348 ALA A O 1
ATOM 2785 N N . GLY A 1 349 ? -67.268 11.637 -23.355 1.00 66.75 349 GLY A N 1
ATOM 2786 C CA . GLY A 1 349 ? -68.525 11.933 -22.664 1.00 66.75 349 GLY A CA 1
ATOM 2787 C C . GLY A 1 349 ? -69.241 13.168 -23.221 1.00 66.75 349 GLY A C 1
ATOM 2788 O O . GLY A 1 349 ? -70.436 13.108 -23.502 1.00 66.75 349 GLY A O 1
ATOM 2789 N N . ILE A 1 350 ? -68.516 14.270 -23.444 1.00 70.94 350 ILE A N 1
ATOM 2790 C CA . ILE A 1 350 ? -69.095 15.516 -23.979 1.00 70.94 350 ILE A CA 1
ATOM 2791 C C . ILE A 1 350 ? -69.611 15.314 -25.411 1.00 70.94 350 ILE A C 1
ATOM 2793 O O . ILE A 1 350 ? -70.723 15.732 -25.732 1.00 70.94 350 ILE A O 1
ATOM 2797 N N . VAL A 1 351 ? -68.837 14.634 -26.263 1.00 71.12 351 VAL A N 1
ATOM 2798 C CA . VAL A 1 351 ? -69.236 14.349 -27.651 1.00 71.12 351 VAL A CA 1
ATOM 2799 C C . VAL A 1 351 ? -70.479 13.456 -27.690 1.00 71.12 351 VAL A C 1
ATOM 2801 O O . VAL A 1 351 ? -71.401 13.732 -28.457 1.00 71.12 351 VAL A O 1
ATOM 2804 N N . GLY A 1 352 ? -70.554 12.442 -26.822 1.00 67.94 352 GLY A N 1
ATOM 2805 C CA . GLY A 1 352 ? -71.727 11.577 -26.701 1.00 67.94 352 GLY A CA 1
ATOM 2806 C C . GLY A 1 352 ? -72.987 12.337 -26.280 1.00 67.94 352 GLY A C 1
ATOM 2807 O O . GLY A 1 352 ? -74.029 12.179 -26.910 1.00 67.94 352 GLY A O 1
ATOM 2808 N N . VAL A 1 353 ? -72.897 13.208 -25.270 1.00 74.38 353 VAL A N 1
ATOM 2809 C CA . VAL A 1 353 ? -74.056 13.967 -24.762 1.00 74.38 353 VAL A CA 1
ATOM 2810 C C . VAL A 1 353 ? -74.585 14.978 -25.782 1.00 74.38 353 VAL A C 1
ATOM 2812 O O . VAL A 1 353 ? -75.786 15.224 -25.808 1.00 74.38 353 VAL A O 1
ATOM 2815 N N . ILE A 1 354 ? -73.733 15.547 -26.641 1.00 75.75 354 ILE A N 1
ATOM 2816 C CA . ILE A 1 354 ? -74.161 16.553 -27.628 1.00 75.75 354 ILE A CA 1
ATOM 2817 C C . ILE A 1 354 ? -74.653 15.904 -28.927 1.00 75.75 354 ILE A C 1
ATOM 2819 O O . ILE A 1 354 ? -75.677 16.317 -29.472 1.00 75.75 354 ILE A O 1
ATOM 2823 N N . LEU A 1 355 ? -73.948 14.891 -29.441 1.00 73.81 355 LEU A N 1
ATOM 2824 C CA . LEU A 1 355 ? -74.257 14.333 -30.760 1.00 73.81 355 LEU A CA 1
ATOM 2825 C C . LEU A 1 355 ? -75.439 13.358 -30.747 1.00 73.81 355 LEU A C 1
ATOM 2827 O O . LEU A 1 355 ? -76.176 13.317 -31.733 1.00 73.81 355 LEU A O 1
ATOM 2831 N N . LEU A 1 356 ? -75.671 12.606 -29.660 1.00 75.44 356 LEU A N 1
ATOM 2832 C CA . LEU A 1 356 ? -76.802 11.666 -29.604 1.00 75.44 356 LEU A CA 1
ATOM 2833 C C . LEU A 1 356 ? -78.167 12.370 -29.707 1.00 75.44 356 LEU A C 1
ATOM 2835 O O . LEU A 1 356 ? -78.978 11.947 -30.530 1.00 75.44 356 LEU A O 1
ATOM 2839 N N . PRO A 1 357 ? -78.453 13.434 -28.928 1.00 80.19 357 PRO A N 1
ATOM 2840 C CA . PRO A 1 357 ? -79.739 14.125 -29.005 1.00 80.19 357 PRO A CA 1
ATOM 2841 C C . PRO A 1 357 ? -79.981 14.761 -30.373 1.00 80.19 357 PRO A C 1
ATOM 2843 O O . PRO A 1 357 ? -81.099 14.711 -30.879 1.00 80.19 357 PRO A O 1
ATOM 2846 N N . LEU A 1 358 ? -78.931 15.311 -30.996 1.00 81.81 358 LEU A N 1
ATOM 2847 C CA . LEU A 1 358 ? -78.995 15.859 -32.352 1.00 81.81 358 LEU A CA 1
ATOM 2848 C C . LEU A 1 358 ? -79.319 14.775 -33.382 1.00 81.81 358 LEU A C 1
ATOM 2850 O O . LEU A 1 358 ? -80.196 14.978 -34.216 1.00 81.81 358 LEU A O 1
ATOM 2854 N N . ALA A 1 359 ? -78.662 13.615 -33.302 1.00 79.69 359 ALA A N 1
ATOM 2855 C CA . ALA A 1 359 ? -78.950 12.494 -34.188 1.00 79.69 359 ALA A CA 1
ATOM 2856 C C . ALA A 1 359 ? -80.398 12.009 -34.022 1.00 79.69 359 ALA A C 1
ATOM 2858 O O . ALA A 1 359 ? -81.099 11.872 -35.022 1.00 79.69 359 ALA A O 1
ATOM 2859 N N . VAL A 1 360 ? -80.867 11.842 -32.777 1.00 84.31 360 VAL A N 1
ATOM 2860 C CA . VAL A 1 360 ? -82.254 11.451 -32.476 1.00 84.31 360 VAL A CA 1
ATOM 2861 C C . VAL A 1 360 ? -83.242 12.466 -33.050 1.00 84.31 360 VAL A C 1
ATOM 2863 O O . VAL A 1 360 ? -84.179 12.055 -33.731 1.00 84.31 360 VAL A O 1
ATOM 2866 N N . LEU A 1 361 ? -83.006 13.767 -32.850 1.00 86.69 361 LEU A N 1
ATOM 2867 C CA . LEU A 1 361 ? -83.851 14.843 -33.375 1.00 86.69 361 LEU A CA 1
ATOM 2868 C C . LEU A 1 361 ? -83.912 14.834 -34.909 1.00 86.69 361 LEU A C 1
ATOM 2870 O O . LEU A 1 361 ? -84.982 14.979 -35.493 1.00 86.69 361 LEU A O 1
ATOM 2874 N N . ILE A 1 362 ? -82.775 14.634 -35.577 1.00 87.00 362 ILE A N 1
ATOM 2875 C CA . ILE A 1 362 ? -82.729 14.544 -37.040 1.00 87.00 362 ILE A CA 1
ATOM 2876 C C . ILE A 1 362 ? -83.531 13.327 -37.513 1.00 87.00 362 ILE A C 1
ATOM 2878 O O . ILE A 1 362 ? -84.357 13.455 -38.416 1.00 87.00 362 ILE A O 1
ATOM 2882 N N . THR A 1 363 ? -83.361 12.159 -36.883 1.00 84.62 363 THR A N 1
ATOM 2883 C CA . THR A 1 363 ? -84.157 10.973 -37.236 1.00 84.62 363 THR A CA 1
ATOM 2884 C C . THR A 1 363 ? -85.646 11.149 -36.966 1.00 84.62 363 THR A C 1
ATOM 2886 O O . THR A 1 363 ? -86.443 10.694 -37.782 1.00 84.62 363 THR A O 1
ATOM 2889 N N . THR A 1 364 ? -86.054 11.813 -35.879 1.00 85.06 364 THR A N 1
ATOM 2890 C CA . THR A 1 364 ? -87.479 12.057 -35.610 1.00 85.06 364 THR A CA 1
ATOM 2891 C C . THR A 1 364 ? -88.082 13.043 -36.602 1.00 85.06 364 THR A C 1
ATOM 2893 O O . THR A 1 364 ? -89.206 12.814 -37.036 1.00 85.06 364 THR A O 1
ATOM 2896 N N . ILE A 1 365 ? -87.344 14.073 -37.032 1.00 88.56 365 ILE A N 1
ATOM 2897 C CA . ILE A 1 365 ? -87.783 14.992 -38.096 1.00 88.56 365 ILE A CA 1
ATOM 2898 C C . ILE A 1 365 ? -87.945 14.245 -39.426 1.00 88.56 365 ILE A C 1
ATOM 2900 O O . ILE A 1 365 ? -88.967 14.398 -40.091 1.00 88.56 365 ILE A O 1
ATOM 2904 N N . ILE A 1 366 ? -86.978 13.399 -39.799 1.00 87.50 366 ILE A N 1
ATOM 2905 C CA . ILE A 1 366 ? -87.048 12.599 -41.033 1.00 87.50 366 ILE A CA 1
ATOM 2906 C C . ILE A 1 366 ? -88.228 11.619 -40.983 1.00 87.50 366 ILE A C 1
ATOM 2908 O O . ILE A 1 366 ? -88.975 11.500 -41.953 1.00 87.50 366 ILE A O 1
ATOM 2912 N N . LEU A 1 367 ? -88.427 10.936 -39.851 1.00 84.31 367 LEU A N 1
ATOM 2913 C CA . LEU A 1 367 ? -89.569 10.041 -39.645 1.00 84.31 367 LEU A CA 1
ATOM 2914 C C . LEU A 1 367 ? -90.899 10.800 -39.681 1.00 84.31 367 LEU A C 1
ATOM 2916 O O . LEU A 1 367 ? -91.863 10.292 -40.246 1.00 84.31 367 LEU A O 1
ATOM 2920 N N . TYR A 1 368 ? -90.958 12.008 -39.117 1.00 86.50 368 TYR A N 1
ATOM 2921 C CA . TYR A 1 368 ? -92.147 12.853 -39.167 1.00 86.50 368 TYR A CA 1
ATOM 2922 C C . TYR A 1 368 ? -92.497 13.258 -40.609 1.00 86.50 368 TYR A C 1
ATOM 2924 O O . TYR A 1 368 ? -93.631 13.029 -41.026 1.00 86.50 368 TYR A O 1
ATOM 2932 N N . ASP A 1 369 ? -91.533 13.767 -41.392 1.00 84.62 369 ASP A N 1
ATOM 2933 C CA . ASP A 1 369 ? -91.742 14.127 -42.811 1.00 84.62 369 ASP A CA 1
ATOM 2934 C C . ASP A 1 369 ? -92.187 12.910 -43.637 1.00 84.62 369 ASP A C 1
ATOM 2936 O O . ASP A 1 369 ? -93.106 12.986 -44.455 1.00 84.62 369 ASP A O 1
ATOM 2940 N N . PHE A 1 370 ? -91.588 11.745 -43.373 1.00 81.44 370 PHE A N 1
ATOM 2941 C CA . PHE A 1 370 ? -91.967 10.495 -44.024 1.00 81.44 370 PHE A CA 1
ATOM 2942 C C . PHE A 1 370 ? -93.410 10.077 -43.697 1.00 81.44 370 PHE A C 1
ATOM 2944 O O . PHE A 1 370 ? -94.166 9.703 -44.596 1.00 81.44 370 PHE A O 1
ATOM 2951 N N . MET A 1 371 ? -93.818 10.175 -42.429 1.00 79.62 371 MET A N 1
ATOM 2952 C CA . MET A 1 371 ? -95.174 9.835 -41.987 1.00 79.62 371 MET A CA 1
ATOM 2953 C C . MET A 1 371 ? -96.233 10.815 -42.514 1.00 79.62 371 MET A C 1
ATOM 2955 O O . MET A 1 371 ? -97.334 10.382 -42.859 1.00 79.62 371 MET A O 1
ATOM 2959 N N . GLU A 1 372 ? -95.921 12.112 -42.621 1.00 79.69 372 GLU A N 1
ATOM 2960 C CA . GLU A 1 372 ? -96.813 13.099 -43.249 1.00 79.69 372 GLU A CA 1
ATOM 2961 C C . GLU A 1 372 ? -97.053 12.794 -44.732 1.00 79.69 372 GLU A C 1
ATOM 2963 O O . GLU A 1 372 ? -98.202 12.781 -45.182 1.00 79.69 372 GLU A O 1
ATOM 2968 N N . ARG A 1 373 ? -95.995 12.458 -45.485 1.00 77.44 373 ARG A N 1
ATOM 2969 C CA . ARG A 1 373 ? -96.111 12.089 -46.907 1.00 77.44 373 ARG A CA 1
ATOM 2970 C C . ARG A 1 373 ? -96.965 10.844 -47.139 1.00 77.44 373 ARG A C 1
ATOM 2972 O O . ARG A 1 373 ? -97.580 10.730 -48.196 1.00 77.44 373 ARG A O 1
ATOM 2979 N N . ILE A 1 374 ? -97.007 9.917 -46.179 1.00 78.38 374 ILE A N 1
ATOM 2980 C CA . ILE A 1 374 ? -97.845 8.712 -46.261 1.00 78.38 374 ILE A CA 1
ATOM 2981 C C . ILE A 1 374 ? -99.321 9.031 -46.007 1.00 78.38 374 ILE A C 1
ATOM 2983 O O . ILE A 1 374 ? -100.170 8.450 -46.670 1.00 78.38 374 ILE A O 1
ATOM 2987 N N . LYS A 1 375 ? -99.644 9.956 -45.093 1.00 72.50 375 LYS A N 1
ATOM 2988 C CA . LYS A 1 375 ? -101.040 10.328 -44.787 1.00 72.50 375 LYS A CA 1
ATOM 2989 C C . LYS A 1 375 ? -101.741 11.116 -45.896 1.00 72.50 375 LYS A C 1
ATOM 2991 O O . LYS A 1 375 ? -102.962 11.212 -45.875 1.00 72.50 375 LYS A O 1
ATOM 2996 N N . MET A 1 376 ? -100.983 11.718 -46.812 1.00 67.44 376 MET A N 1
ATOM 2997 C CA . MET A 1 376 ? -101.511 12.535 -47.914 1.00 67.44 376 MET A CA 1
ATOM 2998 C C . MET A 1 376 ? -101.707 11.748 -49.226 1.00 67.44 376 MET A C 1
ATOM 3000 O O . MET A 1 376 ? -101.951 12.347 -50.273 1.00 67.44 376 MET A O 1
ATOM 3004 N N . LYS A 1 377 ? -101.610 10.416 -49.172 1.00 54.66 377 LYS A N 1
ATOM 3005 C CA . LYS A 1 377 ? -102.130 9.477 -50.175 1.00 54.66 377 LYS A CA 1
ATOM 3006 C C . LYS A 1 377 ? -103.313 8.730 -49.582 1.00 54.66 377 LYS A C 1
ATOM 3008 O O . LYS A 1 377 ? -104.228 8.417 -50.372 1.00 54.66 377 LYS A O 1
#

Secondary structure (DSSP, 8-state):
-------HHHHHHHHHHHHHT--TT---S---------TT--PPPPPP--GGG-STTS--TT--PEEEEPPP-SS-----GGGS-GGGTT---SS-SS--SPPPBTTB-----EETTEE--TT---SEEEEET-SSSEEEEEEEEEEEEEEE-SS-EEEEEEEETT-S-STTT-EEEEES-TTT--S-HHHHHHHHHHHHHHHS-HHHHHHHHHHHHHHSEEEEEEE---TT--SSEEEEEEEEEEETTT-HHHHHHTTHHHHHHS-EEEEE--HHHHHHHHHHHHHHS-TT-HHHHHHHHTSGGG-----THHHHHHHHHHHHHHHHHHHHHHHHHHHHHHHHHHHHHHHHHHHHHHHHHHHHHHHHHHHHHHHT-

pLDDT: mean 77.21, std 19.98, range [24.2, 98.38]

Foldseek 3Di:
DDDDPPDPVVVVVVVVVVVVVPPLQFVPDDPAPPDDDDPPDDDDDFDDDDLQQFAPVDDDPPQDAAEADDPAPDPAADDDLVPPDPVQAQDCDDPDPFGNFWKDFQVDGDHFDADPSFTFALLGADRYDDQHHARYWHEWEKEWEWEWEWDDDPPDIWIWTWFALQDQDVVRRIQMDTDRDCLQCVHDPVLLVLLQVQLCVVPVDSVVSSVLVNQQSVQKDWSFWWWDDYPSDHRTYGYIYIYIYRYCVSRVSSVVGRCCCCVPPVRIDIYGHPPVVSSVVSVVNVVPPPPVDPSVVSSRVSIRRSDDHDDPCVVVVVVVVVVVVVVVVVVVVVVVVVVVVVVVVVVVVVCCVPVPVVVVVVVVVVVVVVVVVVVVD

InterPro domains:
  IPR039989 ADP-ribose pyrophosphatase, mitochondrial [PTHR13030] (53-149)
  IPR059114 NUDT9-like, N-terminal domain [PF25969] (53-138)

Radius of gyration: 34.09 Å; chains: 1; bounding box: 130×45×78 Å

Organism: Trichuris muris (NCBI:txid70415)

Sequence (377 aa):
MDTPFASLATWTLFLLQTMSNGNLYEVQTNTRTEVSLPPTLQRPTPSKVHKLERNWTTVSPGYSPTPWNAPCMAKSCDSSIEKISEDEHNRRRSESTINRKRAMCCCAEHRYEVKDGYPLNPSGRTGLSGRGLCPRWGPNHYIKLLFVKKEKSKKDVMHFLLSLNGTDDLENAYFEGFVDDPEEEFFPADLHDTISYDLNLQFKDSKKAEKLMKKARKRSARVLGGSVPSHMNTDHAWVEGQVYLVLCEKNVELCEYGLRTLQTKQGYRWFLWNRESSIRETERLTKSMPNDDEETRTELAGYSIFCQGCHPDMKLALLGATAIGVFVATILTIRFSILAVWLASLTAGIVGVILLPLAVLITTIILYDFMERIKMK